Protein AF-0000000087419143 (afdb_homodimer)

Radius of gyration: 29.81 Å; Cα contacts (8 Å, |Δi|>4): 1247; chains: 2; bounding box: 55×100×67 Å

Foldseek 3Di:
DPPVVVVVVLVVLLVVLLVVQAQFEEEEEAEDPCLVDPVLLLLVLVLVLVCLVSHHQYAYEYAYVPQLCVQCVVVVHHWDDDPNHTQAAPVSQVSRQCCQQPPSLVVSCVSNVVVVAAEDEAPPVPHHWFEWDADWDQDPVRDTDHSHQATATDGTNLVVSSVCSVVSYHYYYYQWHAYPVRDIHRYDRLRSSLVVCLRNLGQEYEYADQDAEQALDPVDPVRAAAEEELVVLVVCVVVCSQDDPCVVNSVSQSVSQVSRHAKYWYHHSNDRSLSCQQRSHPRHRYHIYGHPDDD/DPPVVVVVVLVVLLVVLLVVQAQFEEEEEAEDPCLVDPVLLLLQLVLVLVCLVSHHQYAYEYAYVPQLCVQCVVVVHHWDDDPRHTQAAPVSQVSRQCCQQPPSLVVSCVSNVVVVAAEDEAPPVPHHWFEWDQDWDQDPVRDTDHSHQATATDGTNLVVSSVCSVVSYHYYYYQWHAYPVRDIHHYDRLRSSLVVCLRNLGQEYEYADQDAEQALDPVDPVRAAAEEELVRLVVCVVVCSQDDPCVVNSVSQSVSQVSRHAKYWYHHSNDRSLSCQQRSHPRHRYHIYGHDDDD

Organism: NCBI:txid2527985

pLDDT: mean 91.92, std 7.4, range [39.03, 98.75]

Nearest PDB structures (foldseek):
  2v5h-assembly1_D  TM=9.381E-01  e=3.555E-35  Synechococcus elongatus PCC 7942 = FACHB-805
  2rd5-assembly1_B  TM=9.007E-01  e=5.127E-31  Arabidopsis thaliana
  2buf-assembly2_L  TM=8.989E-01  e=1.062E-29  Pseudomonas aeruginosa
  3u6u-assembly1_C  TM=8.412E-01  e=4.297E-22  Thermus thermophilus HB8
  3wwm-assembly1_A-2  TM=8.452E-01  e=3.374E-21  Thermus thermophilus HB27

Sequence (590 aa):
MDDATQKAGVLIEALGWIRQFRDKHVVIKLGGSALENDETVRNLLTDVIFMGAVGMRPILVHGGGKAISQAMQDAGIEPRFVQGRRYTDQKTIDLVSEVLAKEICGSLVGEMRKQAGHAMGLSYLSQNCLVGEKLTLTGEKGDKIDLGRVGRIVDIDEDLIRRTCEAGIIPVIPSIALDSAGEKLNVNADTAAAAVARLLNVEKLIFLSDVPGIFLDQHDPETLQNHLDVNRCRQLIADGTIATGMVPKVDAALEAIAAGVRKVHIVDGRKSHSLLLEIYSDHGIGTEIVPPASAMDDATQKAGVLIEALGWIRQFRDKHVVIKLGGSALENDETVRNLLTDVIFMGAVGMRPILVHGGGKAISQAMQDAGIEPRFVQGRRYTDQKTIDLVSEVLAKEICGSLVGEMRKQAGHAMGLSYLSQNCLVGEKLTLTGEKGDKIDLGRVGRIVDIDEDLIRRTCEAGIIPVIPSIALDSAGEKLNVNADTAAAAVARLLNVEKLIFLSDVPGIFLDQHDPETLQNHLDVNRCRQLIADGTIATGMVPKVDAALEAIAAGVRKVHIVDGRKSHSLLLEIYSDHGIGTEIVPPASA

Structure (mmCIF, N/CA/C/O backbone):
data_AF-0000000087419143-model_v1
#
loop_
_entity.id
_entity.type
_entity.pdbx_description
1 polymer 'Acetylglutamate kinase'
#
loop_
_atom_site.group_PDB
_atom_site.id
_atom_site.type_symbol
_atom_site.label_atom_id
_atom_site.label_alt_id
_atom_site.label_comp_id
_atom_site.label_asym_id
_atom_site.label_entity_id
_atom_site.label_seq_id
_atom_site.pdbx_PDB_ins_code
_atom_site.Cartn_x
_atom_site.Cartn_y
_atom_site.Cartn_z
_atom_site.occupancy
_atom_site.B_iso_or_equiv
_atom_site.auth_seq_id
_atom_site.auth_comp_id
_atom_site.auth_asym_id
_atom_site.auth_atom_id
_atom_site.pdbx_PDB_model_num
ATOM 1 N N . MET A 1 1 ? -11.75 14.031 -17.5 1 50 1 MET A N 1
ATOM 2 C CA . MET A 1 1 ? -11.289 13.984 -16.125 1 50 1 MET A CA 1
ATOM 3 C C . MET A 1 1 ? -9.797 14.297 -16.031 1 50 1 MET A C 1
ATOM 5 O O . MET A 1 1 ? -9.016 13.828 -16.859 1 50 1 MET A O 1
ATOM 9 N N . ASP A 1 2 ? -9.414 15.297 -15.227 1 73.19 2 ASP A N 1
ATOM 10 C CA . ASP A 1 2 ? -8.023 15.742 -15.102 1 73.19 2 ASP A CA 1
ATOM 11 C C . ASP A 1 2 ? -7.133 14.602 -14.602 1 73.19 2 ASP A C 1
ATOM 13 O O . ASP A 1 2 ? -7.605 13.695 -13.914 1 73.19 2 ASP A O 1
ATOM 17 N N . ASP A 1 3 ? -6.098 14.328 -15.305 1 81.94 3 ASP A N 1
ATOM 18 C CA . ASP A 1 3 ? -5.082 13.312 -15.031 1 81.94 3 ASP A CA 1
ATOM 19 C C . ASP A 1 3 ? -4.922 13.094 -13.531 1 81.94 3 ASP A C 1
ATOM 21 O O . ASP A 1 3 ? -4.852 11.953 -13.07 1 81.94 3 ASP A O 1
ATOM 25 N N . ALA A 1 4 ? -5.156 14.141 -12.844 1 80.25 4 ALA A N 1
ATOM 26 C CA . ALA A 1 4 ? -4.988 14.062 -11.398 1 80.25 4 ALA A CA 1
ATOM 27 C C . ALA A 1 4 ? -6.168 13.344 -10.75 1 80.25 4 ALA A C 1
ATOM 29 O O . ALA A 1 4 ? -5.984 12.523 -9.852 1 80.25 4 ALA A O 1
ATOM 30 N N . THR A 1 5 ? -7.316 13.641 -11.234 1 81.31 5 THR A N 1
ATOM 31 C CA . THR A 1 5 ? -8.523 13.023 -10.703 1 81.31 5 THR A CA 1
ATOM 32 C C . THR A 1 5 ? -8.539 11.523 -10.984 1 81.31 5 THR A C 1
ATOM 34 O O . THR A 1 5 ? -8.93 10.727 -10.125 1 81.31 5 THR A O 1
ATOM 37 N N . GLN A 1 6 ? -8.102 11.203 -12.141 1 86.31 6 GLN A N 1
ATOM 38 C CA . GLN A 1 6 ? -8.062 9.789 -12.523 1 86.31 6 GLN A CA 1
ATOM 39 C C . GLN A 1 6 ? -7.066 9.016 -11.664 1 86.31 6 GLN A C 1
ATOM 41 O O . GLN A 1 6 ? -7.355 7.906 -11.219 1 86.31 6 GLN A O 1
ATOM 46 N N . LYS A 1 7 ? -5.977 9.594 -11.5 1 88.62 7 LYS A N 1
ATOM 47 C CA . LYS A 1 7 ? -4.941 8.961 -10.688 1 88.62 7 LYS A CA 1
ATOM 48 C C . LYS A 1 7 ? -5.43 8.734 -9.258 1 88.62 7 LYS A C 1
ATOM 50 O O . LYS A 1 7 ? -5.246 7.652 -8.695 1 88.62 7 LYS A O 1
ATOM 55 N N . ALA A 1 8 ? -6.059 9.727 -8.727 1 88.94 8 ALA A N 1
ATOM 56 C CA . ALA A 1 8 ? -6.602 9.617 -7.379 1 88.94 8 ALA A CA 1
ATOM 57 C C . ALA A 1 8 ? -7.648 8.508 -7.297 1 88.94 8 ALA A C 1
ATOM 59 O O . ALA A 1 8 ? -7.676 7.738 -6.336 1 88.94 8 ALA A O 1
ATOM 60 N N . GLY A 1 9 ? -8.477 8.477 -8.305 1 89.5 9 GLY A N 1
ATOM 61 C CA . GLY A 1 9 ? -9.508 7.449 -8.344 1 89.5 9 GLY A CA 1
ATOM 62 C C . GLY A 1 9 ? -8.953 6.039 -8.328 1 89.5 9 GLY A C 1
ATOM 63 O O . GLY A 1 9 ? -9.484 5.168 -7.633 1 89.5 9 GLY A O 1
ATOM 64 N N . VAL A 1 10 ? -7.902 5.832 -9.039 1 91.12 10 VAL A N 1
ATOM 65 C CA . VAL A 1 10 ? -7.246 4.531 -9.109 1 91.12 10 VAL A CA 1
ATOM 66 C C . VAL A 1 10 ? -6.688 4.16 -7.734 1 91.12 10 VAL A C 1
ATOM 68 O O . VAL A 1 10 ? -6.867 3.033 -7.266 1 91.12 10 VAL A O 1
ATOM 71 N N . LEU A 1 11 ? -6.055 5.066 -7.07 1 92 11 LEU A N 1
ATOM 72 C CA . LEU A 1 11 ? -5.441 4.82 -5.77 1 92 11 LEU A CA 1
ATOM 73 C C . LEU A 1 11 ? -6.508 4.539 -4.715 1 92 11 LEU A C 1
ATOM 75 O O . LEU A 1 11 ? -6.348 3.639 -3.891 1 92 11 LEU A O 1
ATOM 79 N N . ILE A 1 12 ? -7.59 5.277 -4.801 1 91.12 12 ILE A N 1
ATOM 80 C CA . ILE A 1 12 ? -8.672 5.102 -3.836 1 91.12 12 ILE A CA 1
ATOM 81 C C . ILE A 1 12 ? -9.336 3.744 -4.047 1 91.12 12 ILE A C 1
ATOM 83 O O . ILE A 1 12 ? -9.656 3.045 -3.084 1 91.12 12 ILE A O 1
ATOM 87 N N . GLU A 1 13 ? -9.578 3.432 -5.293 1 90.62 13 GLU A N 1
ATOM 88 C CA . GLU A 1 13 ? -10.102 2.102 -5.59 1 90.62 13 GLU A CA 1
ATOM 89 C C . GLU A 1 13 ? -9.195 1.011 -5.023 1 90.62 13 GLU A C 1
ATOM 91 O O . GLU A 1 13 ? -9.68 0.06 -4.402 1 90.62 13 GLU A O 1
ATOM 96 N N . ALA A 1 14 ? -7.965 1.14 -5.207 1 92.25 14 ALA A N 1
ATOM 97 C CA . ALA A 1 14 ? -6.988 0.161 -4.742 1 92.25 14 ALA A CA 1
ATOM 98 C C . ALA A 1 14 ? -7.012 0.047 -3.219 1 92.25 14 ALA A C 1
ATOM 100 O O . ALA A 1 14 ? -6.785 -1.032 -2.668 1 92.25 14 ALA A O 1
ATOM 101 N N . LEU A 1 15 ? -7.281 1.173 -2.516 1 92.12 15 LEU A N 1
ATOM 102 C CA . LEU A 1 15 ? -7.301 1.201 -1.057 1 92.12 15 LEU A CA 1
ATOM 103 C C . LEU A 1 15 ? -8.266 0.156 -0.503 1 92.12 15 LEU A C 1
ATOM 105 O O . LEU A 1 15 ? -7.926 -0.569 0.435 1 92.12 15 LEU A O 1
ATOM 109 N N . GLY A 1 16 ? -9.445 0.081 -1.084 1 91.25 16 GLY A N 1
ATOM 110 C CA . GLY A 1 16 ? -10.414 -0.906 -0.637 1 91.25 16 GLY A CA 1
ATOM 111 C C . GLY A 1 16 ? -9.891 -2.326 -0.684 1 91.25 16 GLY A C 1
ATOM 112 O O . GLY A 1 16 ? -10.07 -3.096 0.262 1 91.25 16 GLY A O 1
ATOM 113 N N . TRP A 1 17 ? -9.172 -2.641 -1.688 1 91.19 17 TRP A N 1
ATOM 114 C CA . TRP A 1 17 ? -8.656 -3.986 -1.896 1 91.19 17 TRP A CA 1
ATOM 115 C C . TRP A 1 17 ? -7.418 -4.23 -1.038 1 91.19 17 TRP A C 1
ATOM 117 O O . TRP A 1 17 ? -7.215 -5.336 -0.528 1 91.19 17 TRP A O 1
ATOM 127 N N . ILE A 1 18 ? -6.633 -3.18 -0.903 1 93.19 18 ILE A N 1
ATOM 128 C CA . ILE A 1 18 ? -5.441 -3.279 -0.065 1 93.19 18 ILE A CA 1
ATOM 129 C C . ILE A 1 18 ? -5.848 -3.639 1.363 1 93.19 18 ILE A C 1
ATOM 131 O O . ILE A 1 18 ? -5.258 -4.535 1.974 1 93.19 18 ILE A O 1
ATOM 135 N N . ARG A 1 19 ? -6.863 -3.027 1.841 1 91.25 19 ARG A N 1
ATOM 136 C CA . ARG A 1 19 ? -7.344 -3.281 3.195 1 91.25 19 ARG A CA 1
ATOM 137 C C . ARG A 1 19 ? -7.938 -4.68 3.312 1 91.25 19 ARG A C 1
ATOM 139 O O . ARG A 1 19 ? -7.703 -5.379 4.301 1 91.25 19 ARG A O 1
ATOM 146 N N . GLN A 1 20 ? -8.633 -5.035 2.324 1 91.5 20 GLN A N 1
ATOM 147 C CA . GLN A 1 20 ? -9.344 -6.312 2.344 1 91.5 20 GLN A CA 1
ATOM 148 C C . GLN A 1 20 ? -8.367 -7.484 2.373 1 91.5 20 GLN A C 1
ATOM 150 O O . GLN A 1 20 ? -8.633 -8.5 3.016 1 91.5 20 GLN A O 1
ATOM 155 N N . PHE A 1 21 ? -7.207 -7.312 1.737 1 92.81 21 PHE A N 1
ATOM 156 C CA . PHE A 1 21 ? -6.352 -8.477 1.545 1 92.81 21 PHE A CA 1
ATOM 157 C C . PHE A 1 21 ? -5.062 -8.336 2.342 1 92.81 21 PHE A C 1
ATOM 159 O O . PHE A 1 21 ? -4.109 -9.094 2.133 1 92.81 21 PHE A O 1
ATOM 166 N N . ARG A 1 22 ? -5.047 -7.375 3.225 1 92.94 22 ARG A N 1
ATOM 167 C CA . ARG A 1 22 ? -3.871 -7.207 4.07 1 92.94 22 ARG A CA 1
ATOM 168 C C . ARG A 1 22 ? -3.559 -8.492 4.84 1 92.94 22 ARG A C 1
ATOM 170 O O . ARG A 1 22 ? -4.461 -9.125 5.387 1 92.94 22 ARG A O 1
ATOM 177 N N . ASP A 1 23 ? -2.299 -8.922 4.832 1 93.69 23 ASP A N 1
ATOM 178 C CA . ASP A 1 23 ? -1.738 -10.047 5.574 1 93.69 23 ASP A CA 1
ATOM 179 C C . ASP A 1 23 ? -2.305 -11.375 5.074 1 93.69 23 ASP A C 1
ATOM 181 O O . ASP A 1 23 ? -2.139 -12.406 5.719 1 93.69 23 ASP A O 1
ATOM 185 N N . LYS A 1 24 ? -3.066 -11.344 3.947 1 96.06 24 LYS A N 1
ATOM 186 C CA . LYS A 1 24 ? -3.58 -12.578 3.369 1 96.06 24 LYS A CA 1
ATOM 187 C C . LYS A 1 24 ? -2.549 -13.227 2.447 1 96.06 24 LYS A C 1
ATOM 189 O O . LYS A 1 24 ? -1.833 -12.523 1.724 1 96.06 24 LYS A O 1
ATOM 194 N N . HIS A 1 25 ? -2.521 -14.531 2.525 1 97.62 25 HIS A N 1
ATOM 195 C CA . HIS A 1 25 ? -1.639 -15.281 1.64 1 97.62 25 HIS A CA 1
ATOM 196 C C . HIS A 1 25 ? -2.287 -15.508 0.277 1 97.62 25 HIS A C 1
ATOM 198 O O . HIS A 1 25 ? -3.482 -15.797 0.194 1 97.62 25 HIS A O 1
ATOM 204 N N . VAL A 1 26 ? -1.513 -15.359 -0.775 1 97.62 26 VAL A N 1
ATOM 205 C CA . VAL A 1 26 ? -1.948 -15.602 -2.146 1 97.62 26 VAL A CA 1
ATOM 206 C C . VAL A 1 26 ? -0.898 -16.422 -2.887 1 97.62 26 VAL A C 1
ATOM 208 O O . VAL A 1 26 ? 0.294 -16.109 -2.838 1 97.62 26 VAL A O 1
ATOM 211 N N . VAL A 1 27 ? -1.344 -17.469 -3.457 1 98.38 27 VAL A N 1
ATOM 212 C CA . VAL A 1 27 ? -0.443 -18.297 -4.25 1 98.38 27 VAL A CA 1
ATOM 213 C C . VAL A 1 27 ? -0.583 -17.953 -5.727 1 98.38 27 VAL A C 1
ATOM 215 O O . VAL A 1 27 ? -1.698 -17.859 -6.246 1 98.38 27 VAL A O 1
ATOM 218 N N . ILE A 1 28 ? 0.539 -17.703 -6.363 1 97.81 28 ILE A N 1
ATOM 219 C CA . ILE A 1 28 ? 0.576 -17.359 -7.777 1 97.81 28 ILE A CA 1
ATOM 220 C C . ILE A 1 28 ? 1.386 -18.406 -8.547 1 97.81 28 ILE A C 1
ATOM 222 O O . ILE A 1 28 ? 2.557 -18.641 -8.234 1 97.81 28 ILE A O 1
ATOM 226 N N . LYS A 1 29 ? 0.777 -19 -9.461 1 96.38 29 LYS A N 1
ATOM 227 C CA . LYS A 1 29 ? 1.478 -19.938 -10.32 1 96.38 29 LYS A CA 1
ATOM 228 C C . LYS A 1 29 ? 1.995 -19.266 -11.586 1 96.38 29 LYS A C 1
ATOM 230 O O . LYS A 1 29 ? 1.212 -18.734 -12.367 1 96.38 29 LYS A O 1
ATOM 235 N N . LEU A 1 30 ? 3.26 -19.266 -11.664 1 93.88 30 LEU A N 1
ATOM 236 C CA . LEU A 1 30 ? 3.916 -18.734 -12.852 1 93.88 30 LEU A CA 1
ATOM 237 C C . LEU A 1 30 ? 4.395 -19.859 -13.766 1 93.88 30 LEU A C 1
ATOM 239 O O . LEU A 1 30 ? 5.168 -20.719 -13.336 1 93.88 30 LEU A O 1
ATOM 243 N N . GLY A 1 31 ? 3.992 -19.938 -14.891 1 78.88 31 GLY A N 1
ATOM 244 C CA . GLY A 1 31 ? 4.492 -20.984 -15.781 1 78.88 31 GLY A CA 1
ATOM 245 C C . GLY A 1 31 ? 4.188 -20.703 -17.25 1 78.88 31 GLY A C 1
ATOM 246 O O . GLY A 1 31 ? 3.803 -19.594 -17.609 1 78.88 31 GLY A O 1
ATOM 247 N N . GLY A 1 32 ? 4.699 -21.547 -18.141 1 70.06 32 GLY A N 1
ATOM 248 C CA . GLY A 1 32 ? 4.336 -21.609 -19.547 1 70.06 32 GLY A CA 1
ATOM 249 C C . GLY A 1 32 ? 4.875 -20.453 -20.359 1 70.06 32 GLY A C 1
ATOM 250 O O . GLY A 1 32 ? 6.043 -20.094 -20.234 1 70.06 32 GLY A O 1
ATOM 251 N N . SER A 1 33 ? 4.008 -19.781 -20.906 1 68.75 33 SER A N 1
ATOM 252 C CA . SER A 1 33 ? 4.223 -18.688 -21.828 1 68.75 33 SER A CA 1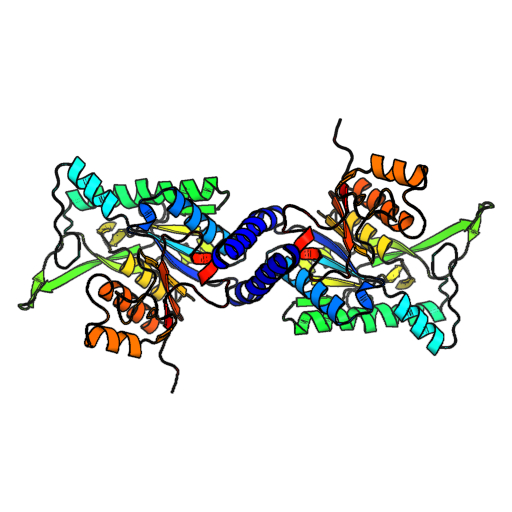
ATOM 253 C C . SER A 1 33 ? 4.676 -17.422 -21.109 1 68.75 33 SER A C 1
ATOM 255 O O . SER A 1 33 ? 5.375 -16.578 -21.672 1 68.75 33 SER A O 1
ATOM 257 N N . ALA A 1 34 ? 4.387 -17.422 -19.766 1 74.38 34 ALA A N 1
ATOM 258 C CA . ALA A 1 34 ? 4.734 -16.219 -19.016 1 74.38 34 ALA A CA 1
ATOM 259 C C . ALA A 1 34 ? 6.238 -16.141 -18.766 1 74.38 34 ALA A C 1
ATOM 261 O O . ALA A 1 34 ? 6.773 -15.055 -18.5 1 74.38 34 ALA A O 1
ATOM 262 N N . LEU A 1 35 ? 6.859 -17.266 -18.906 1 84.38 35 LEU A N 1
ATOM 263 C CA . LEU A 1 35 ? 8.289 -17.328 -18.625 1 84.38 35 LEU A CA 1
ATOM 264 C C . LEU A 1 35 ? 9.102 -17.141 -19.891 1 84.38 35 LEU A C 1
ATOM 266 O O . LEU A 1 35 ? 10.336 -17.094 -19.844 1 84.38 35 LEU A O 1
ATOM 270 N N . GLU A 1 36 ? 8.43 -16.938 -20.984 1 84.25 36 GLU A N 1
ATOM 271 C CA . GLU A 1 36 ? 9.117 -16.953 -22.266 1 84.25 36 GLU A CA 1
ATOM 272 C C . GLU A 1 36 ? 9.641 -15.555 -22.625 1 84.25 36 GLU A C 1
ATOM 274 O O . GLU A 1 36 ? 10.562 -15.422 -23.438 1 84.25 36 GLU A O 1
ATOM 279 N N . ASN A 1 37 ? 9.008 -14.539 -22.078 1 89.69 37 ASN A N 1
ATOM 280 C CA . ASN A 1 37 ? 9.383 -13.164 -22.375 1 89.69 37 ASN A CA 1
ATOM 281 C C . ASN A 1 37 ? 9.883 -12.445 -21.125 1 89.69 37 ASN A C 1
ATOM 283 O O . ASN A 1 37 ? 9.125 -12.273 -20.156 1 89.69 37 ASN A O 1
ATOM 287 N N . ASP A 1 38 ? 11.062 -11.969 -21.25 1 91.69 38 ASP A N 1
ATOM 288 C CA . ASP A 1 38 ? 11.711 -11.359 -20.094 1 91.69 38 ASP A CA 1
ATOM 289 C C . ASP A 1 38 ? 10.922 -10.148 -19.609 1 91.69 38 ASP A C 1
ATOM 291 O O . ASP A 1 38 ? 10.805 -9.922 -18.391 1 91.69 38 ASP A O 1
ATOM 295 N N . GLU A 1 39 ? 10.469 -9.406 -20.547 1 93.25 39 GLU A N 1
ATOM 296 C CA . GLU A 1 39 ? 9.711 -8.211 -20.156 1 93.25 39 GLU A CA 1
ATOM 297 C C . GLU A 1 39 ? 8.414 -8.586 -19.438 1 93.25 39 GLU A C 1
ATOM 299 O O . GLU A 1 39 ? 8.039 -7.945 -18.453 1 93.25 39 GLU A O 1
ATOM 304 N N . THR A 1 40 ? 7.793 -9.609 -19.938 1 92.44 40 THR A N 1
ATOM 305 C CA . THR A 1 40 ? 6.57 -10.094 -19.312 1 92.44 40 THR A CA 1
ATOM 306 C C . THR A 1 40 ? 6.844 -10.578 -17.891 1 92.44 40 THR A C 1
ATOM 308 O O . THR A 1 40 ? 6.113 -10.234 -16.969 1 92.44 40 THR A O 1
ATOM 311 N N . VAL A 1 41 ? 7.887 -11.305 -17.734 1 94.31 41 VAL A N 1
ATOM 312 C CA . VAL A 1 41 ? 8.266 -11.82 -16.422 1 94.31 41 VAL A CA 1
ATOM 313 C C . VAL A 1 41 ? 8.57 -10.656 -15.484 1 94.31 41 VAL A C 1
ATOM 315 O O . VAL A 1 41 ? 8.102 -10.633 -14.344 1 94.31 41 VAL A O 1
ATOM 318 N N . ARG A 1 42 ? 9.305 -9.703 -16 1 95.5 42 ARG A N 1
ATOM 319 C CA . ARG A 1 42 ? 9.672 -8.539 -15.203 1 95.5 42 ARG A CA 1
ATOM 320 C C . ARG A 1 42 ? 8.43 -7.812 -14.695 1 95.5 42 ARG A C 1
ATOM 322 O O . ARG A 1 42 ? 8.352 -7.469 -13.508 1 95.5 42 ARG A O 1
ATOM 329 N N . ASN A 1 43 ? 7.488 -7.598 -15.586 1 94.62 43 ASN A N 1
ATOM 330 C CA . ASN A 1 43 ? 6.258 -6.91 -15.211 1 94.62 43 ASN A CA 1
ATOM 331 C C . ASN A 1 43 ? 5.457 -7.707 -14.188 1 94.62 43 ASN A C 1
ATOM 333 O O . ASN A 1 43 ? 4.918 -7.137 -13.242 1 94.62 43 ASN A O 1
ATOM 337 N N . LEU A 1 44 ? 5.426 -8.969 -14.375 1 95.25 44 LEU A N 1
ATOM 338 C CA . LEU A 1 44 ? 4.695 -9.828 -13.453 1 95.25 44 LEU A CA 1
ATOM 339 C C . LEU A 1 44 ? 5.336 -9.805 -12.062 1 95.25 44 LEU A C 1
ATOM 341 O O . LEU A 1 44 ? 4.633 -9.742 -11.055 1 95.25 44 LEU A O 1
ATOM 345 N N . LEU A 1 45 ? 6.641 -9.836 -12.062 1 97.31 45 LEU A N 1
ATOM 346 C CA . LEU A 1 45 ? 7.336 -9.82 -10.781 1 97.31 45 LEU A CA 1
ATOM 347 C C . LEU A 1 45 ? 7.164 -8.469 -10.086 1 97.31 45 LEU A C 1
ATOM 349 O O . LEU A 1 45 ? 7.082 -8.406 -8.859 1 97.31 45 LEU A O 1
ATOM 353 N N . THR A 1 46 ? 7.086 -7.41 -10.875 1 96.69 46 THR A N 1
ATOM 354 C CA . THR A 1 46 ? 6.77 -6.105 -10.305 1 96.69 46 THR A CA 1
ATOM 355 C C . THR A 1 46 ? 5.418 -6.137 -9.594 1 96.69 46 THR A C 1
ATOM 357 O O . THR A 1 46 ? 5.273 -5.578 -8.508 1 96.69 46 THR A O 1
ATOM 360 N N . ASP A 1 47 ? 4.465 -6.754 -10.242 1 97 47 ASP A N 1
ATOM 361 C CA . ASP A 1 47 ? 3.143 -6.887 -9.641 1 97 47 ASP A CA 1
ATOM 362 C C . ASP A 1 47 ? 3.221 -7.617 -8.297 1 97 47 ASP A C 1
ATOM 364 O O . ASP A 1 47 ? 2.604 -7.199 -7.32 1 97 47 ASP A O 1
ATOM 368 N N . VAL A 1 48 ? 3.963 -8.672 -8.289 1 97.62 48 VAL A N 1
ATOM 369 C CA . VAL A 1 48 ? 4.098 -9.484 -7.09 1 97.62 48 VAL A CA 1
ATOM 370 C C . VAL A 1 48 ? 4.762 -8.672 -5.984 1 97.62 48 VAL A C 1
ATOM 372 O O . VAL A 1 48 ? 4.336 -8.719 -4.824 1 97.62 48 VAL A O 1
ATOM 375 N N . ILE A 1 49 ? 5.77 -7.957 -6.359 1 97 49 ILE A N 1
ATOM 376 C CA . ILE A 1 49 ? 6.473 -7.094 -5.414 1 97 49 ILE A CA 1
ATOM 377 C C . ILE A 1 49 ? 5.504 -6.051 -4.855 1 97 49 ILE A C 1
ATOM 379 O O . ILE A 1 49 ? 5.504 -5.777 -3.652 1 97 49 ILE A O 1
ATOM 383 N N . PHE A 1 50 ? 4.688 -5.508 -5.723 1 96.38 50 PHE A N 1
ATOM 384 C CA . PHE A 1 50 ? 3.668 -4.555 -5.297 1 96.38 50 PHE A CA 1
ATOM 385 C C . PHE A 1 50 ? 2.754 -5.172 -4.246 1 96.38 50 PHE A C 1
ATOM 387 O O . PHE A 1 50 ? 2.492 -4.559 -3.207 1 96.38 50 PHE A O 1
ATOM 394 N N . MET A 1 51 ? 2.293 -6.344 -4.504 1 96.44 51 MET A N 1
ATOM 395 C CA . MET A 1 51 ? 1.413 -7.043 -3.572 1 96.44 51 MET A CA 1
ATOM 396 C C . MET A 1 51 ? 2.059 -7.156 -2.195 1 96.44 51 MET A C 1
ATOM 398 O O . MET A 1 51 ? 1.419 -6.879 -1.18 1 96.44 51 MET A O 1
ATOM 402 N N . GLY A 1 52 ? 3.328 -7.504 -2.186 1 95.75 52 GLY A N 1
ATOM 403 C CA . GLY A 1 52 ? 4.051 -7.582 -0.926 1 95.75 52 GLY A CA 1
ATOM 404 C C . GLY A 1 52 ? 4.207 -6.238 -0.244 1 95.75 52 GLY A C 1
ATOM 405 O O . GLY A 1 52 ? 4.051 -6.133 0.975 1 95.75 52 GLY A O 1
ATOM 406 N N . ALA A 1 53 ? 4.445 -5.258 -1.033 1 93.62 53 ALA A N 1
ATOM 407 C CA . ALA A 1 53 ? 4.719 -3.918 -0.514 1 93.62 53 ALA A CA 1
ATOM 408 C C . ALA A 1 53 ? 3.492 -3.338 0.181 1 93.62 53 ALA A C 1
ATOM 410 O O . ALA A 1 53 ? 3.617 -2.562 1.131 1 93.62 53 ALA A O 1
ATOM 411 N N . VAL A 1 54 ? 2.309 -3.742 -0.288 1 93.75 54 VAL A N 1
ATOM 412 C CA . VAL A 1 54 ? 1.112 -3.125 0.276 1 93.75 54 VAL A CA 1
ATOM 413 C C . VAL A 1 54 ? 0.473 -4.07 1.291 1 93.75 54 VAL A C 1
ATOM 415 O O . VAL A 1 54 ? -0.668 -3.861 1.711 1 93.75 54 VAL A O 1
ATOM 418 N N . GLY A 1 55 ? 1.153 -5.18 1.638 1 93.25 55 GLY A N 1
ATOM 419 C CA . GLY A 1 55 ? 0.771 -5.891 2.848 1 93.25 55 GLY A CA 1
ATOM 420 C C . GLY A 1 55 ? 0.26 -7.293 2.578 1 93.25 55 GLY A C 1
ATOM 421 O O . GLY A 1 55 ? 0.017 -8.062 3.514 1 93.25 55 GLY A O 1
ATOM 422 N N . MET A 1 56 ? 0.094 -7.676 1.289 1 95.19 56 MET A N 1
ATOM 423 C CA . MET A 1 56 ? -0.259 -9.062 0.989 1 95.19 56 MET A CA 1
ATOM 424 C C . MET A 1 56 ? 0.943 -9.977 1.171 1 95.19 56 MET A C 1
ATOM 426 O O . MET A 1 56 ? 2.066 -9.508 1.366 1 95.19 56 MET A O 1
ATOM 430 N N . ARG A 1 57 ? 0.665 -11.297 1.181 1 97.62 57 ARG A N 1
ATOM 431 C CA . ARG A 1 57 ? 1.726 -12.289 1.325 1 97.62 57 ARG A CA 1
ATOM 432 C C . ARG A 1 57 ? 1.749 -13.242 0.134 1 97.62 57 ARG A C 1
ATOM 434 O O . ARG A 1 57 ? 1.243 -14.359 0.219 1 97.62 57 ARG A O 1
ATOM 441 N N . PRO A 1 58 ? 2.379 -12.742 -0.938 1 98.25 58 PRO A N 1
ATOM 442 C CA . PRO A 1 58 ? 2.383 -13.555 -2.152 1 98.25 58 PRO A CA 1
ATOM 443 C C . PRO A 1 58 ?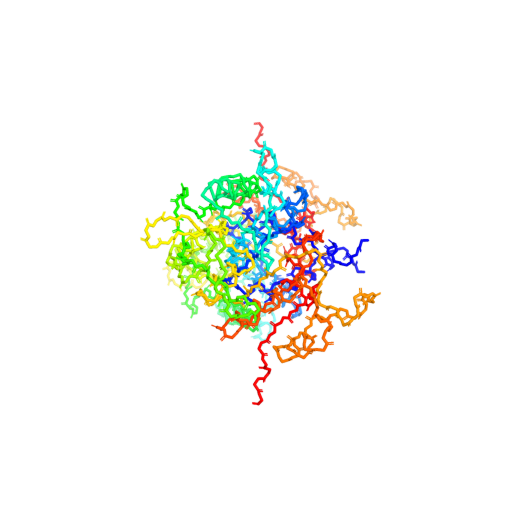 3.389 -14.703 -2.086 1 98.25 58 PRO A C 1
ATOM 445 O O . PRO A 1 58 ? 4.473 -14.547 -1.52 1 98.25 58 PRO A O 1
ATOM 448 N N . ILE A 1 59 ? 3.014 -15.797 -2.604 1 98.69 59 ILE A N 1
ATOM 449 C CA . ILE A 1 59 ? 3.83 -17 -2.773 1 98.69 59 ILE A CA 1
ATOM 450 C C . ILE A 1 59 ? 3.855 -17.391 -4.246 1 98.69 59 ILE A C 1
ATOM 452 O O . ILE A 1 59 ? 2.809 -17.656 -4.848 1 98.69 59 ILE A O 1
ATOM 456 N N . LEU A 1 60 ? 5.031 -17.438 -4.809 1 98.31 60 LEU A N 1
ATOM 457 C CA . LEU A 1 60 ? 5.168 -17.734 -6.23 1 98.31 60 LEU A CA 1
ATOM 458 C C . LEU A 1 60 ? 5.578 -19.188 -6.438 1 98.31 60 LEU A C 1
ATOM 460 O O . LEU A 1 60 ? 6.566 -19.641 -5.859 1 98.31 60 LEU A O 1
ATOM 464 N N . VAL A 1 61 ? 4.793 -19.891 -7.117 1 98.06 61 VAL A N 1
ATOM 465 C CA . VAL A 1 61 ? 5.121 -21.25 -7.551 1 98.06 61 VAL A CA 1
ATOM 466 C C . VAL A 1 61 ? 5.32 -21.266 -9.062 1 98.06 61 VAL A C 1
ATOM 468 O O . VAL A 1 61 ? 4.512 -20.719 -9.812 1 98.06 61 VAL A O 1
ATOM 471 N N . HIS A 1 62 ? 6.438 -21.875 -9.461 1 96.88 62 HIS A N 1
ATOM 472 C CA . HIS A 1 62 ? 6.672 -21.781 -10.898 1 96.88 62 HIS A CA 1
ATOM 473 C C . HIS A 1 62 ? 7.07 -23.141 -11.477 1 96.88 62 HIS A C 1
ATOM 475 O O . HIS A 1 62 ? 7.531 -24.016 -10.742 1 96.88 62 HIS A O 1
ATOM 481 N N . GLY A 1 63 ? 6.797 -23.312 -12.773 1 94.5 63 GLY A N 1
ATOM 482 C CA . GLY A 1 63 ? 7.293 -24.406 -13.594 1 94.5 63 GLY A CA 1
ATOM 483 C C . GLY A 1 63 ? 8.352 -23.969 -14.586 1 94.5 63 GLY A C 1
ATOM 484 O O . GLY A 1 63 ? 9.156 -23.078 -14.305 1 94.5 63 GLY A O 1
ATOM 485 N N . GLY A 1 64 ? 8.422 -24.75 -15.672 1 93.12 64 GLY A N 1
ATOM 486 C CA . GLY A 1 64 ? 9.406 -24.438 -16.688 1 93.12 64 GLY A CA 1
ATOM 487 C C . GLY A 1 64 ? 9.453 -25.438 -17.828 1 93.12 64 GLY A C 1
ATOM 488 O O . GLY A 1 64 ? 10.523 -25.922 -18.203 1 93.12 64 GLY A O 1
ATOM 489 N N . GLY A 1 65 ? 8.328 -25.797 -18.297 1 90.38 65 GLY A N 1
ATOM 490 C CA . GLY A 1 65 ? 8.219 -26.859 -19.281 1 90.38 65 GLY A CA 1
ATOM 491 C C . GLY A 1 65 ? 9.086 -26.641 -20.5 1 90.38 65 GLY A C 1
ATOM 492 O O . GLY A 1 65 ? 9.836 -27.531 -20.906 1 90.38 65 GLY A O 1
ATOM 493 N N . LYS A 1 66 ? 9 -25.453 -21.078 1 89.44 66 LYS A N 1
ATOM 494 C CA . LYS A 1 66 ? 9.758 -25.156 -22.281 1 89.44 66 LYS A CA 1
ATOM 495 C C . LYS A 1 66 ? 11.258 -25.172 -22.016 1 89.44 66 LYS A C 1
ATOM 497 O O . LYS A 1 66 ? 12.031 -25.734 -22.797 1 89.44 66 LYS A O 1
ATOM 502 N N . ALA A 1 67 ? 11.625 -24.562 -20.969 1 92.31 67 ALA A N 1
ATOM 503 C CA . ALA A 1 67 ? 13.039 -24.547 -20.609 1 92.31 67 ALA A CA 1
ATOM 504 C C . ALA A 1 67 ? 13.555 -25.969 -20.344 1 92.31 67 ALA A C 1
ATOM 506 O O . ALA A 1 67 ? 14.68 -26.312 -20.734 1 92.31 67 ALA A O 1
ATOM 507 N N . ILE A 1 68 ? 12.742 -26.781 -19.734 1 93.94 68 ILE A N 1
ATOM 508 C CA . ILE A 1 68 ? 13.117 -28.156 -19.453 1 93.94 68 ILE A CA 1
ATOM 509 C C . ILE A 1 68 ? 13.281 -28.922 -20.766 1 93.94 68 ILE A C 1
ATOM 511 O O . ILE A 1 68 ? 14.266 -29.641 -20.969 1 93.94 68 ILE A O 1
ATOM 515 N N . SER A 1 69 ? 12.305 -28.75 -21.656 1 92.94 69 SER A N 1
ATOM 516 C CA . SER A 1 69 ? 12.352 -29.438 -22.938 1 92.94 69 SER A CA 1
ATOM 517 C C . SER A 1 69 ? 13.594 -29.047 -23.734 1 92.94 69 SER A C 1
ATOM 519 O O . SER A 1 69 ? 14.234 -29.891 -24.344 1 92.94 69 SER A O 1
ATOM 521 N N . GLN A 1 70 ? 13.906 -27.781 -23.688 1 92.81 70 GLN A N 1
ATOM 522 C CA . GLN A 1 70 ? 15.102 -27.312 -24.375 1 92.81 70 GLN A CA 1
ATOM 523 C C . GLN A 1 70 ? 16.359 -27.906 -23.766 1 92.81 70 GLN A C 1
ATOM 525 O O . GLN A 1 70 ? 17.266 -28.359 -24.484 1 92.81 70 GLN A O 1
ATOM 530 N N . ALA A 1 71 ? 16.406 -27.938 -22.5 1 94.44 71 ALA A N 1
ATOM 531 C CA . ALA A 1 71 ? 17.562 -28.516 -21.812 1 94.44 71 ALA A CA 1
ATOM 532 C C . ALA A 1 71 ? 17.719 -30 -22.125 1 94.44 71 ALA A C 1
ATOM 534 O O . ALA A 1 71 ? 18.828 -30.5 -22.281 1 94.44 71 ALA A O 1
ATOM 535 N N . MET A 1 72 ? 16.625 -30.703 -22.188 1 95.06 72 MET A N 1
ATOM 536 C CA . MET A 1 72 ? 16.625 -32.125 -22.516 1 95.06 72 MET A CA 1
ATOM 537 C C . MET A 1 72 ? 17.156 -32.344 -23.938 1 95.06 72 MET A C 1
ATOM 539 O O . MET A 1 72 ? 18 -33.219 -24.156 1 95.06 72 MET A O 1
ATOM 543 N N . GLN A 1 73 ? 16.672 -31.5 -24.812 1 94 73 GLN A N 1
ATOM 544 C CA . GLN A 1 73 ? 17.125 -31.578 -26.188 1 94 73 GLN A CA 1
ATOM 545 C C . GLN A 1 73 ? 18.625 -31.328 -26.281 1 94 73 GLN A C 1
ATOM 547 O O . GLN A 1 73 ? 19.344 -32.062 -26.984 1 94 73 GLN A O 1
ATOM 552 N N . ASP A 1 74 ? 19.047 -30.375 -25.609 1 95.69 74 ASP A N 1
ATOM 553 C CA . ASP A 1 74 ? 20.453 -30.031 -25.594 1 95.69 74 ASP A CA 1
ATOM 554 C C . ASP A 1 74 ? 21.297 -31.188 -25.031 1 95.69 74 ASP A C 1
ATOM 556 O O . ASP A 1 74 ? 22.453 -31.375 -25.422 1 95.69 74 ASP A O 1
ATOM 560 N N . ALA A 1 75 ? 20.672 -31.969 -24.172 1 95.25 75 ALA A N 1
ATOM 561 C CA . ALA A 1 75 ? 21.375 -33.094 -23.531 1 95.25 75 ALA A CA 1
ATOM 562 C C . ALA A 1 75 ? 21.172 -34.375 -24.312 1 95.25 75 ALA A C 1
ATOM 564 O O . ALA A 1 75 ? 21.641 -35.438 -23.906 1 95.25 75 ALA A O 1
ATOM 565 N N . GLY A 1 76 ? 20.391 -34.312 -25.391 1 94 76 GLY A N 1
ATOM 566 C CA . GLY A 1 76 ? 20.141 -35.469 -26.234 1 94 76 GLY A CA 1
ATOM 567 C C . GLY A 1 76 ? 19.047 -36.375 -25.703 1 94 76 GLY A C 1
ATOM 568 O O . GLY A 1 76 ? 19.016 -37.562 -26 1 94 76 GLY A O 1
ATOM 569 N N . ILE A 1 77 ? 18.281 -35.875 -24.812 1 93.38 77 ILE A N 1
ATOM 570 C CA . ILE A 1 77 ? 17.172 -36.625 -24.234 1 93.38 77 ILE A CA 1
ATOM 571 C C . ILE A 1 77 ? 15.867 -36.219 -24.922 1 93.38 77 ILE A C 1
ATOM 573 O O . ILE A 1 77 ? 15.555 -35.031 -25 1 93.38 77 ILE A O 1
ATOM 577 N N . GLU A 1 78 ? 15.172 -37.094 -25.438 1 92.19 78 GLU A N 1
ATOM 578 C CA . GLU A 1 78 ? 13.898 -36.781 -26.062 1 92.19 78 GLU A CA 1
ATOM 579 C C . GLU A 1 78 ? 12.773 -36.688 -25.031 1 92.19 78 GLU A C 1
ATOM 581 O O . GLU A 1 78 ? 12.523 -37.656 -24.297 1 92.19 78 GLU A O 1
ATOM 586 N N . PRO A 1 79 ? 12.156 -35.625 -24.953 1 91.25 79 PRO A N 1
ATOM 587 C CA . PRO A 1 79 ? 11.023 -35.5 -24.031 1 91.25 79 PRO A CA 1
ATOM 588 C C . PRO A 1 79 ? 9.883 -36.469 -24.391 1 91.25 79 PRO A C 1
ATOM 590 O O . PRO A 1 79 ? 9.578 -36.656 -25.562 1 91.25 79 PRO A O 1
ATOM 593 N N . ARG A 1 80 ? 9.391 -37.125 -23.406 1 89.69 80 ARG A N 1
ATOM 594 C CA . ARG A 1 80 ? 8.234 -38 -23.547 1 89.69 80 ARG A CA 1
ATOM 595 C C . ARG A 1 80 ? 7.137 -37.625 -22.562 1 89.69 80 ARG A C 1
ATOM 597 O O . ARG A 1 80 ? 7.41 -37.344 -21.391 1 89.69 80 ARG A O 1
ATOM 604 N N . PHE A 1 81 ? 5.965 -37.531 -23.109 1 89.25 81 PHE A N 1
ATOM 605 C CA . PHE A 1 81 ? 4.828 -37.188 -22.266 1 89.25 81 PHE A CA 1
ATOM 606 C C . PHE A 1 81 ? 3.82 -38.344 -22.219 1 89.25 81 PHE A C 1
ATOM 608 O O . PHE A 1 81 ? 3.551 -38.969 -23.234 1 89.25 81 PHE A O 1
ATOM 615 N N . VAL A 1 82 ? 3.412 -38.625 -21.062 1 84.88 82 VAL A N 1
ATOM 616 C CA . VAL A 1 82 ? 2.4 -39.625 -20.812 1 84.88 82 VAL A CA 1
ATOM 617 C C . VAL A 1 82 ? 1.202 -39.031 -20.094 1 84.88 82 VAL A C 1
ATOM 619 O O . VAL A 1 82 ? 1.317 -38.562 -18.953 1 84.88 82 VAL A O 1
ATOM 622 N N . GLN A 1 83 ? 0.056 -38.938 -20.75 1 78.94 83 GLN A N 1
ATOM 623 C CA . GLN A 1 83 ? -1.165 -38.344 -20.203 1 78.94 83 GLN A CA 1
ATOM 624 C C . GLN A 1 83 ? -0.923 -36.906 -19.719 1 78.94 83 GLN A C 1
ATOM 626 O O . GLN A 1 83 ? -1.309 -36.562 -18.609 1 78.94 83 GLN A O 1
ATOM 631 N N . GLY A 1 84 ? -0.151 -36.219 -20.453 1 76.81 84 GLY A N 1
ATOM 632 C CA . GLY A 1 84 ? 0.045 -34.781 -20.203 1 76.81 84 GLY A CA 1
ATOM 633 C C . GLY A 1 84 ? 1.162 -34.5 -19.219 1 76.81 84 GLY A C 1
ATOM 634 O O . GLY A 1 84 ? 1.443 -33.344 -18.906 1 76.81 84 GLY A O 1
ATOM 635 N N . ARG A 1 85 ? 1.768 -35.562 -18.734 1 86.31 85 ARG A N 1
ATOM 636 C CA . ARG A 1 85 ? 2.857 -35.406 -17.781 1 86.31 85 ARG A CA 1
ATOM 637 C C . ARG A 1 85 ? 4.184 -35.875 -18.375 1 86.31 85 ARG A C 1
ATOM 639 O O . ARG A 1 85 ? 4.234 -36.875 -19.094 1 86.31 85 ARG A O 1
ATOM 646 N N . ARG A 1 86 ? 5.129 -35.156 -18.078 1 90.62 86 ARG A N 1
ATOM 647 C CA . ARG A 1 86 ? 6.453 -35.5 -18.578 1 90.62 86 ARG A CA 1
ATOM 648 C C . ARG A 1 86 ? 6.984 -36.75 -17.906 1 90.62 86 ARG A C 1
ATOM 650 O O . ARG A 1 86 ? 7.125 -36.781 -16.672 1 90.62 86 ARG A O 1
ATOM 657 N N . TYR A 1 87 ? 7.172 -37.75 -18.719 1 93.38 87 TYR A N 1
ATOM 658 C CA . TYR A 1 87 ? 7.871 -38.906 -18.172 1 93.38 87 TYR A CA 1
ATOM 659 C C . TYR A 1 87 ? 9.258 -38.5 -17.672 1 93.38 87 TYR A C 1
ATOM 661 O O . TYR A 1 87 ? 10 -37.812 -18.359 1 93.38 87 TYR A O 1
ATOM 669 N N . THR A 1 88 ? 9.594 -38.938 -16.484 1 95.75 88 THR A N 1
ATOM 670 C CA . THR A 1 88 ? 10.797 -38.438 -15.844 1 95.75 88 THR A CA 1
ATOM 671 C C . THR A 1 88 ? 11.633 -39.594 -15.273 1 95.75 88 THR A C 1
ATOM 673 O O . THR A 1 88 ? 11.367 -40.062 -14.172 1 95.75 88 THR A O 1
ATOM 676 N N . ASP A 1 89 ? 12.617 -39.969 -16.016 1 94.5 89 ASP A N 1
ATOM 677 C CA . ASP A 1 89 ? 13.562 -40.938 -15.484 1 94.5 89 ASP A CA 1
ATOM 678 C C . ASP A 1 89 ? 14.648 -40.25 -14.648 1 94.5 89 ASP A C 1
ATOM 680 O O . ASP A 1 89 ? 14.555 -39.062 -14.359 1 94.5 89 ASP A O 1
ATOM 684 N N . GLN A 1 90 ? 15.609 -41.031 -14.18 1 94.38 90 GLN A N 1
ATOM 685 C CA . GLN A 1 90 ? 16.609 -40.5 -13.273 1 94.38 90 GLN A CA 1
ATOM 686 C C . GLN A 1 90 ? 17.422 -39.375 -13.945 1 94.38 90 GLN A C 1
ATOM 688 O O . GLN A 1 90 ? 17.656 -38.344 -13.352 1 94.38 90 GLN A O 1
ATOM 693 N N . LYS A 1 91 ? 17.781 -39.594 -15.164 1 94.31 91 LYS A N 1
ATOM 694 C CA . LYS A 1 91 ? 18.531 -38.594 -15.898 1 94.31 91 LYS A CA 1
ATOM 695 C C . LYS A 1 91 ? 17.703 -37.312 -16.094 1 94.31 91 LYS A C 1
ATOM 697 O O . LYS A 1 91 ? 18.219 -36.219 -15.938 1 94.31 91 LYS A O 1
ATOM 702 N N . THR A 1 92 ? 16.484 -37.531 -16.422 1 95.69 92 THR A N 1
ATOM 703 C CA . THR A 1 92 ? 15.578 -36.438 -16.672 1 95.69 92 THR A CA 1
ATOM 704 C C . THR A 1 92 ? 15.32 -35.625 -15.391 1 95.69 92 THR A C 1
ATOM 706 O O . THR A 1 92 ? 15.297 -34.406 -15.414 1 95.69 92 THR A O 1
ATOM 709 N N . ILE A 1 93 ? 15.172 -36.281 -14.266 1 97 93 ILE A N 1
ATOM 710 C CA . ILE A 1 93 ? 14.852 -35.594 -13.023 1 97 93 ILE A CA 1
ATOM 711 C C . ILE A 1 93 ? 16.031 -34.719 -12.602 1 97 93 ILE A C 1
ATOM 713 O O . ILE A 1 93 ? 15.836 -33.625 -12.039 1 97 93 ILE A O 1
ATOM 717 N N . ASP A 1 94 ? 17.188 -35.156 -12.805 1 96.38 94 ASP A N 1
ATOM 718 C CA . ASP A 1 94 ? 18.375 -34.375 -12.477 1 96.38 94 ASP A CA 1
ATOM 719 C C . ASP A 1 94 ? 18.406 -33.094 -13.305 1 96.38 94 ASP A C 1
ATOM 721 O O . ASP A 1 94 ? 18.672 -32 -12.773 1 96.38 94 ASP A O 1
ATOM 725 N N . LEU A 1 95 ? 18.125 -33.25 -14.508 1 96.56 95 LEU A N 1
ATOM 726 C CA . LEU A 1 95 ? 18.109 -32.125 -15.406 1 96.56 95 LEU A CA 1
ATOM 727 C C . LEU A 1 95 ? 16.969 -31.172 -15.062 1 96.56 95 LEU A C 1
ATOM 729 O O . LEU A 1 95 ? 17.156 -29.953 -14.977 1 96.56 95 LEU A O 1
ATOM 733 N N . VAL A 1 96 ? 15.789 -31.703 -14.867 1 96.25 96 VAL A N 1
ATOM 734 C CA . VAL A 1 96 ? 14.586 -30.938 -14.562 1 96.25 96 VAL A CA 1
ATOM 735 C C . VAL A 1 96 ? 14.797 -30.141 -13.281 1 96.25 96 VAL A C 1
ATOM 737 O O . VAL A 1 96 ? 14.484 -28.938 -13.234 1 96.25 96 VAL A O 1
ATOM 740 N N . SER A 1 97 ? 15.359 -30.781 -12.266 1 97.31 97 SER A N 1
ATOM 741 C CA . SER A 1 97 ? 15.547 -30.125 -10.977 1 97.31 97 SER A CA 1
ATOM 742 C C . SER A 1 97 ? 16.531 -28.969 -11.086 1 97.31 97 SER A C 1
ATOM 744 O O . SER A 1 97 ? 16.359 -27.922 -10.461 1 97.31 97 SER A O 1
ATOM 746 N N . GLU A 1 98 ? 17.531 -29.172 -11.867 1 96.69 98 GLU A N 1
ATOM 747 C CA . GLU A 1 98 ? 18.516 -28.109 -12.07 1 96.69 98 GLU A CA 1
ATOM 748 C C . GLU A 1 98 ? 17.906 -26.922 -12.797 1 96.69 98 GLU A C 1
ATOM 750 O O . GLU A 1 98 ? 18.094 -25.766 -12.375 1 96.69 98 GLU A O 1
ATOM 755 N N . VAL A 1 99 ? 17.172 -27.203 -13.859 1 96.62 99 VAL A N 1
ATOM 756 C CA . VAL A 1 99 ? 16.562 -26.156 -14.656 1 96.62 99 VAL A CA 1
ATOM 757 C C . VAL A 1 99 ? 15.57 -25.375 -13.797 1 96.62 99 VAL A C 1
ATOM 759 O O . VAL A 1 99 ? 15.586 -24.141 -13.773 1 96.62 99 VAL A O 1
ATOM 762 N N . LEU A 1 100 ? 14.781 -26.062 -13.023 1 96.94 100 LEU A N 1
ATOM 763 C CA . LEU A 1 100 ? 13.727 -25.422 -12.258 1 96.94 100 LEU A CA 1
ATOM 764 C C . LEU A 1 100 ? 14.297 -24.688 -11.047 1 96.94 100 LEU A C 1
ATOM 766 O O . LEU A 1 100 ? 14.047 -23.484 -10.867 1 96.94 100 LEU A O 1
ATOM 770 N N . ALA A 1 101 ? 15.117 -25.328 -10.219 1 96.75 101 ALA A N 1
ATOM 771 C CA . ALA A 1 101 ? 15.531 -24.797 -8.93 1 96.75 101 ALA A CA 1
ATOM 772 C C . ALA A 1 101 ? 16.703 -23.828 -9.086 1 96.75 101 ALA A C 1
ATOM 774 O O . ALA A 1 101 ? 16.781 -22.812 -8.391 1 96.75 101 ALA A O 1
ATOM 775 N N . LYS A 1 102 ? 17.547 -24.141 -9.945 1 95.56 102 LYS A N 1
ATOM 776 C CA . LYS A 1 102 ? 18.75 -23.312 -10.078 1 95.56 102 LYS A CA 1
ATOM 777 C C . LYS A 1 102 ? 18.547 -22.219 -11.109 1 95.56 102 LYS A C 1
ATOM 779 O O . LYS A 1 102 ? 18.672 -21.031 -10.789 1 95.56 102 LYS A O 1
ATOM 784 N N . GLU A 1 103 ? 18.156 -22.594 -12.312 1 96 103 GLU A N 1
ATOM 785 C CA . GLU A 1 103 ? 18.141 -21.625 -13.398 1 96 103 GLU A CA 1
ATOM 786 C C . GLU A 1 103 ? 16.922 -20.719 -13.297 1 96 103 GLU A C 1
ATOM 788 O O . GLU A 1 103 ? 17.062 -19.516 -13.07 1 96 103 GLU A O 1
ATOM 793 N N . ILE A 1 104 ? 15.758 -21.328 -13.336 1 96.69 104 ILE A N 1
ATOM 794 C CA . ILE A 1 104 ? 14.547 -20.516 -13.391 1 96.69 104 ILE A CA 1
ATOM 795 C C . ILE A 1 104 ? 14.312 -19.828 -12.047 1 96.69 104 ILE A C 1
ATOM 797 O O . ILE A 1 104 ? 14.164 -18.609 -11.977 1 96.69 104 ILE A O 1
ATOM 801 N N . CYS A 1 105 ? 14.312 -20.609 -10.984 1 97.62 105 CYS A N 1
ATOM 802 C CA . CYS A 1 105 ? 14.086 -20.062 -9.656 1 97.62 105 CYS A CA 1
ATOM 803 C C . CYS A 1 105 ? 15.117 -18.984 -9.328 1 97.62 105 CYS A C 1
ATOM 805 O O . CYS A 1 105 ? 14.758 -17.906 -8.852 1 97.62 105 CYS A O 1
ATOM 807 N N . GLY A 1 106 ? 16.328 -19.266 -9.641 1 96.94 106 GLY A N 1
ATOM 808 C CA . GLY A 1 106 ? 17.391 -18.297 -9.414 1 96.94 106 GLY A CA 1
ATOM 809 C C . GLY A 1 106 ? 17.188 -17.016 -10.195 1 96.94 106 GLY A C 1
ATOM 810 O O . GLY A 1 106 ? 17.391 -15.914 -9.664 1 96.94 106 GLY A O 1
ATOM 811 N N . SER A 1 107 ? 16.781 -17.188 -11.414 1 96.75 107 SER A N 1
ATOM 812 C CA . SER A 1 107 ? 16.562 -16.016 -12.266 1 96.75 107 SER A CA 1
ATOM 813 C C . SER A 1 107 ? 15.414 -15.172 -11.75 1 96.75 107 SER A C 1
ATOM 815 O O . SER A 1 107 ? 15.5 -13.938 -11.75 1 96.75 107 SER A O 1
ATOM 817 N N . LEU A 1 108 ? 14.383 -15.812 -11.305 1 97.62 108 LEU A N 1
ATOM 818 C CA . LEU A 1 108 ? 13.227 -15.094 -10.781 1 97.62 108 LEU A CA 1
ATOM 819 C C . LEU A 1 108 ? 13.594 -14.32 -9.516 1 97.62 108 LEU A C 1
ATOM 821 O O . LEU A 1 108 ? 13.258 -13.141 -9.383 1 97.62 108 LEU A O 1
ATOM 825 N N . VAL A 1 109 ? 14.297 -14.977 -8.633 1 97.94 109 VAL A N 1
ATOM 826 C CA . VAL A 1 109 ? 14.734 -14.352 -7.391 1 97.94 109 VAL A CA 1
ATOM 827 C C . VAL A 1 109 ? 15.672 -13.188 -7.703 1 97.94 109 VAL A C 1
ATOM 829 O O . VAL A 1 109 ? 15.539 -12.102 -7.129 1 97.94 109 VAL A O 1
ATOM 832 N N . GLY A 1 110 ? 16.562 -13.453 -8.617 1 97.56 110 GLY A N 1
ATOM 833 C CA . GLY A 1 110 ? 17.484 -12.406 -9.023 1 97.56 110 GLY A CA 1
ATOM 834 C C . GLY A 1 110 ? 16.781 -11.18 -9.57 1 97.56 110 GLY A C 1
ATOM 835 O O . GLY A 1 110 ? 17.125 -10.047 -9.219 1 97.56 110 GLY A O 1
ATOM 836 N N . GLU A 1 111 ? 15.844 -11.422 -10.438 1 97.44 111 GLU A N 1
ATOM 837 C CA . GLU A 1 111 ? 15.102 -10.312 -11.039 1 97.44 111 GLU A CA 1
ATOM 838 C C . GLU A 1 111 ? 14.32 -9.531 -9.977 1 97.44 111 GLU A C 1
ATOM 840 O O . GLU A 1 111 ? 14.273 -8.305 -10.023 1 97.44 111 GLU A O 1
ATOM 845 N N . MET A 1 112 ? 13.719 -10.219 -9.031 1 97.5 112 MET A N 1
ATOM 846 C CA . MET A 1 112 ? 12.992 -9.547 -7.965 1 97.5 112 MET A CA 1
ATOM 847 C C . MET A 1 112 ? 13.922 -8.672 -7.129 1 97.5 112 MET A C 1
ATOM 849 O O . MET A 1 112 ? 13.57 -7.559 -6.75 1 97.5 112 MET A O 1
ATOM 853 N N . ARG A 1 113 ? 15.078 -9.156 -6.902 1 95.44 113 ARG A N 1
ATOM 854 C CA . ARG A 1 113 ? 16.062 -8.398 -6.141 1 95.44 113 ARG A CA 1
ATOM 855 C C . ARG A 1 113 ? 16.5 -7.156 -6.902 1 95.44 113 ARG A C 1
ATOM 857 O O . ARG A 1 113 ? 16.672 -6.086 -6.312 1 95.44 113 ARG A O 1
ATOM 864 N N . LYS A 1 114 ? 16.656 -7.344 -8.172 1 96.12 114 LYS A N 1
ATOM 865 C CA . LYS A 1 114 ? 17.016 -6.207 -9.016 1 96.12 114 LYS A CA 1
ATOM 866 C C . LYS A 1 114 ? 15.961 -5.102 -8.922 1 96.12 114 LYS A C 1
ATOM 868 O O . LYS A 1 114 ? 16.297 -3.918 -9.016 1 96.12 114 LYS A O 1
ATOM 873 N N . GLN A 1 115 ? 14.773 -5.527 -8.734 1 95.62 115 GLN A N 1
ATOM 874 C CA . GLN A 1 115 ? 13.672 -4.578 -8.641 1 95.62 115 GLN A CA 1
ATOM 875 C C . GLN A 1 115 ? 13.453 -4.129 -7.199 1 95.62 115 GLN A C 1
ATOM 877 O O . GLN A 1 115 ? 12.391 -3.607 -6.859 1 95.62 115 GLN A O 1
ATOM 882 N N . ALA A 1 116 ? 14.352 -4.438 -6.32 1 92.19 116 ALA A N 1
ATOM 883 C CA . ALA A 1 116 ? 14.359 -4.035 -4.918 1 92.19 116 ALA A CA 1
ATOM 884 C C . ALA A 1 116 ? 13.32 -4.816 -4.117 1 92.19 116 ALA A C 1
ATOM 886 O O . ALA A 1 116 ? 12.812 -4.328 -3.105 1 92.19 116 ALA A O 1
ATOM 887 N N . GLY A 1 117 ? 12.914 -5.965 -4.676 1 93.88 117 GLY A N 1
ATOM 888 C CA . GLY A 1 117 ? 12.086 -6.883 -3.908 1 93.88 117 GLY A CA 1
ATOM 889 C C . GLY A 1 117 ? 12.898 -7.863 -3.076 1 93.88 117 GLY A C 1
ATOM 890 O O . GLY A 1 117 ? 14.086 -8.07 -3.33 1 93.88 117 GLY A O 1
ATOM 891 N N . HIS A 1 118 ? 12.273 -8.336 -2.057 1 95.38 118 HIS A N 1
ATOM 892 C CA . HIS A 1 118 ? 12.891 -9.375 -1.231 1 95.38 118 HIS A CA 1
ATOM 893 C C . HIS A 1 118 ? 12.266 -10.742 -1.506 1 95.38 118 HIS A C 1
ATOM 895 O O . HIS A 1 118 ? 11.117 -10.992 -1.128 1 95.38 118 HIS A O 1
ATOM 901 N N . ALA A 1 119 ? 13 -11.547 -2.154 1 97.81 119 ALA A N 1
ATOM 902 C CA . ALA A 1 119 ? 12.516 -12.875 -2.518 1 97.81 119 ALA A CA 1
ATOM 903 C C . ALA A 1 119 ? 13.547 -13.945 -2.158 1 97.81 119 ALA A C 1
ATOM 905 O O . ALA A 1 119 ? 14.734 -13.656 -2.037 1 97.81 119 ALA A O 1
ATOM 906 N N . MET A 1 120 ? 13.039 -15.109 -1.945 1 97.88 120 MET A N 1
ATOM 907 C CA . MET A 1 120 ? 13.883 -16.25 -1.609 1 97.88 120 MET A CA 1
ATOM 908 C C . MET A 1 120 ? 13.359 -17.531 -2.258 1 97.88 120 MET A C 1
ATOM 910 O O . MET A 1 120 ? 12.156 -17.781 -2.229 1 97.88 120 MET A O 1
ATOM 914 N N . GLY A 1 121 ? 14.305 -18.203 -2.867 1 98.12 121 GLY A N 1
ATOM 915 C CA . GLY A 1 121 ? 13.938 -19.516 -3.373 1 98.12 121 GLY A CA 1
ATOM 916 C C . GLY A 1 121 ? 13.836 -20.562 -2.285 1 98.12 121 GLY A C 1
ATOM 917 O O . GLY A 1 121 ? 14.727 -20.672 -1.439 1 98.12 121 GLY A O 1
ATOM 918 N N . LEU A 1 122 ? 12.727 -21.266 -2.295 1 98.38 122 LEU A N 1
ATOM 919 C CA . LEU A 1 122 ? 12.57 -22.406 -1.396 1 98.38 122 LEU A CA 1
ATOM 920 C C . LEU A 1 122 ? 12.578 -23.719 -2.172 1 98.38 122 LEU A C 1
ATOM 922 O O . LEU A 1 122 ? 11.578 -24.062 -2.807 1 98.38 122 LEU A O 1
ATOM 926 N N . SER A 1 123 ? 13.711 -24.312 -2.166 1 96.56 123 SER A N 1
ATOM 927 C CA . SER A 1 123 ? 13.914 -25.562 -2.904 1 96.56 123 SER A CA 1
ATOM 928 C C . SER A 1 123 ? 14.922 -26.469 -2.193 1 96.56 123 SER A C 1
ATOM 930 O O . SER A 1 123 ? 15.375 -26.141 -1.093 1 96.56 123 SER A O 1
ATOM 932 N N . TYR A 1 124 ? 15.18 -27.594 -2.857 1 94.88 124 TYR A N 1
ATOM 933 C CA . TYR A 1 124 ? 16.156 -28.547 -2.32 1 94.88 124 TYR A CA 1
ATOM 934 C C . TYR A 1 124 ? 17.547 -27.938 -2.293 1 94.88 124 TYR A C 1
ATOM 936 O O . TYR A 1 124 ? 18.438 -28.438 -1.596 1 94.88 124 TYR A O 1
ATOM 944 N N . LEU A 1 125 ? 17.797 -26.812 -3 1 94.56 125 LEU A N 1
ATOM 945 C CA . LEU A 1 125 ? 19.094 -26.141 -3.051 1 94.56 125 LEU A CA 1
ATOM 946 C C . LEU A 1 125 ? 19.281 -25.219 -1.853 1 94.56 125 LEU A C 1
ATOM 948 O O . LEU A 1 125 ? 20.406 -24.812 -1.54 1 94.56 125 LEU A O 1
ATOM 952 N N . SER A 1 126 ? 18.25 -24.844 -1.242 1 94 126 SER A N 1
ATOM 953 C CA . SER A 1 126 ? 18.25 -23.969 -0.077 1 94 126 SER A CA 1
ATOM 954 C C . SER A 1 126 ? 17.469 -24.594 1.084 1 94 126 SER A C 1
ATOM 956 O O . SER A 1 126 ? 17.953 -25.516 1.732 1 94 126 SER A O 1
ATOM 958 N N . GLN A 1 127 ? 16.234 -24.156 1.274 1 95.19 127 GLN A N 1
ATOM 959 C CA . GLN A 1 127 ? 15.336 -24.781 2.24 1 95.19 127 GLN A CA 1
ATOM 960 C C . GLN A 1 127 ? 14.102 -25.344 1.552 1 95.19 127 GLN A C 1
ATOM 962 O O . GLN A 1 127 ? 13.234 -24.594 1.099 1 95.19 127 GLN A O 1
ATOM 967 N N . ASN A 1 128 ? 14.07 -26.609 1.565 1 96.19 128 ASN A N 1
ATOM 968 C CA . ASN A 1 128 ? 12.969 -27.297 0.888 1 96.19 128 ASN A CA 1
ATOM 969 C C . ASN A 1 128 ? 11.656 -27.141 1.65 1 96.19 128 ASN A C 1
ATOM 971 O O . ASN A 1 128 ? 11.633 -27.234 2.879 1 96.19 128 ASN A O 1
ATOM 975 N N . CYS A 1 129 ? 10.57 -26.953 0.798 1 98.06 129 CYS A N 1
ATOM 976 C CA . CYS A 1 129 ? 9.305 -26.797 1.503 1 98.06 129 CYS A CA 1
ATOM 977 C C . CYS A 1 129 ? 8.242 -27.719 0.938 1 98.06 129 CYS A C 1
ATOM 979 O O . CYS A 1 129 ? 7.125 -27.781 1.462 1 98.06 129 CYS A O 1
ATOM 981 N N . LEU A 1 130 ? 8.523 -28.469 -0.119 1 98.5 130 LEU A N 1
ATOM 982 C CA . LEU A 1 130 ? 7.535 -29.359 -0.734 1 98.5 130 LEU A CA 1
ATOM 983 C C . LEU A 1 130 ? 7.871 -30.812 -0.462 1 98.5 130 LEU A C 1
ATOM 985 O O . LEU A 1 130 ? 8.984 -31.266 -0.732 1 98.5 130 LEU A O 1
ATOM 989 N N . VAL A 1 131 ? 6.891 -31.5 0.037 1 98.44 131 VAL A N 1
ATOM 990 C CA . VAL A 1 131 ? 7 -32.938 0.276 1 98.44 131 VAL A CA 1
ATOM 991 C C . VAL A 1 131 ? 6.043 -33.688 -0.645 1 98.44 131 VAL A C 1
ATOM 993 O O . VAL A 1 131 ? 4.855 -33.375 -0.717 1 98.44 131 VAL A O 1
ATOM 996 N N . GLY A 1 132 ? 6.613 -34.688 -1.368 1 97.81 132 GLY A N 1
ATOM 997 C CA . GLY A 1 132 ? 5.773 -35.375 -2.334 1 97.81 132 GLY A CA 1
ATOM 998 C C . GLY A 1 132 ? 5.883 -36.875 -2.258 1 97.81 132 GLY A C 1
ATOM 999 O O . GLY A 1 132 ? 6.652 -37.406 -1.451 1 97.81 132 GLY A O 1
ATOM 1000 N N . GLU A 1 133 ? 5.039 -37.5 -2.988 1 97.25 133 GLU A N 1
ATOM 1001 C CA . GLU A 1 133 ? 5.051 -38.938 -3.244 1 97.25 133 GLU A CA 1
ATOM 1002 C C . GLU A 1 133 ? 4.914 -39.25 -4.734 1 97.25 133 GLU A C 1
ATOM 1004 O O . GLU A 1 133 ? 4.387 -38.438 -5.488 1 97.25 133 GLU A O 1
ATOM 1009 N N . LYS A 1 134 ? 5.418 -40.375 -5.086 1 94.88 134 LYS A N 1
ATOM 1010 C CA . LYS A 1 134 ? 5.328 -40.781 -6.492 1 94.88 134 LYS A CA 1
ATOM 1011 C C . LYS A 1 134 ? 3.873 -40.906 -6.934 1 94.88 134 LYS A C 1
ATOM 1013 O O . LYS A 1 134 ? 3.041 -41.438 -6.195 1 94.88 134 LYS A O 1
ATOM 1018 N N . LEU A 1 135 ? 3.676 -40.375 -8.062 1 91.5 135 LEU A N 1
ATOM 1019 C CA . LEU A 1 135 ? 2.346 -40.438 -8.656 1 91.5 135 LEU A CA 1
ATOM 1020 C C . LEU A 1 135 ? 2.209 -41.656 -9.562 1 91.5 135 LEU A C 1
ATOM 1022 O O . LEU A 1 135 ? 3.119 -41.938 -10.336 1 91.5 135 LEU A O 1
ATOM 1026 N N . THR A 1 136 ? 1.188 -42.406 -9.32 1 85.56 136 THR A N 1
ATOM 1027 C CA . THR A 1 136 ? 0.868 -43.531 -10.211 1 85.56 136 THR A CA 1
ATOM 1028 C C . THR A 1 136 ? -0.461 -43.281 -10.922 1 85.56 136 THR A C 1
ATOM 1030 O O . THR A 1 136 ? -1.462 -42.938 -10.281 1 85.56 136 THR A O 1
ATOM 1033 N N . LEU A 1 137 ? -0.394 -43.188 -12.18 1 82.12 137 LEU A N 1
ATOM 1034 C CA . LEU A 1 137 ? -1.62 -43 -12.945 1 82.12 137 LEU A CA 1
ATOM 1035 C C . LEU A 1 137 ? -2.227 -44.344 -13.344 1 82.12 137 LEU A C 1
ATOM 1037 O O . LEU A 1 137 ? -1.518 -45.344 -13.43 1 82.12 137 LEU A O 1
ATOM 1041 N N . THR A 1 138 ? -3.531 -44.344 -13.32 1 79.56 138 THR A N 1
ATOM 1042 C CA . THR A 1 138 ? -4.227 -45.562 -13.797 1 79.56 138 THR A CA 1
ATOM 1043 C C . THR A 1 138 ? -4.555 -45.438 -15.281 1 79.56 138 THR A C 1
ATOM 1045 O O . THR A 1 138 ? -5.152 -44.438 -15.711 1 79.56 138 THR A O 1
ATOM 1048 N N . GLY A 1 139 ? -3.988 -46.312 -16.062 1 73.44 139 GLY A N 1
ATOM 1049 C CA . GLY A 1 139 ? -4.25 -46.344 -17.484 1 73.44 139 GLY A CA 1
ATOM 1050 C C . GLY A 1 139 ? -5.691 -46.656 -17.828 1 73.44 139 GLY A C 1
ATOM 1051 O O . GLY A 1 139 ? -6.512 -46.906 -16.938 1 73.44 139 GLY A O 1
ATOM 1052 N N . GLU A 1 140 ? -6.055 -46.406 -19.125 1 66.81 140 GLU A N 1
ATOM 1053 C CA . GLU A 1 140 ? -7.402 -46.656 -19.625 1 66.81 140 GLU A CA 1
ATOM 1054 C C . GLU A 1 140 ? -7.852 -48.094 -19.25 1 66.81 140 GLU A C 1
ATOM 1056 O O . GLU A 1 140 ? -9.031 -48.312 -18.953 1 66.81 140 GLU A O 1
ATOM 1061 N N . LYS A 1 141 ? -7.031 -49.156 -19.25 1 78.56 141 LYS A N 1
ATOM 1062 C CA . LYS A 1 141 ? -7.395 -50.562 -18.984 1 78.56 141 LYS A CA 1
ATOM 1063 C C . LYS A 1 141 ? -7.172 -50.906 -17.516 1 78.56 141 LYS A C 1
ATOM 1065 O O . LYS A 1 141 ? -7.156 -52.094 -17.156 1 78.56 141 LYS A O 1
ATOM 1070 N N . GLY A 1 142 ? -6.941 -49.875 -16.766 1 75.75 142 GLY A N 1
ATOM 1071 C CA . GLY A 1 142 ? -6.781 -50.125 -15.344 1 75.75 142 GLY A CA 1
ATOM 1072 C C . GLY A 1 142 ? -5.34 -50.375 -14.938 1 75.75 142 GLY A C 1
ATOM 1073 O O . GLY A 1 142 ? -5.051 -50.594 -13.766 1 75.75 142 GLY A O 1
ATOM 1074 N N . ASP A 1 143 ? -4.512 -50.375 -15.914 1 80.88 143 ASP A N 1
ATOM 1075 C CA . ASP A 1 143 ? -3.113 -50.688 -15.617 1 80.88 143 ASP A CA 1
ATOM 1076 C C . ASP A 1 143 ? -2.408 -49.469 -15.023 1 80.88 143 ASP A C 1
ATOM 1078 O O . ASP A 1 143 ? -2.791 -48.312 -15.297 1 80.88 143 ASP A O 1
ATOM 1082 N N . LYS A 1 144 ? -1.496 -49.812 -14.133 1 85.62 144 LYS A N 1
ATOM 1083 C CA . LYS A 1 144 ? -0.7 -48.75 -13.531 1 85.62 144 LYS A CA 1
ATOM 1084 C C . LYS A 1 144 ? 0.369 -48.25 -14.492 1 85.62 144 LYS A C 1
ATOM 1086 O O . LYS A 1 144 ? 1.109 -49.031 -15.078 1 85.62 144 LYS A O 1
ATOM 1091 N N . ILE A 1 145 ? 0.35 -46.938 -14.742 1 86.75 145 ILE A N 1
ATOM 1092 C CA . ILE A 1 145 ? 1.33 -46.312 -15.625 1 86.75 145 ILE A CA 1
ATOM 1093 C C . ILE A 1 145 ? 2.457 -45.719 -14.797 1 86.75 145 ILE A C 1
ATOM 1095 O O . ILE A 1 145 ? 2.207 -44.906 -13.898 1 86.75 145 ILE A O 1
ATOM 1099 N N . ASP A 1 146 ? 3.635 -46.219 -15.062 1 85.44 146 ASP A N 1
ATOM 1100 C CA . ASP A 1 146 ? 4.812 -45.656 -14.398 1 85.44 146 ASP A CA 1
ATOM 1101 C C . ASP A 1 146 ? 5.301 -44.406 -15.102 1 85.44 146 ASP A C 1
ATOM 1103 O O . ASP A 1 146 ? 5.648 -44.438 -16.281 1 85.44 146 ASP A O 1
ATOM 1107 N N . LEU A 1 147 ? 5.312 -43.312 -14.43 1 91.62 147 LEU A N 1
ATOM 1108 C CA . LEU A 1 147 ? 5.734 -42.031 -14.984 1 91.62 147 LEU A CA 1
ATOM 1109 C C . LEU A 1 147 ? 7.16 -41.688 -14.555 1 91.62 147 LEU A C 1
ATOM 1111 O O . LEU A 1 147 ? 7.664 -40.594 -14.852 1 91.62 147 LEU A O 1
ATOM 1115 N N . GLY A 1 148 ? 7.824 -42.719 -13.883 1 93.94 148 GLY A N 1
ATOM 1116 C CA . GLY A 1 148 ? 9.148 -42.438 -13.344 1 93.94 148 GLY A CA 1
ATOM 1117 C C . GLY A 1 148 ? 9.109 -41.594 -12.086 1 93.94 148 GLY A C 1
ATOM 1118 O O . GLY A 1 148 ? 8.328 -41.875 -11.164 1 93.94 148 GLY A O 1
ATOM 1119 N N . ARG A 1 149 ? 9.984 -40.594 -11.992 1 96.12 149 ARG A N 1
ATOM 1120 C CA . ARG A 1 149 ? 10.102 -39.719 -10.812 1 96.12 149 ARG A CA 1
ATOM 1121 C C . ARG A 1 149 ? 9.141 -38.531 -10.906 1 96.12 149 ARG A C 1
ATOM 1123 O O . ARG A 1 149 ? 9.547 -37.375 -10.727 1 96.12 149 ARG A O 1
ATOM 1130 N N . VAL A 1 150 ? 7.941 -38.875 -11.234 1 96.38 150 VAL A N 1
ATOM 1131 C CA . VAL A 1 150 ? 6.848 -37.906 -11.211 1 96.38 150 VAL A CA 1
ATOM 1132 C C . VAL A 1 150 ? 6.051 -38.062 -9.914 1 96.38 150 VAL A C 1
ATOM 1134 O O . VAL A 1 150 ? 5.785 -39.188 -9.469 1 96.38 150 VAL A O 1
ATOM 1137 N N . GLY A 1 151 ? 5.75 -36.906 -9.266 1 95.56 151 GLY A N 1
ATOM 1138 C CA . GLY A 1 151 ? 5.102 -37.031 -7.973 1 95.56 151 GLY A CA 1
ATOM 1139 C C . GLY A 1 151 ? 3.951 -36.031 -7.789 1 95.56 151 GLY A C 1
ATOM 1140 O O . GLY A 1 151 ? 3.568 -35.344 -8.727 1 95.56 151 GLY A O 1
ATOM 1141 N N . ARG A 1 152 ? 3.318 -36.125 -6.656 1 94.56 152 ARG A N 1
ATOM 1142 C CA . ARG A 1 152 ? 2.311 -35.188 -6.156 1 94.56 152 ARG A CA 1
ATOM 1143 C C . ARG A 1 152 ? 2.688 -34.656 -4.773 1 94.56 152 ARG A C 1
ATOM 1145 O O . ARG A 1 152 ? 3.367 -35.344 -4.008 1 94.56 152 ARG A O 1
ATOM 1152 N N . ILE A 1 153 ? 2.244 -33.469 -4.508 1 96.94 153 ILE A N 1
ATOM 1153 C CA . ILE A 1 153 ? 2.531 -32.875 -3.205 1 96.94 153 ILE A CA 1
ATOM 1154 C C . ILE A 1 153 ? 1.58 -33.438 -2.156 1 96.94 153 ILE A C 1
ATOM 1156 O O . ILE A 1 153 ? 0.362 -33.438 -2.354 1 96.94 153 ILE A O 1
ATOM 1160 N N . VAL A 1 154 ? 2.131 -33.875 -1.068 1 96.94 154 VAL A N 1
ATOM 1161 C CA . VAL A 1 154 ? 1.28 -34.438 -0.019 1 96.94 154 VAL A CA 1
ATOM 1162 C C . VAL A 1 154 ? 1.39 -33.594 1.239 1 96.94 154 VAL A C 1
ATOM 1164 O O . VAL A 1 154 ? 0.533 -33.656 2.123 1 96.94 154 VAL A O 1
ATOM 1167 N N . ASP A 1 155 ? 2.453 -32.844 1.288 1 97.94 155 ASP A N 1
ATOM 1168 C CA . ASP A 1 155 ? 2.676 -31.984 2.438 1 97.94 155 ASP A CA 1
ATOM 1169 C C . ASP A 1 155 ? 3.621 -30.844 2.082 1 97.94 155 ASP A C 1
ATOM 1171 O O . ASP A 1 155 ? 4.266 -30.859 1.032 1 97.94 155 ASP A O 1
ATOM 1175 N N . ILE A 1 156 ? 3.617 -29.844 2.967 1 98.25 156 ILE A N 1
ATOM 1176 C CA . ILE A 1 156 ? 4.531 -28.719 2.812 1 98.25 156 ILE A CA 1
ATOM 1177 C C . ILE A 1 156 ? 5.098 -28.312 4.176 1 98.25 156 ILE A C 1
ATOM 1179 O O . ILE A 1 156 ? 4.562 -28.703 5.215 1 98.25 156 ILE A O 1
ATOM 1183 N N . ASP A 1 157 ? 6.199 -27.625 4.141 1 98.19 157 ASP A N 1
ATOM 1184 C CA . ASP A 1 157 ? 6.668 -26.953 5.348 1 98.19 157 ASP A CA 1
ATOM 1185 C C . ASP A 1 157 ? 5.961 -25.609 5.543 1 98.19 157 ASP A C 1
ATOM 1187 O O . ASP A 1 157 ? 6.504 -24.562 5.195 1 98.19 157 ASP A O 1
ATOM 1191 N N . GLU A 1 158 ? 4.828 -25.734 6.145 1 97.88 158 GLU A N 1
ATOM 1192 C CA . GLU A 1 158 ? 3.965 -24.562 6.312 1 97.88 158 GLU A CA 1
ATOM 1193 C C . GLU A 1 158 ? 4.66 -23.469 7.125 1 97.88 158 GLU A C 1
ATOM 1195 O O . GLU A 1 158 ? 4.582 -22.297 6.781 1 97.88 158 GLU A O 1
ATOM 1200 N N . ASP A 1 159 ? 5.289 -23.875 8.172 1 97.81 159 ASP A N 1
ATOM 1201 C CA . ASP A 1 159 ? 5.957 -22.922 9.055 1 97.81 159 ASP A CA 1
ATOM 1202 C C . ASP A 1 159 ? 7.031 -22.141 8.312 1 97.81 159 ASP A C 1
ATOM 1204 O O . ASP A 1 159 ? 7.145 -20.922 8.484 1 97.81 159 ASP A O 1
ATOM 1208 N N . LEU A 1 160 ? 7.754 -22.844 7.512 1 97.5 160 LEU A N 1
ATOM 1209 C CA . LEU A 1 160 ? 8.812 -22.188 6.742 1 97.5 160 LEU A CA 1
ATOM 1210 C C . LEU A 1 160 ? 8.227 -21.141 5.797 1 97.5 160 LEU A C 1
ATOM 1212 O O . LEU A 1 160 ? 8.719 -20.016 5.742 1 97.5 160 LEU A O 1
ATOM 1216 N N . ILE A 1 161 ? 7.188 -21.531 5.109 1 98.44 161 ILE A N 1
ATOM 1217 C CA . ILE A 1 161 ? 6.574 -20.625 4.133 1 98.44 161 ILE A CA 1
ATOM 1218 C C . ILE A 1 161 ? 5.984 -19.422 4.848 1 98.44 161 ILE A C 1
ATOM 1220 O O . ILE A 1 161 ? 6.23 -18.281 4.449 1 98.44 161 ILE A O 1
ATOM 1224 N N . ARG A 1 162 ? 5.316 -19.625 5.941 1 97.56 162 ARG A N 1
ATOM 1225 C CA . ARG A 1 162 ? 4.664 -18.547 6.676 1 97.56 162 ARG A CA 1
ATOM 1226 C C . ARG A 1 162 ? 5.695 -17.609 7.289 1 97.56 162 ARG A C 1
ATOM 1228 O O . ARG A 1 162 ? 5.539 -16.391 7.219 1 97.56 162 ARG A O 1
ATOM 1235 N N . ARG A 1 163 ? 6.719 -18.141 7.883 1 96.69 163 ARG A N 1
ATOM 1236 C CA . ARG A 1 163 ? 7.762 -17.312 8.484 1 96.69 163 ARG A CA 1
ATOM 1237 C C . ARG A 1 163 ? 8.461 -16.469 7.426 1 96.69 163 ARG A C 1
ATOM 1239 O O . ARG A 1 163 ? 8.812 -15.312 7.68 1 96.69 163 ARG A O 1
ATOM 1246 N N . THR A 1 164 ? 8.695 -17.094 6.281 1 97.62 164 THR A N 1
ATOM 1247 C CA . THR A 1 164 ? 9.312 -16.359 5.18 1 97.62 164 THR A CA 1
ATOM 1248 C C . THR A 1 164 ? 8.453 -15.172 4.77 1 97.62 164 THR A C 1
ATOM 1250 O O . THR A 1 164 ? 8.945 -14.047 4.66 1 97.62 164 THR A O 1
ATOM 1253 N N . CYS A 1 165 ? 7.141 -15.391 4.66 1 97.44 165 CYS A N 1
ATOM 1254 C CA . CYS A 1 165 ? 6.203 -14.328 4.293 1 97.44 165 CYS A CA 1
ATOM 1255 C C . CYS A 1 165 ? 6.141 -13.258 5.379 1 97.44 165 CYS A C 1
ATOM 1257 O O . CYS A 1 165 ? 6.117 -12.062 5.074 1 97.44 165 CYS A O 1
ATOM 1259 N N . GLU A 1 166 ? 6.137 -13.695 6.633 1 94.69 166 GLU A N 1
ATOM 1260 C CA . GLU A 1 166 ? 6.027 -12.773 7.766 1 94.69 166 GLU A CA 1
ATOM 1261 C C . GLU A 1 166 ? 7.242 -11.859 7.844 1 94.69 166 GLU A C 1
ATOM 1263 O O . GLU A 1 166 ? 7.145 -10.734 8.344 1 94.69 166 GLU A O 1
ATOM 1268 N N . ALA A 1 167 ? 8.352 -12.328 7.352 1 94.44 167 ALA A N 1
ATOM 1269 C CA . ALA A 1 167 ? 9.578 -11.539 7.348 1 94.44 167 ALA A CA 1
ATOM 1270 C C . ALA A 1 167 ? 9.594 -10.555 6.18 1 94.44 167 ALA A C 1
ATOM 1272 O O . ALA A 1 167 ? 10.57 -9.828 5.984 1 94.44 167 ALA A O 1
ATOM 1273 N N . GLY A 1 168 ? 8.586 -10.523 5.375 1 93 168 GLY A N 1
ATOM 1274 C CA . GLY A 1 168 ? 8.508 -9.625 4.234 1 93 168 GLY A CA 1
ATOM 1275 C C . GLY A 1 168 ? 9.219 -10.156 3.004 1 93 168 GLY A C 1
ATOM 1276 O O . GLY A 1 168 ? 9.539 -9.398 2.088 1 93 168 GLY A O 1
ATOM 1277 N N . ILE A 1 169 ? 9.492 -11.461 2.986 1 97.19 169 ILE A N 1
ATOM 1278 C CA . ILE A 1 169 ? 10.211 -12.094 1.887 1 97.19 169 ILE A CA 1
ATOM 1279 C C . ILE A 1 169 ? 9.234 -12.898 1.03 1 97.19 169 ILE A C 1
ATOM 1281 O O . ILE A 1 169 ? 8.359 -13.586 1.558 1 97.19 169 ILE A O 1
ATOM 1285 N N . ILE A 1 170 ? 9.289 -12.781 -0.247 1 98.44 170 ILE A N 1
ATOM 1286 C CA . ILE A 1 170 ? 8.414 -13.508 -1.164 1 98.44 170 ILE A CA 1
ATOM 1287 C C . ILE A 1 170 ? 9.023 -14.875 -1.478 1 98.44 170 ILE A C 1
ATOM 1289 O O . ILE A 1 170 ? 10.086 -14.961 -2.096 1 98.44 170 ILE A O 1
ATOM 1293 N N . PRO A 1 171 ? 8.367 -15.914 -1.057 1 98.75 171 PRO A N 1
ATOM 1294 C CA . PRO A 1 171 ? 8.867 -17.234 -1.428 1 98.75 171 PRO A CA 1
ATOM 1295 C C . PRO A 1 171 ? 8.68 -17.547 -2.912 1 98.75 171 PRO A C 1
ATOM 1297 O O . PRO A 1 171 ? 7.613 -17.281 -3.473 1 98.75 171 PRO A O 1
ATOM 1300 N N . VAL A 1 172 ? 9.711 -18.047 -3.523 1 98.69 172 VAL A N 1
ATOM 1301 C CA . VAL A 1 172 ? 9.672 -18.562 -4.887 1 98.69 172 VAL A CA 1
ATOM 1302 C C . VAL A 1 172 ? 9.938 -20.078 -4.867 1 98.69 172 VAL A C 1
ATOM 1304 O O . VAL A 1 172 ? 11.008 -20.516 -4.457 1 98.69 172 VAL A O 1
ATOM 1307 N N . ILE A 1 173 ? 8.969 -20.812 -5.324 1 98.69 173 ILE A N 1
ATOM 1308 C CA . ILE A 1 173 ? 8.992 -22.25 -5.121 1 98.69 173 ILE A CA 1
ATOM 1309 C C . ILE A 1 173 ? 8.953 -22.969 -6.469 1 98.69 173 ILE A C 1
ATOM 1311 O O . ILE A 1 173 ? 7.945 -22.922 -7.176 1 98.69 173 ILE A O 1
ATOM 1315 N N . PRO A 1 174 ? 10.031 -23.609 -6.812 1 98.31 174 PRO A N 1
ATOM 1316 C CA . PRO A 1 174 ? 9.961 -24.484 -7.984 1 98.31 174 PRO A CA 1
ATOM 1317 C C . PRO A 1 174 ? 9.117 -25.734 -7.742 1 98.31 174 PRO A C 1
ATOM 1319 O O . PRO A 1 174 ? 9.039 -26.219 -6.613 1 98.31 174 PRO A O 1
ATOM 1322 N N . SER A 1 175 ? 8.531 -26.25 -8.781 1 96.94 175 SER A N 1
ATOM 1323 C CA . SER A 1 175 ? 7.629 -27.391 -8.648 1 96.94 175 SER A CA 1
ATOM 1324 C C . SER A 1 175 ? 8.406 -28.703 -8.562 1 96.94 175 SER A C 1
ATOM 1326 O O . SER A 1 175 ? 8.18 -29.625 -9.359 1 96.94 175 SER A O 1
ATOM 1328 N N . ILE A 1 176 ? 9.297 -28.781 -7.617 1 97.81 176 ILE A N 1
ATOM 1329 C CA . ILE A 1 176 ? 10.07 -29.969 -7.281 1 97.81 176 ILE A CA 1
ATOM 1330 C C . ILE A 1 176 ? 9.844 -30.344 -5.816 1 97.81 176 ILE A C 1
ATOM 1332 O O . ILE A 1 176 ? 10.016 -29.5 -4.926 1 97.81 176 ILE A O 1
ATOM 1336 N N . ALA A 1 177 ? 9.445 -31.547 -5.629 1 98.25 177 ALA A N 1
ATOM 1337 C CA . ALA A 1 177 ? 9.234 -32.031 -4.262 1 98.25 177 ALA A CA 1
ATOM 1338 C C . ALA A 1 177 ? 10.273 -33.062 -3.877 1 98.25 177 ALA A C 1
ATOM 1340 O O . ALA A 1 177 ? 10.961 -33.625 -4.742 1 98.25 177 ALA A O 1
ATOM 1341 N N . LEU A 1 178 ? 10.477 -33.25 -2.627 1 98.25 178 LEU A N 1
ATOM 1342 C CA . LEU A 1 178 ? 11.281 -34.375 -2.113 1 98.25 178 LEU A CA 1
ATOM 1343 C C . LEU A 1 178 ? 10.398 -35.438 -1.461 1 98.25 178 LEU A C 1
ATOM 1345 O O . LEU A 1 178 ? 9.445 -35.094 -0.757 1 98.25 178 LEU A O 1
ATOM 1349 N N . ASP A 1 179 ? 10.68 -36.688 -1.744 1 97.38 179 ASP A N 1
ATOM 1350 C CA . ASP A 1 179 ? 9.93 -37.75 -1.082 1 97.38 179 ASP A CA 1
ATOM 1351 C C . ASP A 1 179 ? 10.547 -38.094 0.272 1 97.38 179 ASP A C 1
ATOM 1353 O O . ASP A 1 179 ? 11.453 -37.406 0.742 1 97.38 179 ASP A O 1
ATOM 1357 N N . SER A 1 180 ? 10.031 -39.125 0.908 1 95.94 180 SER A N 1
ATOM 1358 C CA . SER A 1 180 ? 10.453 -39.469 2.262 1 95.94 180 SER A CA 1
ATOM 1359 C C . SER A 1 180 ? 11.922 -39.875 2.299 1 95.94 180 SER A C 1
ATOM 1361 O O . SER A 1 180 ? 12.578 -39.75 3.34 1 95.94 180 SER A O 1
ATOM 1363 N N . ALA A 1 181 ? 12.461 -40.281 1.163 1 96.25 181 ALA A N 1
ATOM 1364 C CA . ALA A 1 181 ? 13.859 -40.719 1.083 1 96.25 181 ALA A CA 1
ATOM 1365 C C . ALA A 1 181 ? 14.758 -39.531 0.685 1 96.25 181 ALA A C 1
ATOM 1367 O O . ALA A 1 181 ? 15.977 -39.719 0.566 1 96.25 181 ALA A O 1
ATOM 1368 N N . GLY A 1 182 ? 14.164 -38.406 0.437 1 96.06 182 GLY A N 1
ATOM 1369 C CA . GLY A 1 182 ? 14.938 -37.25 0.044 1 96.06 182 GLY A CA 1
ATOM 1370 C C . GLY A 1 182 ? 15.195 -37.188 -1.448 1 96.06 182 GLY A C 1
ATOM 1371 O O . GLY A 1 182 ? 16.031 -36.406 -1.901 1 96.06 182 GLY A O 1
ATOM 1372 N N . GLU A 1 183 ? 14.492 -38.031 -2.166 1 97 183 GLU A N 1
ATOM 1373 C CA . GLU A 1 183 ? 14.664 -38.031 -3.615 1 97 183 GLU A CA 1
ATOM 1374 C C . GLU A 1 183 ? 13.727 -37.031 -4.293 1 97 183 GLU A C 1
ATOM 1376 O O . GLU A 1 183 ? 12.578 -36.875 -3.867 1 97 183 GLU A O 1
ATOM 1381 N N . LYS A 1 184 ? 14.188 -36.531 -5.371 1 98.06 184 LYS A N 1
ATOM 1382 C CA . LYS A 1 184 ? 13.461 -35.469 -6.074 1 98.06 184 LYS A CA 1
ATOM 1383 C C . LYS A 1 184 ? 12.305 -36.031 -6.887 1 98.06 184 LYS A C 1
ATOM 1385 O O . LYS A 1 184 ? 12.422 -37.125 -7.465 1 98.06 184 LYS A O 1
ATOM 1390 N N . LEU A 1 185 ? 11.234 -35.312 -6.934 1 97.81 185 LEU A N 1
ATOM 1391 C CA . LEU A 1 185 ? 10.062 -35.625 -7.746 1 97.81 185 LEU A CA 1
ATOM 1392 C C . LEU A 1 185 ? 9.664 -34.438 -8.617 1 97.81 185 LEU A C 1
ATOM 1394 O O . LEU A 1 185 ? 9.594 -33.312 -8.125 1 97.81 185 LEU A O 1
ATOM 1398 N N . ASN A 1 186 ? 9.492 -34.75 -9.875 1 97 186 ASN A N 1
ATOM 1399 C CA . ASN A 1 186 ? 8.945 -33.75 -10.797 1 97 186 ASN A CA 1
ATOM 1400 C C . ASN A 1 186 ? 7.434 -33.625 -10.617 1 97 186 ASN A C 1
ATOM 1402 O O . ASN A 1 186 ? 6.688 -34.594 -10.742 1 97 186 ASN A O 1
ATOM 1406 N N . VAL A 1 187 ? 7.047 -32.375 -10.258 1 95.25 187 VAL A N 1
ATOM 1407 C CA . VAL A 1 187 ? 5.629 -32.125 -10.008 1 95.25 187 VAL A CA 1
ATOM 1408 C C . VAL A 1 187 ? 5.105 -31.078 -10.984 1 95.25 187 VAL A C 1
ATOM 1410 O O . VAL A 1 187 ? 5.793 -30.109 -11.273 1 95.25 187 VAL A O 1
ATOM 1413 N N . ASN A 1 188 ? 3.916 -31.328 -11.523 1 91.69 188 ASN A N 1
ATOM 1414 C CA . ASN A 1 188 ? 3.264 -30.312 -12.344 1 91.69 188 ASN A CA 1
ATOM 1415 C C . ASN A 1 188 ? 3.086 -29 -11.57 1 91.69 188 ASN A C 1
ATOM 1417 O O . ASN A 1 188 ? 2.656 -29.016 -10.414 1 91.69 188 ASN A O 1
ATOM 1421 N N . ALA A 1 189 ? 3.379 -27.938 -12.227 1 93.12 189 ALA A N 1
ATOM 1422 C CA . ALA A 1 189 ? 3.406 -26.656 -11.539 1 93.12 189 ALA A CA 1
ATOM 1423 C C . ALA A 1 189 ? 2.004 -26.234 -11.102 1 93.12 189 ALA A C 1
ATOM 1425 O O . ALA A 1 189 ? 1.831 -25.625 -10.039 1 93.12 189 ALA A O 1
ATOM 1426 N N . ASP A 1 190 ? 0.939 -26.453 -11.898 1 91.38 190 ASP A N 1
ATOM 1427 C CA . ASP A 1 190 ? -0.43 -26.109 -11.539 1 91.38 190 ASP A CA 1
ATOM 1428 C C . ASP A 1 190 ? -0.892 -26.859 -10.305 1 91.38 190 ASP A C 1
ATOM 1430 O O . ASP A 1 190 ? -1.439 -26.266 -9.367 1 91.38 190 ASP A O 1
ATOM 1434 N N . THR A 1 191 ? -0.562 -28.156 -10.258 1 91.88 191 THR A N 1
ATOM 1435 C CA . THR A 1 191 ? -0.988 -28.969 -9.125 1 91.88 191 THR A CA 1
ATOM 1436 C C . THR A 1 191 ? -0.163 -28.641 -7.887 1 91.88 191 THR A C 1
ATOM 1438 O O . THR A 1 191 ? -0.671 -28.703 -6.766 1 91.88 191 THR A O 1
ATOM 1441 N N . ALA A 1 192 ? 1.105 -28.312 -8.133 1 95 192 ALA A N 1
ATOM 1442 C CA . ALA A 1 192 ? 1.933 -27.891 -7.008 1 95 192 ALA A CA 1
ATOM 1443 C C . ALA A 1 192 ? 1.376 -26.625 -6.363 1 95 192 ALA A C 1
ATOM 1445 O O . ALA A 1 192 ? 1.232 -26.547 -5.141 1 95 192 ALA A O 1
ATOM 1446 N N . ALA A 1 193 ? 1.031 -25.656 -7.176 1 96.56 193 ALA A N 1
ATOM 1447 C CA . ALA A 1 193 ? 0.469 -24.406 -6.68 1 96.56 193 ALA A CA 1
ATOM 1448 C C . ALA A 1 193 ? -0.846 -24.641 -5.945 1 96.56 193 ALA A C 1
ATOM 1450 O O . ALA A 1 193 ? -1.077 -24.078 -4.871 1 96.56 193 ALA A O 1
ATOM 1451 N N . ALA A 1 194 ? -1.646 -25.469 -6.527 1 95.44 194 ALA A N 1
ATOM 1452 C CA . ALA A 1 194 ? -2.928 -25.797 -5.91 1 95.44 194 ALA A CA 1
ATOM 1453 C C . ALA A 1 194 ? -2.727 -26.469 -4.559 1 95.44 194 ALA A C 1
ATOM 1455 O O . ALA A 1 194 ? -3.445 -26.188 -3.598 1 95.44 194 ALA A O 1
ATOM 1456 N N . ALA A 1 195 ? -1.786 -27.359 -4.512 1 95.75 195 ALA A N 1
ATOM 1457 C CA . ALA A 1 195 ? -1.505 -28.062 -3.256 1 95.75 195 ALA A CA 1
ATOM 1458 C C . ALA A 1 195 ? -1.014 -27.094 -2.188 1 95.75 195 ALA A C 1
ATOM 1460 O O . ALA A 1 195 ? -1.464 -27.141 -1.041 1 95.75 195 ALA A O 1
ATOM 1461 N N . VAL A 1 196 ? -0.109 -26.234 -2.596 1 97.75 196 VAL A N 1
ATOM 1462 C CA . VAL A 1 196 ? 0.394 -25.219 -1.662 1 97.75 196 VAL A CA 1
ATOM 1463 C C . VAL A 1 196 ? -0.759 -24.359 -1.164 1 97.75 196 VAL A C 1
ATOM 1465 O O . VAL A 1 196 ? -0.875 -24.094 0.036 1 97.75 196 VAL A O 1
ATOM 1468 N N . ALA A 1 197 ? -1.629 -23.953 -2.062 1 97.75 197 ALA A N 1
ATOM 1469 C CA . ALA A 1 197 ? -2.775 -23.125 -1.717 1 97.75 197 ALA A CA 1
ATOM 1470 C C . ALA A 1 197 ? -3.701 -23.828 -0.738 1 97.75 197 ALA A C 1
ATOM 1472 O O . ALA A 1 197 ? -4.145 -23.25 0.252 1 97.75 197 ALA A O 1
ATOM 1473 N N . ARG A 1 198 ? -3.871 -25.078 -1.039 1 95.06 198 ARG A N 1
ATOM 1474 C CA . ARG A 1 198 ? -4.766 -25.875 -0.212 1 95.06 198 ARG A CA 1
ATOM 1475 C C . ARG A 1 198 ? -4.188 -26.078 1.186 1 95.06 198 ARG A C 1
ATOM 1477 O O . ARG A 1 198 ? -4.871 -25.859 2.186 1 95.06 198 ARG A O 1
ATOM 1484 N N . LEU A 1 199 ? -3.002 -26.469 1.233 1 95.31 199 LEU A N 1
ATOM 1485 C CA . LEU A 1 199 ? -2.373 -26.828 2.498 1 95.31 199 LEU A CA 1
ATOM 1486 C C . LEU A 1 199 ? -2.137 -25.594 3.365 1 95.31 199 LEU A C 1
ATOM 1488 O O . LEU A 1 199 ? -2.156 -25.688 4.594 1 95.31 199 LEU A O 1
ATOM 1492 N N . LEU A 1 200 ? -2.004 -24.469 2.768 1 95.69 200 LEU A N 1
ATOM 1493 C CA . LEU A 1 200 ? -1.824 -23.219 3.502 1 95.69 200 LEU A CA 1
ATOM 1494 C C . LEU A 1 200 ? -3.168 -22.547 3.768 1 95.69 200 LEU A C 1
ATOM 1496 O O . LEU A 1 200 ? -3.242 -21.578 4.523 1 95.69 200 LEU A O 1
ATOM 1500 N N . ASN A 1 201 ? -4.195 -23.062 3.154 1 93 201 ASN A N 1
ATOM 1501 C CA . ASN A 1 201 ? -5.516 -22.453 3.266 1 93 201 ASN A CA 1
ATOM 1502 C C . ASN A 1 201 ? -5.469 -20.969 2.938 1 93 201 ASN A C 1
ATOM 1504 O O . ASN A 1 201 ? -5.902 -20.125 3.74 1 93 201 ASN A O 1
ATOM 1508 N N . VAL A 1 202 ? -5.012 -20.672 1.721 1 95.5 202 VAL A N 1
ATOM 1509 C CA . VAL A 1 202 ? -4.766 -19.297 1.346 1 95.5 202 VAL A CA 1
ATOM 1510 C C . VAL A 1 202 ? -6.078 -18.641 0.914 1 95.5 202 VAL A C 1
ATOM 1512 O O . VAL A 1 202 ? -7.066 -19.328 0.659 1 95.5 202 VAL A O 1
ATOM 1515 N N . GLU A 1 203 ? -6.043 -17.297 0.79 1 93.81 203 GLU A N 1
ATOM 1516 C CA . GLU A 1 203 ? -7.188 -16.5 0.375 1 93.81 203 GLU A CA 1
ATOM 1517 C C . GLU A 1 203 ? -7.441 -16.625 -1.125 1 93.81 203 GLU A C 1
ATOM 1519 O O . GLU A 1 203 ? -8.586 -16.734 -1.56 1 93.81 203 GLU A O 1
ATOM 1524 N N . LYS A 1 204 ? -6.367 -16.656 -1.879 1 95.75 204 LYS A N 1
ATOM 1525 C CA . LYS A 1 204 ? -6.473 -16.672 -3.336 1 95.75 204 LYS A CA 1
ATOM 1526 C C . LYS A 1 204 ? -5.402 -17.562 -3.957 1 95.75 204 LYS A C 1
ATOM 1528 O O . LYS A 1 204 ? -4.266 -17.609 -3.482 1 95.75 204 LYS A O 1
ATOM 1533 N N . LEU A 1 205 ? -5.812 -18.234 -4.938 1 97.56 205 LEU A N 1
ATOM 1534 C CA . LEU A 1 205 ? -4.922 -18.906 -5.875 1 97.56 205 LEU A CA 1
ATOM 1535 C C . LEU A 1 205 ? -5.062 -18.328 -7.277 1 97.56 205 LEU A C 1
ATOM 1537 O O . LEU A 1 205 ? -6.176 -18.219 -7.801 1 97.56 205 LEU A O 1
ATOM 1541 N N . ILE A 1 206 ? -3.945 -17.938 -7.863 1 96.62 206 ILE A N 1
ATOM 1542 C CA . ILE A 1 206 ? -3.988 -17.297 -9.18 1 96.62 206 ILE A CA 1
ATOM 1543 C C . ILE A 1 206 ? -3.156 -18.125 -10.164 1 96.62 206 ILE A C 1
ATOM 1545 O O . ILE A 1 206 ? -1.951 -18.297 -9.977 1 96.62 206 ILE A O 1
ATOM 1549 N N . PHE A 1 207 ? -3.82 -18.547 -11.195 1 95.06 207 PHE A N 1
ATOM 1550 C CA . PHE A 1 207 ? -3.131 -19.203 -12.305 1 95.06 207 PHE A CA 1
ATOM 1551 C C . PHE A 1 207 ? -2.846 -18.203 -13.422 1 95.06 207 PHE A C 1
ATOM 1553 O O . PHE A 1 207 ? -3.771 -17.703 -14.062 1 95.06 207 PHE A O 1
ATOM 1560 N N . LEU A 1 208 ? -1.579 -17.906 -13.57 1 93.75 208 LEU A N 1
ATOM 1561 C CA . LEU A 1 208 ? -1.207 -17.125 -14.742 1 93.75 208 LEU A CA 1
ATOM 1562 C C . LEU A 1 208 ? -1.117 -18.016 -15.977 1 93.75 208 LEU A C 1
ATOM 1564 O O . LEU A 1 208 ? -0.441 -19.047 -15.961 1 93.75 208 LEU A O 1
ATOM 1568 N N . SER A 1 209 ? -1.825 -17.578 -17 1 87.38 209 SER A N 1
ATOM 1569 C CA . SER A 1 209 ? -1.936 -18.391 -18.219 1 87.38 209 SER A CA 1
ATOM 1570 C C . SER A 1 209 ? -1.749 -17.531 -19.469 1 87.38 209 SER A C 1
ATOM 1572 O O . SER A 1 209 ? -1.473 -16.344 -19.375 1 87.38 209 SER A O 1
ATOM 1574 N N . ASP A 1 210 ? -1.768 -18.203 -20.625 1 85.88 210 ASP A N 1
ATOM 1575 C CA . ASP A 1 210 ? -1.649 -17.5 -21.891 1 85.88 210 ASP A CA 1
ATOM 1576 C C . ASP A 1 210 ? -3.021 -17.266 -22.516 1 85.88 210 ASP A C 1
ATOM 1578 O O . ASP A 1 210 ? -3.123 -16.984 -23.719 1 85.88 210 ASP A O 1
ATOM 1582 N N . VAL A 1 211 ? -3.994 -17.469 -21.672 1 84.25 211 VAL A N 1
ATOM 1583 C CA . VAL A 1 211 ? -5.355 -17.188 -22.109 1 84.25 211 VAL A CA 1
ATOM 1584 C C . VAL A 1 211 ? -6.016 -16.219 -21.125 1 84.25 211 VAL A C 1
ATOM 1586 O O . VAL A 1 211 ? -5.719 -16.234 -19.938 1 84.25 211 VAL A O 1
ATOM 1589 N N . PRO A 1 212 ? -6.934 -15.43 -21.594 1 87.44 212 PRO A N 1
ATOM 1590 C CA . PRO A 1 212 ? -7.559 -14.414 -20.734 1 87.44 212 PRO A CA 1
ATOM 1591 C C . PRO A 1 212 ? -8.406 -15.023 -19.625 1 87.44 212 PRO A C 1
ATOM 1593 O O . PRO A 1 212 ? -8.633 -14.383 -18.594 1 87.44 212 PRO A O 1
ATOM 1596 N N . GLY A 1 213 ? -8.867 -16.203 -19.859 1 91 213 GLY A N 1
ATOM 1597 C CA . GLY A 1 213 ? -9.742 -16.875 -18.922 1 91 213 GLY A CA 1
ATOM 1598 C C . GLY A 1 213 ? -10.594 -17.953 -19.562 1 91 213 GLY A C 1
ATOM 1599 O O . GLY A 1 213 ? -10.156 -18.609 -20.516 1 91 213 GLY A O 1
ATOM 1600 N N . ILE A 1 214 ? -11.672 -18.156 -18.969 1 91.44 214 ILE A N 1
ATOM 1601 C CA . ILE A 1 214 ? -12.586 -19.188 -19.484 1 91.44 214 ILE A CA 1
ATOM 1602 C C . ILE A 1 214 ? -13.633 -18.531 -20.375 1 91.44 214 ILE A C 1
ATOM 1604 O O . ILE A 1 214 ? -14.297 -17.578 -19.984 1 91.44 214 ILE A O 1
ATOM 1608 N N . PHE A 1 215 ? -13.719 -19.062 -21.547 1 91.19 215 PHE A N 1
ATOM 1609 C CA . PHE A 1 215 ? -14.695 -18.578 -22.531 1 91.19 215 PHE A CA 1
ATOM 1610 C C . PHE A 1 215 ? -15.82 -19.594 -22.703 1 91.19 215 PHE A C 1
ATOM 1612 O O . PHE A 1 215 ? -15.586 -20.812 -22.656 1 91.19 215 PHE A O 1
ATOM 1619 N N . LEU A 1 216 ? -16.922 -19.094 -22.906 1 90.94 216 LEU A N 1
ATOM 1620 C CA . LEU A 1 216 ? -18.016 -19.984 -23.297 1 90.94 216 LEU A CA 1
ATOM 1621 C C . LEU A 1 216 ? -17.859 -20.406 -24.75 1 90.94 216 LEU A C 1
ATOM 1623 O O . LEU A 1 216 ? -18.25 -21.516 -25.125 1 90.94 216 LEU A O 1
ATOM 1627 N N . ASP A 1 217 ? -17.359 -19.438 -25.516 1 88.12 217 ASP A N 1
ATOM 1628 C CA . ASP A 1 217 ? -16.969 -19.656 -26.891 1 88.12 217 ASP A CA 1
ATOM 1629 C C . ASP A 1 217 ? -15.555 -19.141 -27.156 1 88.12 217 ASP A C 1
ATOM 1631 O O . ASP A 1 217 ? -15.336 -17.922 -27.203 1 88.12 217 ASP A O 1
ATOM 1635 N N . GLN A 1 218 ? -14.672 -19.984 -27.391 1 82.31 218 GLN A N 1
ATOM 1636 C CA . GLN A 1 218 ? -13.258 -19.641 -27.484 1 82.31 218 GLN A CA 1
ATOM 1637 C C . GLN A 1 218 ? -13.016 -18.672 -28.641 1 82.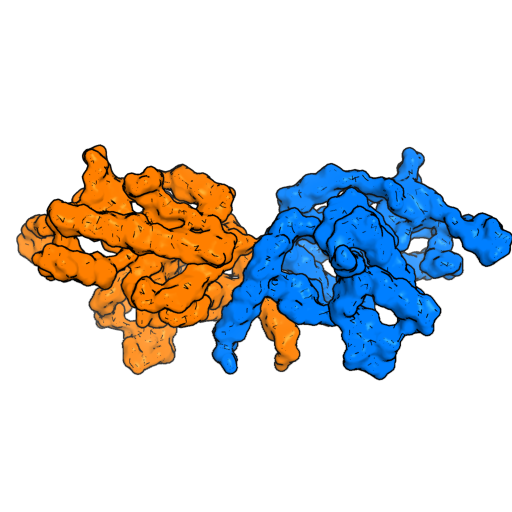31 218 GLN A C 1
ATOM 1639 O O . GLN A 1 218 ? -11.984 -18 -28.688 1 82.31 218 GLN A O 1
ATOM 1644 N N . HIS A 1 219 ? -13.945 -18.641 -29.547 1 85.94 219 HIS A N 1
ATOM 1645 C CA . HIS A 1 219 ? -13.766 -17.797 -30.734 1 85.94 219 HIS A CA 1
ATOM 1646 C C . HIS A 1 219 ? -14.461 -16.453 -30.562 1 85.94 219 HIS A C 1
ATOM 1648 O O . HIS A 1 219 ? -14.398 -15.602 -31.453 1 85.94 219 HIS A O 1
ATOM 1654 N N . ASP A 1 220 ? -15.047 -16.281 -29.438 1 90 220 ASP A N 1
ATOM 1655 C CA . ASP A 1 220 ? -15.758 -15.047 -29.156 1 90 220 ASP A CA 1
ATOM 1656 C C . ASP A 1 220 ? -15.25 -14.398 -27.875 1 90 220 ASP A C 1
ATOM 1658 O O . ASP A 1 220 ? -15.641 -14.805 -26.766 1 90 220 ASP A O 1
ATOM 1662 N N . PRO A 1 221 ? -14.516 -13.422 -28.031 1 86.25 221 PRO A N 1
ATOM 1663 C CA . PRO A 1 221 ? -13.93 -12.781 -26.844 1 86.25 221 PRO A CA 1
ATOM 1664 C C . PRO A 1 221 ? -14.984 -12.219 -25.891 1 86.25 221 PRO A C 1
ATOM 1666 O O . PRO A 1 221 ? -14.711 -12.023 -24.703 1 86.25 221 PRO A O 1
ATOM 1669 N N . GLU A 1 222 ? -16.109 -12.008 -26.328 1 89.62 222 GLU A N 1
ATOM 1670 C CA . GLU A 1 222 ? -17.172 -11.422 -25.516 1 89.62 222 GLU A CA 1
ATOM 1671 C C . GLU A 1 222 ? -17.766 -12.453 -24.562 1 89.62 222 GLU A C 1
ATOM 1673 O O . GLU A 1 222 ? -18.531 -12.102 -23.656 1 89.62 222 GLU A O 1
ATOM 1678 N N . THR A 1 223 ? -17.297 -13.641 -24.734 1 91.12 223 THR A N 1
ATOM 1679 C CA . THR A 1 223 ? -17.922 -14.688 -23.922 1 91.12 223 THR A CA 1
ATOM 1680 C C . THR A 1 223 ? -17.047 -15.023 -22.719 1 91.12 223 THR A C 1
ATOM 1682 O O . THR A 1 223 ? -17.266 -16.031 -22.047 1 91.12 223 THR A O 1
ATOM 1685 N N . LEU A 1 224 ? -16.031 -14.203 -22.531 1 92.12 224 LEU A N 1
ATOM 1686 C CA . LEU A 1 224 ? -15.188 -14.398 -21.359 1 92.12 224 LEU A CA 1
ATOM 1687 C C . LEU A 1 224 ? -16.016 -14.375 -20.078 1 92.12 224 LEU A C 1
ATOM 1689 O O . LEU A 1 224 ? -16.859 -13.492 -19.891 1 92.12 224 LEU A O 1
ATOM 1693 N N . GLN A 1 225 ? -15.828 -15.375 -19.266 1 92.88 225 GLN A N 1
ATOM 1694 C CA . GLN A 1 225 ? -16.516 -15.43 -17.969 1 92.88 225 GLN A CA 1
ATOM 1695 C C . GLN A 1 225 ? -15.656 -14.859 -16.859 1 92.88 225 GLN A C 1
ATOM 1697 O O . GLN A 1 225 ? -14.648 -15.461 -16.469 1 92.88 225 GLN A O 1
ATOM 1702 N N . ASN A 1 226 ? -16.125 -13.75 -16.312 1 93.06 226 ASN A N 1
ATOM 1703 C CA . ASN A 1 226 ? -15.336 -13.109 -15.266 1 93.06 226 ASN A CA 1
ATOM 1704 C C . ASN A 1 226 ? -15.586 -13.758 -13.906 1 93.06 226 ASN A C 1
ATOM 1706 O O . ASN A 1 226 ? -14.797 -13.57 -12.969 1 93.06 226 ASN A O 1
ATOM 1710 N N . HIS A 1 227 ? -16.688 -14.438 -13.844 1 94.19 227 HIS A N 1
ATOM 1711 C CA . HIS A 1 227 ? -17.078 -15.062 -12.586 1 94.19 227 HIS A CA 1
ATOM 1712 C C . HIS A 1 227 ? -17.766 -16.406 -12.828 1 94.19 227 HIS A C 1
ATOM 1714 O O . HIS A 1 227 ? -18.719 -16.484 -13.625 1 94.19 227 HIS A O 1
ATOM 1720 N N . LEU A 1 228 ? -17.25 -17.391 -12.188 1 95.25 228 LEU A N 1
ATOM 1721 C CA . LEU A 1 228 ? -17.844 -18.719 -12.242 1 95.25 228 LEU A CA 1
ATOM 1722 C C . LEU A 1 228 ? -17.844 -19.375 -10.859 1 95.25 228 LEU A C 1
ATOM 1724 O O . LEU A 1 228 ? -16.953 -19.094 -10.039 1 95.25 228 LEU A O 1
ATOM 1728 N N . ASP A 1 229 ? -18.766 -20.172 -10.562 1 95.62 229 ASP A N 1
ATOM 1729 C CA . ASP A 1 229 ? -18.672 -21 -9.367 1 95.62 229 ASP A CA 1
ATOM 1730 C C . ASP A 1 229 ? -18.328 -22.438 -9.727 1 95.62 229 ASP A C 1
ATOM 1732 O O . ASP A 1 229 ? -18.25 -22.797 -10.906 1 95.62 229 ASP A O 1
ATOM 1736 N N . VAL A 1 230 ? -18.125 -23.234 -8.766 1 95.06 230 VAL A N 1
ATOM 1737 C CA . VAL A 1 230 ? -17.625 -24.594 -8.93 1 95.06 230 VAL A CA 1
ATOM 1738 C C . VAL A 1 230 ? -18.609 -25.406 -9.758 1 95.06 230 VAL A C 1
ATOM 1740 O O . VAL A 1 230 ? -18.203 -26.188 -10.633 1 95.06 230 VAL A O 1
ATOM 1743 N N . ASN A 1 231 ? -19.875 -25.188 -9.547 1 95.38 231 ASN A N 1
ATOM 1744 C CA . ASN A 1 231 ? -20.891 -25.953 -10.258 1 95.38 231 ASN A CA 1
ATOM 1745 C C . ASN A 1 231 ? -20.906 -25.625 -11.75 1 95.38 231 ASN A C 1
ATOM 1747 O O . ASN A 1 231 ? -20.969 -26.516 -12.594 1 95.38 231 ASN A O 1
ATOM 1751 N N . ARG A 1 232 ? -20.859 -24.375 -11.945 1 95.12 232 ARG A N 1
ATOM 1752 C CA . ARG A 1 232 ? -20.859 -23.953 -13.344 1 95.12 232 ARG A CA 1
ATOM 1753 C C . ARG A 1 232 ? -19.609 -24.469 -14.062 1 95.12 232 ARG A C 1
ATOM 1755 O O . ARG A 1 232 ? -19.688 -24.875 -15.227 1 95.12 232 ARG A O 1
ATOM 1762 N N . CYS A 1 233 ? -18.5 -24.469 -13.406 1 95 233 CYS A N 1
ATOM 1763 C CA . CYS A 1 233 ? -17.266 -25 -13.984 1 95 233 CYS A CA 1
ATOM 1764 C C . CYS A 1 233 ? -17.422 -26.469 -14.344 1 95 233 CYS A C 1
ATOM 1766 O O . CYS A 1 233 ? -17.031 -26.891 -15.438 1 95 233 CYS A O 1
ATOM 1768 N N . ARG A 1 234 ? -18 -27.188 -13.492 1 93.88 234 ARG A N 1
ATOM 1769 C CA . ARG A 1 234 ? -18.203 -28.609 -13.734 1 93.88 234 ARG A CA 1
ATOM 1770 C C . ARG A 1 234 ? -19.109 -28.844 -14.938 1 93.88 234 ARG A C 1
ATOM 1772 O O . ARG A 1 234 ? -18.875 -29.734 -15.75 1 93.88 234 ARG A O 1
ATOM 1779 N N . GLN A 1 235 ? -20.125 -28 -15.055 1 94.94 235 GLN A N 1
ATOM 1780 C CA . GLN A 1 235 ? -21.047 -28.078 -16.188 1 94.94 235 GLN A CA 1
ATOM 1781 C C . GLN A 1 235 ? -20.312 -27.797 -17.5 1 94.94 235 GLN A C 1
ATOM 1783 O O . GLN A 1 235 ? -20.531 -28.484 -18.5 1 94.94 235 GLN A O 1
ATOM 1788 N N . LEU A 1 236 ? -19.5 -26.812 -17.406 1 94.25 236 LEU A N 1
ATOM 1789 C CA . LEU A 1 236 ? -18.797 -26.391 -18.609 1 94.25 236 LEU A CA 1
ATOM 1790 C C . LEU A 1 236 ? -17.781 -27.453 -19.031 1 94.25 236 LEU A C 1
ATOM 1792 O O . LEU A 1 236 ? -17.516 -27.625 -20.219 1 94.25 236 LEU A O 1
ATOM 1796 N N . ILE A 1 237 ? -17.188 -28.141 -18.109 1 91.19 237 ILE A N 1
ATOM 1797 C CA . ILE A 1 237 ? -16.297 -29.25 -18.422 1 91.19 237 ILE A CA 1
ATOM 1798 C C . ILE A 1 237 ? -17.094 -30.406 -19.031 1 91.19 237 ILE A C 1
ATOM 1800 O O . ILE A 1 237 ? -16.703 -30.953 -20.062 1 91.19 237 ILE A O 1
ATOM 1804 N N . ALA A 1 238 ? -18.203 -30.703 -18.469 1 91.44 238 ALA A N 1
ATOM 1805 C CA . ALA A 1 238 ? -19.047 -31.828 -18.875 1 91.44 238 ALA A CA 1
ATOM 1806 C C . ALA A 1 238 ? -19.578 -31.625 -20.297 1 91.44 238 ALA A C 1
ATOM 1808 O O . ALA A 1 238 ? -19.703 -32.562 -21.062 1 91.44 238 ALA A O 1
ATOM 1809 N N . ASP A 1 239 ? -19.859 -30.422 -20.609 1 92 239 ASP A N 1
ATOM 1810 C CA . ASP A 1 239 ? -20.469 -30.188 -21.906 1 92 239 ASP A CA 1
ATOM 1811 C C . ASP A 1 239 ? -19.406 -29.906 -22.969 1 92 239 ASP A C 1
ATOM 1813 O O . ASP A 1 239 ? -19.719 -29.641 -24.125 1 92 239 ASP A O 1
ATOM 1817 N N . GLY A 1 240 ? -18.109 -29.906 -22.531 1 89.69 240 GLY A N 1
ATOM 1818 C CA . GLY A 1 240 ? -17 -29.812 -23.469 1 89.69 240 GLY A CA 1
ATOM 1819 C C . GLY A 1 240 ? -16.578 -28.391 -23.75 1 89.69 240 GLY A C 1
ATOM 1820 O O . GLY A 1 240 ? -15.641 -28.156 -24.531 1 89.69 240 GLY A O 1
ATOM 1821 N N . THR A 1 241 ? -17.281 -27.438 -23.172 1 90.69 241 THR A N 1
ATOM 1822 C CA . THR A 1 241 ? -16.906 -26.031 -23.359 1 90.69 241 THR A CA 1
ATOM 1823 C C . THR A 1 241 ? -15.484 -25.781 -22.875 1 90.69 241 THR A C 1
ATOM 1825 O O . THR A 1 241 ? -14.695 -25.125 -23.547 1 90.69 241 THR A O 1
ATOM 1828 N N . ILE A 1 242 ? -15.258 -26.25 -21.656 1 87.81 242 ILE A N 1
ATOM 1829 C CA . ILE A 1 242 ? -13.891 -26.266 -21.141 1 87.81 242 ILE A CA 1
ATOM 1830 C C . ILE A 1 242 ? -13.188 -27.531 -21.594 1 87.81 242 ILE A C 1
ATOM 1832 O O . ILE A 1 242 ? -13.594 -28.641 -21.25 1 87.81 242 ILE A O 1
ATOM 1836 N N . ALA A 1 243 ? -12.234 -27.375 -22.484 1 76.62 243 ALA A N 1
ATOM 1837 C CA . ALA A 1 243 ? -11.57 -28.562 -23.016 1 76.62 243 ALA A CA 1
ATOM 1838 C C . ALA A 1 243 ? -10.055 -28.391 -23.016 1 76.62 243 ALA A C 1
ATOM 1840 O O . ALA A 1 243 ? -9.547 -27.297 -22.719 1 76.62 243 ALA A O 1
ATOM 1841 N N . THR A 1 244 ? -9.344 -29.516 -23.172 1 72.62 244 THR A N 1
ATOM 1842 C CA . THR A 1 244 ? -7.922 -29.594 -23.469 1 72.62 244 THR A CA 1
ATOM 1843 C C . THR A 1 244 ? -7.102 -29.094 -22.281 1 72.62 244 THR A C 1
ATOM 1845 O O . THR A 1 244 ? -7.176 -29.672 -21.188 1 72.62 244 THR A O 1
ATOM 1848 N N . GLY A 1 245 ? -6.25 -28.125 -22.484 1 71.12 245 GLY A N 1
ATOM 1849 C CA . GLY A 1 245 ? -5.258 -27.625 -21.547 1 71.12 245 GLY A CA 1
ATOM 1850 C C . GLY A 1 245 ? -5.867 -26.891 -20.359 1 71.12 245 GLY A C 1
ATOM 1851 O O . GLY A 1 245 ? -5.238 -26.766 -19.312 1 71.12 245 GLY A O 1
ATOM 1852 N N . MET A 1 246 ? -7.133 -26.594 -20.5 1 83 246 MET A N 1
ATOM 1853 C CA . MET A 1 246 ? -7.816 -25.812 -19.469 1 83 246 MET A CA 1
ATOM 1854 C C . MET A 1 246 ? -8.422 -26.719 -18.406 1 83 246 MET A C 1
ATOM 1856 O O . MET A 1 246 ? -8.562 -26.312 -17.25 1 83 246 MET A O 1
ATOM 1860 N N . VAL A 1 247 ? -8.68 -27.922 -18.734 1 84.19 247 VAL A N 1
ATOM 1861 C CA . VAL A 1 247 ? -9.359 -28.828 -17.828 1 84.19 247 VAL A CA 1
ATOM 1862 C C . VAL A 1 247 ? -8.492 -29.078 -16.594 1 84.19 247 VAL A C 1
ATOM 1864 O O . VAL A 1 247 ? -8.953 -28.906 -15.461 1 84.19 247 VAL A O 1
ATOM 1867 N N . PRO A 1 248 ? -7.207 -29.438 -16.812 1 78.25 248 PRO A N 1
ATOM 1868 C CA . PRO A 1 248 ? -6.375 -29.656 -15.625 1 78.25 248 PRO A CA 1
ATOM 1869 C C . PRO A 1 248 ? -6.309 -28.422 -14.727 1 78.25 248 PRO A C 1
ATOM 1871 O O . PRO A 1 248 ? -6.289 -28.547 -13.5 1 78.25 248 PRO A O 1
ATOM 1874 N N . LYS A 1 249 ? -6.254 -27.281 -15.297 1 85.81 249 LYS A N 1
ATOM 1875 C CA . LYS A 1 249 ? -6.203 -26.047 -14.531 1 85.81 249 LYS A CA 1
ATOM 1876 C C . LYS A 1 249 ? -7.48 -25.828 -13.727 1 85.81 249 LYS A C 1
ATOM 1878 O O . LYS A 1 249 ? -7.43 -25.484 -12.547 1 85.81 249 LYS A O 1
ATOM 1883 N N . VAL A 1 250 ? -8.57 -26.031 -14.359 1 91.25 250 VAL A N 1
ATOM 1884 C CA . VAL A 1 250 ? -9.859 -25.844 -13.695 1 91.25 250 VAL A CA 1
ATOM 1885 C C . VAL A 1 250 ? -10.047 -26.922 -12.625 1 91.25 250 VAL A C 1
ATOM 1887 O O . VAL A 1 250 ? -10.516 -26.625 -11.523 1 91.25 250 VAL A O 1
ATOM 1890 N N . ASP A 1 251 ? -9.633 -28.094 -12.945 1 88.81 251 ASP A N 1
ATOM 1891 C CA . ASP A 1 251 ? -9.719 -29.156 -11.953 1 88.81 251 ASP A CA 1
ATOM 1892 C C . ASP A 1 251 ? -8.891 -28.828 -10.711 1 88.81 251 ASP A C 1
ATOM 1894 O O . ASP A 1 251 ? -9.344 -29.031 -9.586 1 88.81 251 ASP A O 1
ATOM 1898 N N . ALA A 1 252 ? -7.727 -28.375 -11 1 86.75 252 ALA A N 1
ATOM 1899 C CA . ALA A 1 252 ? -6.875 -27.953 -9.891 1 86.75 252 ALA A CA 1
ATOM 1900 C C . ALA A 1 252 ? -7.543 -26.859 -9.062 1 86.75 252 ALA A C 1
ATOM 1902 O O . ALA A 1 252 ? -7.465 -26.859 -7.832 1 86.75 252 ALA A O 1
ATOM 1903 N N . ALA A 1 253 ? -8.195 -25.953 -9.727 1 91.75 253 ALA A N 1
ATOM 1904 C CA . ALA A 1 253 ? -8.914 -24.875 -9.062 1 91.75 253 ALA A CA 1
ATOM 1905 C C . ALA A 1 253 ? -10.047 -25.406 -8.203 1 91.75 253 ALA A C 1
ATOM 1907 O O . ALA A 1 253 ? -10.211 -25 -7.051 1 91.75 253 ALA A O 1
ATOM 1908 N N . LEU A 1 254 ? -10.766 -26.312 -8.789 1 93.44 254 LEU A N 1
ATOM 1909 C CA . LEU A 1 254 ? -11.898 -26.891 -8.078 1 93.44 254 LEU A CA 1
ATOM 1910 C C . LEU A 1 254 ? -11.438 -27.641 -6.836 1 93.44 254 LEU A C 1
ATOM 1912 O O . LEU A 1 254 ? -12.062 -27.547 -5.777 1 93.44 254 LEU A O 1
ATOM 1916 N N . GLU A 1 255 ? -10.367 -28.297 -7 1 90.44 255 GLU A N 1
ATOM 1917 C CA . GLU A 1 255 ? -9.805 -29.016 -5.859 1 90.44 255 GLU A CA 1
ATOM 1918 C C . GLU A 1 255 ? -9.367 -28.062 -4.762 1 90.44 255 GLU A C 1
ATOM 1920 O O . GLU A 1 255 ? -9.578 -28.312 -3.574 1 90.44 255 GLU A O 1
ATOM 1925 N N . ALA A 1 256 ? -8.742 -27.031 -5.152 1 92 256 ALA A N 1
ATOM 1926 C CA . ALA A 1 256 ? -8.289 -26.031 -4.188 1 92 256 ALA A CA 1
ATOM 1927 C C . ALA A 1 256 ? -9.469 -25.422 -3.436 1 92 256 ALA A C 1
ATOM 1929 O O . ALA A 1 256 ? -9.414 -25.266 -2.213 1 92 256 ALA A O 1
ATOM 1930 N N . ILE A 1 257 ? -10.523 -25.109 -4.133 1 94.69 257 ILE A N 1
ATOM 1931 C CA . ILE A 1 257 ? -11.703 -24.516 -3.527 1 94.69 257 ILE A CA 1
ATOM 1932 C C . ILE A 1 257 ? -12.359 -25.5 -2.57 1 94.69 257 ILE A C 1
ATOM 1934 O O . ILE A 1 257 ? -12.773 -25.141 -1.469 1 94.69 257 ILE A O 1
ATOM 1938 N N . ALA A 1 258 ? -12.391 -26.703 -3 1 92.25 258 ALA A N 1
ATOM 1939 C CA . ALA A 1 258 ? -12.961 -27.75 -2.148 1 92.25 258 ALA A CA 1
ATOM 1940 C C . ALA A 1 258 ? -12.172 -27.875 -0.847 1 92.25 258 ALA A C 1
ATOM 1942 O O . ALA A 1 258 ? -12.734 -28.266 0.185 1 92.25 258 ALA A O 1
ATOM 1943 N N . ALA A 1 259 ? -10.969 -27.531 -0.938 1 90.81 259 ALA A N 1
ATOM 1944 C CA . ALA A 1 259 ? -10.102 -27.656 0.229 1 90.81 259 ALA A CA 1
ATOM 1945 C C . ALA A 1 259 ? -10.125 -26.391 1.075 1 90.81 259 ALA A C 1
ATOM 1947 O O . ALA A 1 259 ? -9.43 -26.297 2.088 1 90.81 259 ALA A O 1
ATOM 1948 N N . GLY A 1 260 ? -10.828 -25.344 0.668 1 90.56 260 GLY A N 1
ATOM 1949 C CA . GLY A 1 260 ? -11.008 -24.203 1.538 1 90.56 260 GLY A CA 1
ATOM 1950 C C . GLY A 1 260 ? -10.484 -22.906 0.935 1 90.56 260 GLY A C 1
ATOM 1951 O O . GLY A 1 260 ? -10.648 -21.828 1.52 1 90.56 260 GLY A O 1
ATOM 1952 N N . VAL A 1 261 ? -9.789 -23.047 -0.197 1 92.75 261 VAL A N 1
ATOM 1953 C CA . VAL A 1 261 ? -9.359 -21.812 -0.863 1 92.75 261 VAL A CA 1
ATOM 1954 C C . VAL A 1 261 ? -10.586 -21.016 -1.29 1 92.75 261 VAL A C 1
ATOM 1956 O O . VAL A 1 261 ? -11.484 -21.531 -1.945 1 92.75 261 VAL A O 1
ATOM 1959 N N . ARG A 1 262 ? -10.602 -19.75 -0.984 1 91.38 262 ARG A N 1
ATOM 1960 C CA . ARG A 1 262 ? -11.82 -18.953 -1.148 1 91.38 262 ARG A CA 1
ATOM 1961 C C . ARG A 1 262 ? -12.047 -18.594 -2.613 1 91.38 262 ARG A C 1
ATOM 1963 O O . ARG A 1 262 ? -13.18 -18.641 -3.098 1 91.38 262 ARG A O 1
ATOM 1970 N N . LYS A 1 263 ? -10.977 -18.25 -3.285 1 95.25 263 LYS A N 1
ATOM 1971 C CA . LYS A 1 263 ? -11.102 -17.828 -4.672 1 95.25 263 LYS A CA 1
ATOM 1972 C C . LYS A 1 263 ? -9.922 -18.312 -5.512 1 95.25 263 LYS A C 1
ATOM 1974 O O . LYS A 1 263 ? -8.781 -18.297 -5.047 1 95.25 263 LYS A O 1
ATOM 1979 N N . VAL A 1 264 ? -10.234 -18.703 -6.688 1 96.44 264 VAL A N 1
ATOM 1980 C CA . VAL A 1 264 ? -9.211 -19.031 -7.664 1 96.44 264 VAL A CA 1
ATOM 1981 C C . VAL A 1 264 ? -9.367 -18.156 -8.898 1 96.44 264 VAL A C 1
ATOM 1983 O O . VAL A 1 264 ? -10.484 -17.922 -9.367 1 96.44 264 VAL A O 1
ATOM 1986 N N . HIS A 1 265 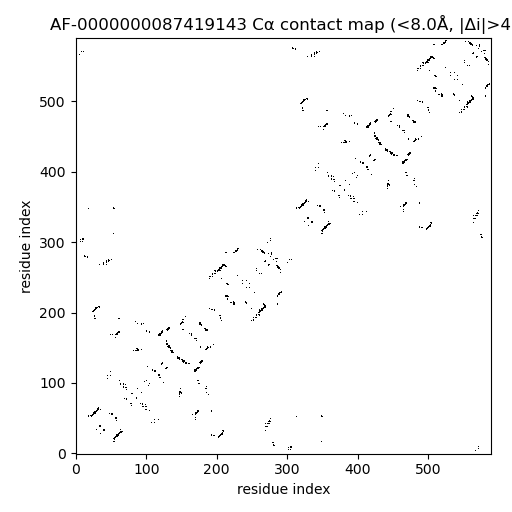? -8.25 -17.672 -9.383 1 95.94 265 HIS A N 1
ATOM 1987 C CA . HIS A 1 265 ? -8.266 -16.781 -10.547 1 95.94 265 HIS A CA 1
ATOM 1988 C C . HIS A 1 265 ? -7.441 -17.359 -11.688 1 95.94 265 HIS A C 1
ATOM 1990 O O . HIS A 1 265 ? -6.363 -17.922 -11.461 1 95.94 265 HIS A O 1
ATOM 1996 N N . ILE A 1 266 ? -8 -17.281 -12.805 1 93.56 266 ILE A N 1
ATOM 1997 C CA . ILE A 1 266 ? -7.258 -17.531 -14.039 1 93.56 266 ILE A CA 1
ATOM 1998 C C . ILE A 1 266 ? -7.047 -16.219 -14.789 1 93.56 266 ILE A C 1
ATOM 2000 O O . ILE A 1 266 ? -8.008 -15.562 -15.195 1 93.56 266 ILE A O 1
ATOM 2004 N N . VAL A 1 267 ? -5.812 -15.867 -14.977 1 93.44 267 VAL A N 1
ATOM 2005 C CA . VAL A 1 267 ? -5.492 -14.539 -15.484 1 93.44 267 VAL A CA 1
ATOM 2006 C C . VAL A 1 267 ? -4.484 -14.648 -16.625 1 93.44 267 VAL A C 1
ATOM 2008 O O . VAL A 1 267 ? -3.58 -15.492 -16.578 1 93.44 267 VAL A O 1
ATOM 2011 N N . ASP A 1 268 ? -4.648 -13.781 -17.641 1 91.38 268 ASP A N 1
ATOM 2012 C CA . ASP A 1 268 ? -3.709 -13.727 -18.75 1 91.38 268 ASP A CA 1
ATOM 2013 C C . ASP A 1 268 ? -2.381 -13.109 -18.328 1 91.38 268 ASP A C 1
ATOM 2015 O O . ASP A 1 268 ? -2.293 -11.891 -18.125 1 91.38 268 ASP A O 1
ATOM 2019 N N . GLY A 1 269 ? -1.365 -13.93 -18.219 1 89.88 269 GLY A N 1
ATOM 2020 C CA . GLY A 1 269 ? -0.059 -13.477 -17.766 1 89.88 269 GLY A CA 1
ATOM 2021 C C . GLY A 1 269 ? 0.684 -12.664 -18.797 1 89.88 269 GLY A C 1
ATOM 2022 O O . GLY A 1 269 ? 1.699 -12.031 -18.5 1 89.88 269 GLY A O 1
ATOM 2023 N N . ARG A 1 270 ? 0.185 -12.594 -20.047 1 87.56 270 ARG A N 1
ATOM 2024 C CA . ARG A 1 270 ? 0.846 -11.859 -21.125 1 87.56 270 ARG A CA 1
ATOM 2025 C C . ARG A 1 270 ? 0.519 -10.375 -21.047 1 87.56 270 ARG A C 1
ATOM 2027 O O . ARG A 1 270 ? 1.244 -9.547 -21.609 1 87.56 270 ARG A O 1
ATOM 2034 N N . LYS A 1 271 ? -0.596 -10.102 -20.422 1 86.88 271 LYS A N 1
ATOM 2035 C CA . LYS A 1 271 ? -0.979 -8.703 -20.25 1 86.88 271 LYS A CA 1
ATOM 2036 C C . LYS A 1 271 ? -0.144 -8.031 -19.172 1 86.88 271 LYS A C 1
ATOM 2038 O O . LYS A 1 271 ? 0.014 -8.57 -18.078 1 86.88 271 LYS A O 1
ATOM 2043 N N . SER A 1 272 ? 0.297 -6.828 -19.547 1 88.31 272 SER A N 1
ATOM 2044 C CA . SER A 1 272 ? 1.149 -6.098 -18.609 1 88.31 272 SER A CA 1
ATOM 2045 C C . SER A 1 272 ? 0.402 -5.766 -17.312 1 88.31 272 SER A C 1
ATOM 2047 O O . SER A 1 272 ? -0.715 -5.246 -17.359 1 88.31 272 SER A O 1
ATOM 2049 N N . HIS A 1 273 ? 1.024 -6.23 -16.203 1 92.94 273 HIS A N 1
ATOM 2050 C CA . HIS A 1 273 ? 0.543 -5.926 -14.859 1 92.94 273 HIS A CA 1
ATOM 2051 C C . HIS A 1 273 ? -0.857 -6.488 -14.633 1 92.94 273 HIS A C 1
ATOM 2053 O O . HIS A 1 273 ? -1.69 -5.848 -13.992 1 92.94 273 HIS A O 1
ATOM 2059 N N . SER A 1 274 ? -1.086 -7.633 -15.172 1 91.69 274 SER A N 1
ATOM 2060 C CA . SER A 1 274 ? -2.387 -8.289 -15.109 1 91.69 274 SER A CA 1
ATOM 2061 C C . SER A 1 274 ? -2.764 -8.633 -13.672 1 91.69 274 SER A C 1
ATOM 2063 O O . SER A 1 274 ? -3.938 -8.562 -13.305 1 91.69 274 SER A O 1
ATOM 2065 N N . LEU A 1 275 ? -1.807 -8.93 -12.852 1 94 275 LEU A N 1
ATOM 2066 C CA . LEU A 1 275 ? -2.09 -9.305 -11.469 1 94 275 LEU A CA 1
ATOM 2067 C C . LEU A 1 275 ? -2.682 -8.125 -10.695 1 94 275 LEU A C 1
ATOM 2069 O O . LEU A 1 275 ? -3.631 -8.289 -9.93 1 94 275 LEU A O 1
ATOM 2073 N N . LEU A 1 276 ? -2.135 -6.918 -10.945 1 93.12 276 LEU A N 1
ATOM 2074 C CA . LEU A 1 276 ? -2.625 -5.727 -10.258 1 93.12 276 LEU A CA 1
ATOM 2075 C C . LEU A 1 276 ? -4.066 -5.426 -10.664 1 93.12 276 LEU A C 1
ATOM 2077 O O . LEU A 1 276 ? -4.902 -5.125 -9.805 1 93.12 276 LEU A O 1
ATOM 2081 N N . LEU A 1 277 ? -4.266 -5.562 -11.891 1 91.38 277 LEU A N 1
ATOM 2082 C CA . LEU A 1 277 ? -5.586 -5.258 -12.43 1 91.38 277 LEU A CA 1
ATOM 2083 C C . LEU A 1 277 ? -6.621 -6.258 -11.922 1 91.38 277 LEU A C 1
ATOM 2085 O O . LEU A 1 277 ? -7.773 -5.891 -11.664 1 91.38 277 LEU A O 1
ATOM 2089 N N . GLU A 1 278 ? -6.168 -7.449 -11.758 1 92.12 278 GLU A N 1
ATOM 2090 C CA . GLU A 1 278 ? -7.074 -8.492 -11.289 1 92.12 278 GLU A CA 1
ATOM 2091 C C . GLU A 1 278 ? -7.414 -8.305 -9.812 1 92.12 278 GLU A C 1
ATOM 2093 O O . GLU A 1 278 ? -8.57 -8.477 -9.406 1 92.12 278 GLU A O 1
ATOM 2098 N N . ILE A 1 279 ? -6.465 -7.891 -9.016 1 91.38 279 ILE A N 1
ATOM 2099 C CA . ILE A 1 279 ? -6.613 -7.926 -7.562 1 91.38 279 ILE A CA 1
ATOM 2100 C C . ILE A 1 279 ? -7.082 -6.562 -7.059 1 91.38 279 ILE A C 1
ATOM 2102 O O . ILE A 1 279 ? -7.879 -6.48 -6.121 1 91.38 279 ILE A O 1
ATOM 2106 N N . TYR A 1 280 ? -6.609 -5.418 -7.699 1 90.81 280 TYR A N 1
ATOM 2107 C CA . TYR A 1 280 ? -6.797 -4.109 -7.082 1 90.81 280 TYR A CA 1
ATOM 2108 C C . TYR A 1 280 ? -7.715 -3.236 -7.926 1 90.81 280 TYR A C 1
ATOM 2110 O O . TYR A 1 280 ? -7.594 -2.008 -7.918 1 90.81 280 TYR A O 1
ATOM 2118 N N . SER A 1 281 ? -8.5 -3.906 -8.711 1 87.38 281 SER A N 1
ATOM 2119 C CA . SER A 1 281 ? -9.539 -3.221 -9.469 1 87.38 281 SER A CA 1
ATOM 2120 C C . SER A 1 281 ? -10.906 -3.854 -9.219 1 87.38 281 SER A C 1
ATOM 2122 O O . SER A 1 281 ? -10.992 -5.016 -8.82 1 87.38 281 SER A O 1
ATOM 2124 N N . ASP A 1 282 ? -11.883 -3.014 -9.445 1 84.06 282 ASP A N 1
ATOM 2125 C CA . ASP A 1 282 ? -13.242 -3.492 -9.227 1 84.06 282 ASP A CA 1
ATOM 2126 C C . ASP A 1 282 ? -13.633 -4.543 -10.266 1 84.06 282 ASP A C 1
ATOM 2128 O O . ASP A 1 282 ? -14.391 -5.465 -9.961 1 84.06 282 ASP A O 1
ATOM 2132 N N . HIS A 1 283 ? -13.078 -4.277 -11.469 1 83.5 283 HIS A N 1
ATOM 2133 C CA . HIS A 1 283 ? -13.414 -5.207 -12.547 1 83.5 283 HIS A CA 1
ATOM 2134 C C . HIS A 1 283 ? -12.219 -6.07 -12.922 1 83.5 283 HIS A C 1
ATOM 2136 O O . HIS A 1 283 ? -11.297 -5.605 -13.602 1 83.5 283 HIS A O 1
ATOM 2142 N N . GLY A 1 284 ? -12.008 -7.145 -12.328 1 84.88 284 GLY A N 1
ATOM 2143 C CA . GLY A 1 284 ? -10.945 -8.07 -12.688 1 84.88 284 GLY A CA 1
ATOM 21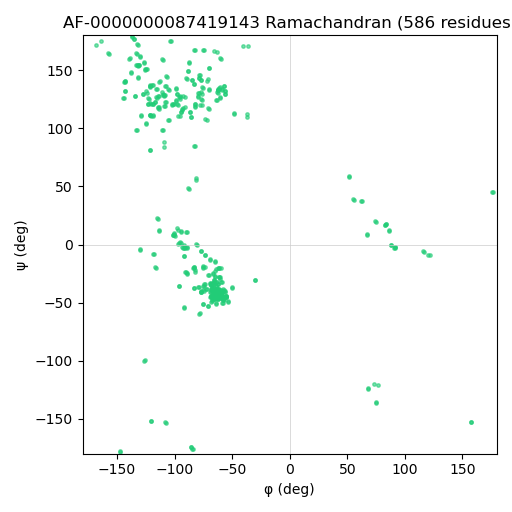44 C C . GLY A 1 284 ? -10.773 -8.227 -14.188 1 84.88 284 GLY A C 1
ATOM 2145 O O . GLY A 1 284 ? -11.492 -7.594 -14.969 1 84.88 284 GLY A O 1
ATOM 2146 N N . ILE A 1 285 ? -9.711 -8.906 -14.617 1 87.88 285 ILE A N 1
ATOM 2147 C CA . ILE A 1 285 ? -9.43 -9.031 -16.047 1 87.88 285 ILE A CA 1
ATOM 2148 C C . ILE A 1 285 ? -9.484 -10.5 -16.453 1 87.88 285 ILE A C 1
ATOM 2150 O O . ILE A 1 285 ? -9.422 -10.82 -17.641 1 87.88 285 ILE A O 1
ATOM 2154 N N . GLY A 1 286 ? -9.586 -11.406 -15.555 1 93.12 286 GLY A N 1
ATOM 2155 C CA . GLY A 1 286 ? -9.641 -12.828 -15.852 1 93.12 286 GLY A CA 1
ATOM 2156 C C . GLY A 1 286 ? -10.922 -13.484 -15.359 1 93.12 286 GLY A C 1
ATOM 2157 O O . GLY A 1 286 ? -12 -12.906 -15.469 1 93.12 286 GLY A O 1
ATOM 2158 N N . THR A 1 287 ? -10.859 -14.781 -15.055 1 95.38 287 THR A N 1
ATOM 2159 C CA . THR A 1 287 ? -11.984 -15.539 -14.516 1 95.38 287 THR A CA 1
ATOM 2160 C C . THR A 1 287 ? -11.766 -15.867 -13.039 1 95.38 287 THR A C 1
ATOM 2162 O O . THR A 1 287 ? -10.727 -16.406 -12.672 1 95.38 287 THR A O 1
ATOM 2165 N N . GLU A 1 288 ? -12.68 -15.43 -12.312 1 95.31 288 GLU A N 1
ATOM 2166 C CA . GLU A 1 288 ? -12.695 -15.797 -10.898 1 95.31 288 GLU A CA 1
ATOM 2167 C C . GLU A 1 288 ? -13.609 -17 -10.656 1 95.31 288 GLU A C 1
ATOM 2169 O O . GLU A 1 288 ? -14.75 -17.031 -11.125 1 95.31 288 GLU A O 1
ATOM 2174 N N . ILE A 1 289 ? -13.078 -18 -10.008 1 95.88 289 ILE A N 1
ATOM 2175 C CA . ILE A 1 289 ? -13.844 -19.188 -9.648 1 95.88 289 ILE A CA 1
ATOM 2176 C C . ILE A 1 289 ? -14.062 -19.219 -8.133 1 95.88 289 ILE A C 1
ATOM 2178 O O . ILE A 1 289 ? -13.109 -19.109 -7.359 1 95.88 289 ILE A O 1
ATOM 2182 N N . VAL A 1 290 ? -15.328 -19.391 -7.66 1 95.69 290 VAL A N 1
ATOM 2183 C CA . VAL A 1 290 ? -15.664 -19.328 -6.242 1 95.69 290 VAL A CA 1
ATOM 2184 C C . VAL A 1 290 ? -16.484 -20.547 -5.848 1 95.69 290 VAL A C 1
ATOM 2186 O O . VAL A 1 290 ? -16.969 -21.297 -6.711 1 95.69 290 VAL A O 1
ATOM 2189 N N . PRO A 1 291 ? -16.531 -20.812 -4.543 1 93.62 291 PRO A N 1
ATOM 2190 C CA . PRO A 1 291 ? -17.438 -21.875 -4.098 1 93.62 291 PRO A CA 1
ATOM 2191 C C . PRO A 1 291 ? -18.891 -21.609 -4.461 1 93.62 291 PRO A C 1
ATOM 2193 O O . PRO A 1 291 ? -19.25 -20.469 -4.777 1 93.62 291 PRO A O 1
ATOM 2196 N N . PRO A 1 292 ? -19.641 -22.641 -4.465 1 89.62 292 PRO A N 1
ATOM 2197 C CA . PRO A 1 292 ? -21.062 -22.406 -4.727 1 89.62 292 PRO A CA 1
ATOM 2198 C C . PRO A 1 292 ? -21.719 -21.531 -3.672 1 89.62 292 PRO A C 1
ATOM 2200 O O . PRO A 1 292 ? -21.312 -21.531 -2.51 1 89.62 292 PRO A O 1
ATOM 2203 N N . ALA A 1 293 ? -22.484 -20.531 -4.18 1 74.19 293 ALA A N 1
ATOM 2204 C CA . ALA A 1 293 ? -23.219 -19.672 -3.242 1 74.19 293 ALA A CA 1
ATOM 2205 C C . ALA A 1 293 ? -23.969 -20.5 -2.211 1 74.19 293 ALA A C 1
ATOM 2207 O O . ALA A 1 293 ? -24.453 -21.594 -2.518 1 74.19 293 ALA A O 1
ATOM 2208 N N . SER A 1 294 ? -23.656 -20.516 -0.869 1 58.75 294 SER A N 1
ATOM 2209 C CA . SER A 1 294 ? -24.5 -21.219 0.091 1 58.75 294 SER A CA 1
ATOM 2210 C C . SER A 1 294 ? -25.984 -21.094 -0.26 1 58.75 294 SER A C 1
ATOM 2212 O O . SER A 1 294 ? -26.453 -19.984 -0.522 1 58.75 294 SER A O 1
ATOM 2214 N N . ALA A 1 295 ? -26.578 -22.078 -0.668 1 39.09 295 ALA A N 1
ATOM 2215 C CA . ALA A 1 295 ? -28.047 -22.078 -0.757 1 39.09 295 ALA A CA 1
ATOM 2216 C C . ALA A 1 295 ? -28.672 -21.625 0.561 1 39.09 295 ALA A C 1
ATOM 2218 O O . ALA A 1 295 ? -28.141 -21.922 1.637 1 39.09 295 ALA A O 1
ATOM 2219 N N . MET B 1 1 ? -4.594 5.129 -24.484 1 50.38 1 MET B N 1
ATOM 2220 C CA . MET B 1 1 ? -4.156 4.086 -23.562 1 50.38 1 MET B CA 1
ATOM 2221 C C . MET B 1 1 ? -5.352 3.422 -22.891 1 50.38 1 MET B C 1
ATOM 2223 O O . MET B 1 1 ? -6.309 4.098 -22.5 1 50.38 1 MET B O 1
ATOM 2227 N N . ASP B 1 2 ? -5.473 2.088 -22.984 1 73.69 2 ASP B N 1
ATOM 2228 C CA . ASP B 1 2 ? -6.602 1.348 -22.422 1 73.69 2 ASP B CA 1
ATOM 2229 C C . ASP B 1 2 ? -6.691 1.544 -20.906 1 73.69 2 ASP B C 1
ATOM 2231 O O . ASP B 1 2 ? -5.691 1.83 -20.25 1 73.69 2 ASP B O 1
ATOM 2235 N N . ASP B 1 3 ? -7.82 1.938 -20.438 1 81.88 3 ASP B N 1
ATOM 2236 C CA . ASP B 1 3 ? -8.164 2.17 -19.047 1 81.88 3 ASP B CA 1
ATOM 2237 C C . ASP B 1 3 ? -7.367 1.257 -18.125 1 81.88 3 ASP B C 1
ATOM 2239 O O . ASP B 1 3 ? -6.848 1.704 -17.094 1 81.88 3 ASP B O 1
ATOM 2243 N N . ALA B 1 4 ? -7.078 0.141 -18.656 1 80.25 4 ALA B N 1
ATOM 2244 C CA . ALA B 1 4 ? -6.352 -0.839 -17.844 1 80.25 4 ALA B CA 1
ATOM 2245 C C . ALA B 1 4 ? -4.871 -0.475 -17.75 1 80.25 4 ALA B C 1
ATOM 2247 O O . ALA B 1 4 ? -4.273 -0.576 -16.672 1 80.25 4 ALA B O 1
ATOM 2248 N N . THR B 1 5 ? -4.348 -0.035 -18.828 1 81.31 5 THR B N 1
ATOM 2249 C CA . THR B 1 5 ? -2.939 0.347 -18.875 1 81.31 5 THR B CA 1
ATOM 2250 C C . THR B 1 5 ? -2.686 1.566 -17.984 1 81.31 5 THR B C 1
ATOM 2252 O O . THR B 1 5 ? -1.677 1.627 -17.281 1 81.31 5 THR B O 1
ATOM 2255 N N . GLN B 1 6 ? -3.596 2.459 -18.047 1 86.31 6 GLN B N 1
ATOM 2256 C CA . GLN B 1 6 ? -3.465 3.668 -17.234 1 86.31 6 GLN B CA 1
ATOM 2257 C C . GLN B 1 6 ? -3.531 3.344 -15.75 1 86.31 6 GLN B C 1
ATOM 2259 O O . GLN B 1 6 ? -2.744 3.873 -14.961 1 86.31 6 GLN B O 1
ATOM 2264 N N . LYS B 1 7 ? -4.434 2.537 -15.43 1 88.69 7 LYS B N 1
ATOM 2265 C CA . LYS B 1 7 ? -4.59 2.137 -14.039 1 88.69 7 LYS B CA 1
ATOM 2266 C C . LYS B 1 7 ? -3.328 1.449 -13.516 1 88.69 7 LYS B C 1
ATOM 2268 O O . LYS B 1 7 ? -2.852 1.756 -12.422 1 88.69 7 LYS B O 1
ATOM 2273 N N . ALA B 1 8 ? -2.807 0.59 -14.32 1 89.06 8 ALA B N 1
ATOM 2274 C CA . ALA B 1 8 ? -1.579 -0.107 -13.953 1 89.06 8 ALA B CA 1
ATOM 2275 C C . ALA B 1 8 ? -0.425 0.875 -13.766 1 89.06 8 ALA B C 1
ATOM 2277 O O . ALA B 1 8 ? 0.359 0.751 -12.82 1 89.06 8 ALA B O 1
ATOM 2278 N N . GLY B 1 9 ? -0.347 1.811 -14.68 1 89.56 9 GLY B N 1
ATOM 2279 C CA . GLY B 1 9 ? 0.7 2.816 -14.602 1 89.56 9 GLY B CA 1
ATOM 2280 C C . GLY B 1 9 ? 0.666 3.611 -13.305 1 89.56 9 GLY B C 1
ATOM 2281 O O . GLY B 1 9 ? 1.711 3.879 -12.711 1 89.56 9 GLY B O 1
ATOM 2282 N N . VAL B 1 10 ? -0.503 3.949 -12.867 1 91.12 10 VAL B N 1
ATOM 2283 C CA . VAL B 1 10 ? -0.69 4.703 -11.633 1 91.12 10 VAL B CA 1
ATOM 2284 C C . VAL B 1 10 ? -0.225 3.871 -10.445 1 91.12 10 VAL B C 1
ATOM 2286 O O . VAL B 1 10 ? 0.487 4.371 -9.57 1 91.12 10 VAL B O 1
ATOM 2289 N N . LEU B 1 11 ? -0.574 2.633 -10.398 1 92.12 11 LEU B N 1
ATOM 2290 C CA . LEU B 1 11 ? -0.225 1.75 -9.297 1 92.12 11 LEU B CA 1
ATOM 2291 C C . LEU B 1 11 ? 1.28 1.511 -9.242 1 92.12 11 LEU B C 1
ATOM 2293 O O . LEU B 1 11 ? 1.878 1.515 -8.164 1 92.12 11 LEU B O 1
ATOM 2297 N N . ILE B 1 12 ? 1.861 1.369 -10.406 1 91.25 12 ILE B N 1
ATOM 2298 C CA . ILE B 1 12 ? 3.299 1.126 -10.484 1 91.25 12 ILE B CA 1
ATOM 2299 C C . ILE B 1 12 ? 4.055 2.375 -10.039 1 91.25 12 ILE B C 1
ATOM 2301 O O . ILE B 1 12 ? 5.047 2.283 -9.312 1 91.25 12 ILE B O 1
ATOM 2305 N N . GLU B 1 13 ? 3.604 3.506 -10.523 1 90.69 13 GLU B N 1
ATOM 2306 C CA . GLU B 1 13 ? 4.195 4.758 -10.055 1 90.69 13 GLU B CA 1
ATOM 2307 C C . GLU B 1 13 ? 4.121 4.863 -8.539 1 90.69 13 GLU B C 1
ATOM 2309 O O . GLU B 1 13 ? 5.109 5.219 -7.887 1 90.69 13 GLU B O 1
ATOM 2314 N N . ALA B 1 14 ? 3.037 4.562 -7.992 1 92.38 14 ALA B N 1
ATOM 2315 C CA . ALA B 1 14 ? 2.818 4.645 -6.551 1 92.38 14 ALA B CA 1
ATOM 2316 C C . ALA B 1 14 ? 3.748 3.693 -5.801 1 92.38 14 ALA B C 1
ATOM 2318 O O . ALA B 1 14 ? 4.188 3.992 -4.688 1 92.38 14 ALA B O 1
ATOM 2319 N N . LEU B 1 15 ? 4.055 2.518 -6.406 1 92.38 15 LEU B N 1
ATOM 2320 C CA . LEU B 1 15 ? 4.902 1.512 -5.777 1 92.38 15 LEU B CA 1
ATOM 2321 C C . LEU B 1 15 ? 6.25 2.107 -5.379 1 92.38 15 LEU B C 1
ATOM 2323 O O . LEU B 1 15 ? 6.734 1.87 -4.27 1 92.38 15 LEU B O 1
ATOM 2327 N N . GLY B 1 16 ? 6.844 2.879 -6.27 1 91.38 16 GLY B N 1
ATOM 2328 C CA . GLY B 1 16 ? 8.117 3.51 -5.961 1 91.38 16 GLY B CA 1
ATOM 2329 C C . GLY B 1 16 ? 8.07 4.367 -4.711 1 91.38 16 GLY B C 1
ATOM 2330 O O . GLY B 1 16 ? 8.969 4.297 -3.867 1 91.38 16 GLY B O 1
ATOM 2331 N N . TRP B 1 17 ? 7.039 5.07 -4.543 1 91.25 17 TRP B N 1
ATOM 2332 C CA . TRP B 1 17 ? 6.883 5.988 -3.418 1 91.25 17 TRP B CA 1
ATOM 2333 C C . TRP B 1 17 ? 6.492 5.234 -2.15 1 91.25 17 TRP B C 1
ATOM 2335 O O . TRP B 1 17 ? 6.93 5.586 -1.053 1 91.25 17 TRP B O 1
ATOM 2345 N N . ILE B 1 18 ? 5.676 4.215 -2.352 1 93.25 18 ILE B N 1
ATOM 2346 C CA . ILE B 1 18 ? 5.273 3.391 -1.218 1 93.25 18 ILE B CA 1
ATOM 2347 C C . ILE B 1 18 ? 6.508 2.775 -0.563 1 93.25 18 ILE B C 1
ATOM 2349 O O . ILE B 1 18 ? 6.656 2.812 0.661 1 93.25 18 ILE B O 1
ATOM 2353 N N . ARG B 1 19 ? 7.41 2.316 -1.349 1 91.38 19 ARG B N 1
ATOM 2354 C CA . ARG B 1 19 ? 8.633 1.7 -0.845 1 91.38 19 ARG B CA 1
ATOM 2355 C C . ARG B 1 19 ? 9.531 2.736 -0.184 1 91.38 19 ARG B C 1
ATOM 2357 O O . ARG B 1 19 ? 10.117 2.477 0.874 1 91.38 19 ARG B O 1
ATOM 2364 N N . GLN B 1 20 ? 9.594 3.838 -0.786 1 91.56 20 GLN B N 1
ATOM 2365 C CA . GLN B 1 20 ? 10.492 4.887 -0.318 1 91.56 20 GLN B CA 1
ATOM 2366 C C . GLN B 1 20 ? 10.07 5.398 1.058 1 91.56 20 GLN B C 1
ATOM 2368 O O . GLN B 1 20 ? 10.922 5.727 1.89 1 91.56 20 GLN B O 1
ATOM 2373 N N . PHE B 1 21 ? 8.766 5.395 1.324 1 92.81 21 PHE B N 1
ATOM 2374 C CA . PHE B 1 21 ? 8.305 6.082 2.525 1 92.81 21 PHE B CA 1
ATOM 2375 C C . PHE B 1 21 ? 7.738 5.09 3.535 1 92.81 21 PHE B C 1
ATOM 2377 O O . PHE B 1 21 ? 7.094 5.488 4.504 1 92.81 21 PHE B O 1
ATOM 2384 N N . ARG B 1 22 ? 7.98 3.834 3.281 1 92.94 22 ARG B N 1
ATOM 2385 C CA . ARG B 1 22 ? 7.523 2.82 4.227 1 92.94 22 ARG B CA 1
ATOM 2386 C C . ARG B 1 22 ? 8.07 3.086 5.625 1 92.94 22 ARG B C 1
ATOM 2388 O O . ARG B 1 22 ? 9.258 3.391 5.785 1 92.94 22 ARG B O 1
ATOM 2395 N N . ASP B 1 23 ? 7.219 3.043 6.645 1 93.69 23 ASP B 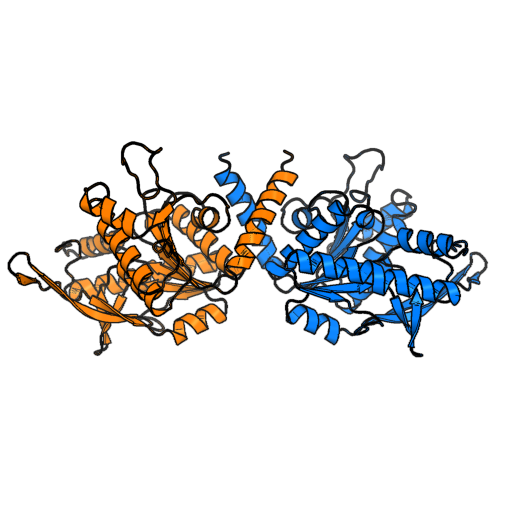N 1
ATOM 2396 C CA . ASP B 1 23 ? 7.523 3.15 8.07 1 93.69 23 ASP B CA 1
ATOM 2397 C C . ASP B 1 23 ? 8.031 4.547 8.422 1 93.69 23 ASP B C 1
ATOM 2399 O O . ASP B 1 23 ? 8.555 4.77 9.516 1 93.69 23 ASP B O 1
ATOM 2403 N N . LYS B 1 24 ? 7.949 5.504 7.461 1 96 24 LYS B N 1
ATOM 2404 C CA . LYS B 1 24 ? 8.344 6.879 7.742 1 96 24 LYS B CA 1
ATOM 2405 C C . LYS B 1 24 ? 7.195 7.664 8.367 1 96 24 LYS B C 1
ATOM 2407 O O . LYS B 1 24 ? 6.039 7.492 7.98 1 96 24 LYS B O 1
ATOM 2412 N N . HIS B 1 25 ? 7.574 8.5 9.312 1 97.56 25 HIS B N 1
ATOM 2413 C CA . HIS B 1 25 ? 6.59 9.375 9.93 1 97.56 25 HIS B CA 1
ATOM 2414 C C . HIS B 1 25 ? 6.359 10.625 9.094 1 97.56 25 HIS B C 1
ATOM 2416 O O . HIS B 1 25 ? 7.309 11.203 8.562 1 97.56 25 HIS B O 1
ATOM 2422 N N . VAL B 1 26 ? 5.113 11.023 8.969 1 97.56 26 VAL B N 1
ATOM 2423 C CA . VAL B 1 26 ? 4.723 12.234 8.258 1 97.56 26 VAL B CA 1
ATOM 2424 C C . VAL B 1 26 ? 3.709 13.016 9.094 1 97.56 26 VAL B C 1
ATOM 2426 O O . VAL B 1 26 ? 2.732 12.445 9.586 1 97.56 26 VAL B O 1
ATOM 2429 N N . VAL B 1 27 ? 4.004 14.242 9.289 1 98.38 27 VAL B N 1
ATOM 2430 C CA . VAL B 1 27 ? 3.076 15.102 10.023 1 98.38 27 VAL B CA 1
ATOM 2431 C C . VAL B 1 27 ? 2.234 15.906 9.039 1 98.38 27 VAL B C 1
ATOM 2433 O O . VAL B 1 27 ? 2.768 16.5 8.094 1 98.38 27 VAL B O 1
ATOM 2436 N N . ILE B 1 28 ? 0.935 15.867 9.234 1 97.75 28 ILE B N 1
ATOM 2437 C CA . ILE B 1 28 ? -0.008 16.578 8.383 1 97.75 28 ILE B CA 1
ATOM 2438 C C . ILE B 1 28 ? -0.792 17.594 9.219 1 97.75 28 ILE B C 1
ATOM 2440 O O . ILE B 1 28 ? -1.448 17.219 10.195 1 97.75 28 ILE B O 1
ATOM 2444 N N . LYS B 1 29 ? -0.689 18.781 8.859 1 96.38 29 LYS B N 1
ATOM 2445 C CA . LYS B 1 29 ? -1.468 19.828 9.531 1 96.38 29 LYS B CA 1
ATOM 2446 C C . LYS B 1 29 ? -2.781 20.078 8.797 1 96.38 29 LYS B C 1
ATOM 2448 O O . LYS B 1 29 ? -2.781 20.469 7.629 1 96.38 29 LYS B O 1
ATOM 2453 N N . LEU B 1 30 ? -3.801 19.797 9.492 1 93.88 30 LEU B N 1
ATOM 2454 C CA . LEU B 1 30 ? -5.141 20.047 8.977 1 93.88 30 LEU B CA 1
ATOM 2455 C C . LEU B 1 30 ? -5.734 21.312 9.602 1 93.88 30 LEU B C 1
ATOM 2457 O O . LEU B 1 30 ? -5.836 21.406 10.82 1 93.88 30 LEU B O 1
ATOM 2461 N N . GLY B 1 31 ? -6.07 22.25 8.891 1 79.44 31 GLY B N 1
ATOM 2462 C CA . GLY B 1 31 ? -6.695 23.422 9.484 1 79.44 31 GLY B CA 1
ATOM 2463 C C . GLY B 1 31 ? -7.312 24.359 8.453 1 79.44 31 GLY B C 1
ATOM 2464 O O . GLY B 1 31 ? -7.41 24 7.273 1 79.44 31 GLY B O 1
ATOM 2465 N N . GLY B 1 32 ? -8.039 25.344 8.953 1 70.69 32 GLY B N 1
ATOM 2466 C CA . GLY B 1 32 ? -8.523 26.438 8.148 1 70.69 32 GLY B CA 1
ATOM 2467 C C . GLY B 1 32 ? -9.711 26.062 7.277 1 70.69 32 GLY B C 1
ATOM 2468 O O . GLY B 1 32 ? -10.672 25.453 7.754 1 70.69 32 GLY B O 1
ATOM 2469 N N . SER B 1 33 ? -9.555 26.203 6.078 1 69.06 33 SER B N 1
ATOM 2470 C CA . SER B 1 33 ? -10.562 26.016 5.047 1 69.06 33 SER B CA 1
ATOM 2471 C C . SER B 1 33 ? -10.828 24.547 4.797 1 69.06 33 SER B C 1
ATOM 2473 O O . SER B 1 33 ? -11.93 24.156 4.379 1 69.06 33 SER B O 1
ATOM 2475 N N . ALA B 1 34 ? -9.844 23.719 5.207 1 74.75 34 ALA B N 1
ATOM 2476 C CA . ALA B 1 34 ? -10 22.281 4.949 1 74.75 34 ALA B CA 1
ATOM 2477 C C . ALA B 1 34 ? -11.039 21.672 5.883 1 74.75 34 ALA B C 1
ATOM 2479 O O . ALA B 1 34 ? -11.594 20.609 5.594 1 74.75 34 ALA B O 1
ATOM 2480 N N . LEU B 1 35 ? -11.297 22.375 6.957 1 84.44 35 LEU B N 1
ATOM 2481 C CA . LEU B 1 35 ? -12.211 21.844 7.957 1 84.44 35 LEU B CA 1
ATOM 2482 C C . LEU B 1 35 ? -13.625 22.375 7.734 1 84.44 35 LEU B C 1
ATOM 2484 O O . LEU B 1 35 ? -14.555 21.984 8.445 1 84.44 35 LEU B O 1
ATOM 2488 N N . GLU B 1 36 ? -13.805 23.156 6.711 1 84.44 36 GLU B N 1
ATOM 2489 C CA . GLU B 1 36 ? -15.078 23.844 6.539 1 84.44 36 GLU B CA 1
ATOM 2490 C C . GLU B 1 36 ? -16.062 23 5.734 1 84.44 36 GLU B C 1
ATOM 2492 O O . GLU B 1 36 ? -17.266 23.219 5.809 1 84.44 36 GLU B O 1
ATOM 2497 N N . ASN B 1 37 ? -15.539 22.109 4.93 1 89.81 37 ASN B N 1
ATOM 2498 C CA . ASN B 1 37 ? -16.359 21.266 4.078 1 89.81 37 ASN B CA 1
ATOM 2499 C C . ASN B 1 37 ? -16.219 19.797 4.438 1 89.81 37 ASN B C 1
ATOM 2501 O O . ASN B 1 37 ? -15.125 19.219 4.312 1 89.81 37 ASN B O 1
ATOM 2505 N N . ASP B 1 38 ? -17.328 19.234 4.742 1 91.69 38 ASP B N 1
ATOM 2506 C CA . ASP B 1 38 ? -17.328 17.859 5.219 1 91.69 38 ASP B CA 1
ATOM 2507 C C . ASP B 1 38 ? -16.766 16.906 4.156 1 91.69 38 ASP B C 1
ATOM 2509 O O . ASP B 1 38 ? -16.047 15.961 4.48 1 91.69 38 ASP B O 1
ATOM 2513 N N . GLU B 1 39 ? -17.156 17.172 2.965 1 93.25 39 GLU B N 1
ATOM 2514 C CA . GLU B 1 39 ? -16.672 16.312 1.885 1 93.25 39 GLU B CA 1
ATOM 2515 C C . GLU B 1 39 ? -15.164 16.422 1.717 1 93.25 39 GLU B C 1
ATOM 2517 O O . GLU B 1 39 ? -14.477 15.422 1.501 1 93.25 39 GLU B O 1
ATOM 2522 N N . THR B 1 40 ? -14.695 17.625 1.827 1 92.38 40 THR B N 1
ATOM 2523 C CA . THR B 1 40 ? -13.258 17.859 1.737 1 92.38 40 THR B CA 1
ATOM 2524 C C . THR B 1 40 ? -12.516 17.141 2.863 1 92.38 40 THR B C 1
ATOM 2526 O O . THR B 1 40 ? -11.508 16.484 2.623 1 92.38 40 THR B O 1
ATOM 2529 N N . VAL B 1 41 ? -13.039 17.25 4.031 1 94.31 41 VAL B N 1
ATOM 2530 C CA . VAL B 1 41 ? -12.43 16.609 5.188 1 94.31 41 VAL B CA 1
ATOM 2531 C C . VAL B 1 41 ? -12.438 15.094 4.992 1 94.31 41 VAL B C 1
ATOM 2533 O O . VAL B 1 41 ? -11.422 14.43 5.223 1 94.31 41 VAL B O 1
ATOM 2536 N N . ARG B 1 42 ? -13.555 14.602 4.535 1 95.44 42 ARG B N 1
ATOM 2537 C CA . ARG B 1 42 ? -13.695 13.164 4.312 1 95.44 42 ARG B CA 1
ATOM 2538 C C . ARG B 1 42 ? -12.641 12.656 3.332 1 95.44 42 ARG B C 1
ATOM 2540 O O . ARG B 1 42 ? -11.992 11.641 3.58 1 95.44 42 ARG B O 1
ATOM 2547 N N . ASN B 1 43 ? -12.492 13.375 2.236 1 94.62 43 ASN B N 1
ATOM 2548 C CA . ASN B 1 43 ? -11.523 12.984 1.223 1 94.62 43 ASN B CA 1
ATOM 2549 C C . ASN B 1 43 ? -10.094 13.047 1.764 1 94.62 43 ASN B C 1
ATOM 2551 O O . ASN B 1 43 ? -9.289 12.156 1.49 1 94.62 43 ASN B O 1
ATOM 2555 N N . LEU B 1 44 ? -9.828 14.039 2.52 1 95.19 44 LEU B N 1
ATOM 2556 C CA . LEU B 1 44 ? -8.5 14.195 3.1 1 95.19 44 LEU B CA 1
ATOM 2557 C C . LEU B 1 44 ? -8.195 13.062 4.074 1 95.19 44 LEU B C 1
ATOM 2559 O O . LEU B 1 44 ? -7.09 12.523 4.082 1 95.19 44 LEU B O 1
ATOM 2563 N N . LEU B 1 45 ? -9.188 12.719 4.855 1 97.25 45 LEU B N 1
ATOM 2564 C CA . LEU B 1 45 ? -8.992 11.648 5.82 1 97.25 45 LEU B CA 1
ATOM 2565 C C . LEU B 1 45 ? -8.82 10.305 5.117 1 97.25 45 LEU B C 1
ATOM 2567 O O . LEU B 1 45 ? -8.062 9.445 5.578 1 97.25 45 LEU B O 1
ATOM 2571 N N . THR B 1 46 ? -9.508 10.141 3.994 1 96.56 46 THR B N 1
ATOM 2572 C CA . THR B 1 46 ? -9.289 8.953 3.178 1 96.56 46 THR B CA 1
ATOM 2573 C C . THR B 1 46 ? -7.832 8.859 2.736 1 96.56 46 THR B C 1
ATOM 2575 O O . THR B 1 46 ? -7.242 7.777 2.764 1 96.56 46 THR B O 1
ATOM 2578 N N . ASP B 1 47 ? -7.305 9.984 2.312 1 96.94 47 ASP B N 1
ATOM 2579 C CA . ASP B 1 47 ? -5.902 10.016 1.91 1 96.94 47 ASP B CA 1
ATOM 2580 C C . ASP B 1 47 ? -4.992 9.578 3.057 1 96.94 47 ASP B C 1
ATOM 2582 O O . ASP B 1 47 ? -4.062 8.797 2.855 1 96.94 47 ASP B O 1
ATOM 2586 N N . VAL B 1 48 ? -5.27 10.094 4.207 1 97.56 48 VAL B N 1
ATOM 2587 C CA . VAL B 1 48 ? -4.457 9.789 5.379 1 97.56 48 VAL B CA 1
ATOM 2588 C C . VAL B 1 48 ? -4.547 8.297 5.703 1 97.56 48 VAL B C 1
ATOM 2590 O O . VAL B 1 48 ? -3.539 7.66 6.012 1 97.56 48 VAL B O 1
ATOM 2593 N N . ILE B 1 49 ? -5.738 7.801 5.633 1 96.94 49 ILE B N 1
ATOM 2594 C CA . ILE B 1 49 ? -5.961 6.379 5.875 1 96.94 49 ILE B CA 1
ATOM 2595 C C . ILE B 1 49 ? -5.18 5.555 4.855 1 96.94 49 ILE B C 1
ATOM 2597 O O . ILE B 1 49 ? -4.559 4.551 5.211 1 96.94 49 ILE B O 1
ATOM 2601 N N . PHE B 1 50 ? -5.199 5.996 3.625 1 96.38 50 PHE B N 1
ATOM 2602 C CA . PHE B 1 50 ? -4.43 5.332 2.578 1 96.38 50 PHE B CA 1
ATOM 2603 C C . PHE B 1 50 ? -2.951 5.289 2.938 1 96.38 50 PHE B C 1
ATOM 2605 O O . PHE B 1 50 ? -2.312 4.238 2.834 1 96.38 50 PHE B O 1
ATOM 2612 N N . MET B 1 51 ? -2.432 6.391 3.346 1 96.38 51 MET B N 1
ATOM 2613 C CA . MET B 1 51 ? -1.024 6.469 3.73 1 96.38 51 MET B CA 1
ATOM 2614 C C . MET B 1 51 ? -0.692 5.434 4.801 1 96.38 51 MET B C 1
ATOM 2616 O O . MET B 1 51 ? 0.312 4.73 4.695 1 96.38 51 MET B O 1
ATOM 2620 N N . GLY B 1 52 ? -1.562 5.32 5.777 1 95.75 52 GLY B N 1
ATOM 2621 C CA . GLY B 1 52 ? -1.368 4.32 6.816 1 95.75 52 GLY B CA 1
ATOM 2622 C C . GLY B 1 52 ? -1.456 2.898 6.297 1 95.75 52 GLY B C 1
ATOM 2623 O O . GLY B 1 52 ? -0.659 2.041 6.684 1 95.75 52 GLY B O 1
ATOM 2624 N N . ALA B 1 53 ? -2.355 2.697 5.414 1 93.56 53 ALA B N 1
ATOM 2625 C CA . ALA B 1 53 ? -2.625 1.358 4.898 1 93.56 53 ALA B CA 1
ATOM 2626 C C . ALA B 1 53 ? -1.435 0.825 4.105 1 93.56 53 ALA B C 1
ATOM 2628 O O . ALA B 1 53 ? -1.19 -0.383 4.078 1 93.56 53 ALA B O 1
ATOM 2629 N N . VAL B 1 54 ? -0.699 1.734 3.482 1 93.75 54 VAL B N 1
ATOM 2630 C CA . VAL B 1 54 ? 0.382 1.258 2.625 1 93.75 54 VAL B CA 1
ATOM 2631 C C . VAL B 1 54 ? 1.716 1.384 3.357 1 93.75 54 VAL B C 1
ATOM 2633 O O . VAL B 1 54 ? 2.781 1.267 2.744 1 93.75 54 VAL B O 1
ATOM 2636 N N . GLY B 1 55 ? 1.696 1.724 4.668 1 93.25 55 GLY B N 1
ATOM 2637 C CA . GLY B 1 55 ? 2.883 1.49 5.477 1 93.25 55 GLY B CA 1
ATOM 2638 C C . GLY B 1 55 ? 3.502 2.768 6.008 1 93.25 55 GLY B C 1
ATOM 2639 O O . GLY B 1 55 ? 4.445 2.723 6.801 1 93.25 55 GLY B O 1
ATOM 2640 N N . MET B 1 56 ? 2.984 3.947 5.602 1 95.12 56 MET B N 1
ATOM 2641 C CA . MET B 1 56 ? 3.459 5.191 6.203 1 95.12 56 MET B CA 1
ATOM 2642 C C . MET B 1 56 ? 2.889 5.371 7.605 1 95.12 56 MET B C 1
ATOM 2644 O O . MET B 1 56 ? 2.02 4.605 8.031 1 95.12 56 MET B O 1
ATOM 2648 N N . ARG B 1 57 ? 3.463 6.34 8.336 1 97.62 57 ARG B N 1
ATOM 2649 C CA . ARG B 1 57 ? 3.002 6.629 9.688 1 97.62 57 ARG B CA 1
ATOM 2650 C C . ARG B 1 57 ? 2.551 8.078 9.812 1 97.62 57 ARG B C 1
ATOM 2652 O O . ARG B 1 57 ? 3.287 8.922 10.336 1 97.62 57 ARG B O 1
ATOM 2659 N N . PRO B 1 58 ? 1.312 8.297 9.359 1 98.19 58 PRO B N 1
ATOM 2660 C CA . PRO B 1 58 ? 0.825 9.68 9.367 1 98.19 58 PRO B CA 1
ATOM 2661 C C . PRO B 1 58 ? 0.403 10.141 10.766 1 98.19 58 PRO B C 1
ATOM 2663 O O . PRO B 1 58 ? -0.143 9.352 11.539 1 98.19 58 PRO B O 1
ATOM 2666 N N . ILE B 1 59 ? 0.69 11.344 11.062 1 98.69 59 ILE B N 1
ATOM 2667 C CA . ILE B 1 59 ? 0.29 12.055 12.273 1 98.69 59 ILE B CA 1
ATOM 2668 C C . ILE B 1 59 ? -0.474 13.32 11.898 1 98.69 59 ILE B C 1
ATOM 2670 O O . ILE B 1 59 ? 0.052 14.188 11.195 1 98.69 59 ILE B O 1
ATOM 2674 N N . LEU B 1 60 ? -1.692 13.414 12.352 1 98.31 60 LEU B N 1
ATOM 2675 C CA . LEU B 1 60 ? -2.537 14.547 12 1 98.31 60 LEU B CA 1
ATOM 2676 C C . LEU B 1 60 ? -2.572 15.57 13.133 1 98.31 60 LEU B C 1
ATOM 2678 O O . LEU B 1 60 ? -2.873 15.219 14.281 1 98.31 60 LEU B O 1
ATOM 2682 N N . VAL B 1 61 ? -2.172 16.719 12.852 1 98.06 61 VAL B N 1
ATOM 2683 C CA . VAL B 1 61 ? -2.307 17.859 13.766 1 98.06 61 VAL B CA 1
ATOM 2684 C C . VAL B 1 61 ? -3.332 18.844 13.219 1 98.06 61 VAL B C 1
ATOM 2686 O O . VAL B 1 61 ? -3.293 19.203 12.039 1 98.06 61 VAL B O 1
ATOM 2689 N N . HIS B 1 62 ? -4.262 19.203 14.094 1 96.94 62 HIS B N 1
ATOM 2690 C CA . HIS B 1 62 ? -5.297 20.062 13.523 1 96.94 62 HIS B CA 1
ATOM 2691 C C . HIS B 1 62 ? -5.566 21.266 14.414 1 96.94 62 HIS B C 1
ATOM 2693 O O . HIS B 1 62 ? -5.258 21.25 15.609 1 96.94 62 HIS B O 1
ATOM 2699 N N . GLY B 1 63 ? -6.07 22.359 13.789 1 94.5 63 GLY B N 1
ATOM 2700 C CA . GLY B 1 63 ? -6.625 23.516 14.453 1 94.5 63 GLY B CA 1
ATOM 2701 C C . GLY B 1 63 ? -8.133 23.625 14.32 1 94.5 63 GLY B C 1
ATOM 2702 O O . GLY B 1 63 ? -8.828 22.609 14.297 1 94.5 63 GLY B O 1
ATOM 2703 N N . GLY B 1 64 ? -8.602 24.859 14.391 1 93.06 64 GLY B N 1
ATOM 2704 C CA . GLY B 1 64 ? -10.031 25.062 14.281 1 93.06 64 GLY B CA 1
ATOM 2705 C C . GLY B 1 64 ? -10.438 26.516 14.484 1 93.06 64 GLY B C 1
ATOM 2706 O O . GLY B 1 64 ? -11.359 26.812 15.258 1 93.06 64 GLY B O 1
ATOM 2707 N N . GLY B 1 65 ? -9.742 27.375 13.875 1 90.31 65 GLY B N 1
ATOM 2708 C CA . GLY B 1 65 ? -9.938 28.797 14.094 1 90.31 65 GLY B CA 1
ATOM 2709 C C . GLY B 1 65 ? -11.367 29.25 13.891 1 90.31 65 GLY B C 1
ATOM 2710 O O . GLY B 1 65 ? -11.945 29.922 14.75 1 90.31 65 GLY B O 1
ATOM 2711 N N . LYS B 1 66 ? -11.961 28.859 12.781 1 89.44 66 LYS B N 1
ATOM 2712 C CA . LYS B 1 66 ? -13.32 29.281 12.461 1 89.44 66 LYS B CA 1
ATOM 2713 C C . LYS B 1 66 ? -14.32 28.703 13.453 1 89.44 66 LYS B C 1
ATOM 2715 O O . LYS B 1 66 ? -15.219 29.406 13.914 1 89.44 66 LYS B O 1
ATOM 2720 N N . ALA B 1 67 ? -14.164 27.484 13.719 1 92.31 67 ALA B N 1
ATOM 2721 C CA . ALA B 1 67 ? -15.047 26.844 14.688 1 92.31 67 ALA B CA 1
ATOM 2722 C C . ALA B 1 67 ? -14.922 27.5 16.062 1 92.31 67 ALA B C 1
ATOM 2724 O O . ALA B 1 67 ? -15.914 27.672 16.766 1 92.31 67 ALA B O 1
ATOM 2725 N N . ILE B 1 68 ? -13.727 27.844 16.422 1 94 68 ILE B N 1
ATOM 2726 C CA . ILE B 1 68 ? -13.484 28.484 17.703 1 94 68 ILE B CA 1
ATOM 2727 C C . ILE B 1 68 ? -14.156 29.859 17.734 1 94 68 ILE B C 1
ATOM 2729 O O . ILE B 1 68 ? -14.836 30.203 18.703 1 94 68 ILE B O 1
ATOM 2733 N N . SER B 1 69 ? -13.961 30.609 16.656 1 92.94 69 SER B N 1
ATOM 2734 C CA . SER B 1 69 ? -14.547 31.938 16.562 1 92.94 69 SER B CA 1
ATOM 2735 C C . SER B 1 69 ? -16.078 31.875 16.656 1 92.94 69 SER B C 1
ATOM 2737 O O . SER B 1 69 ? -16.703 32.688 17.328 1 92.94 69 SER B O 1
ATOM 2739 N N . GLN B 1 70 ? -16.641 30.906 16 1 92.81 70 GLN B N 1
ATOM 2740 C CA . GLN B 1 70 ? -18.078 30.719 16.047 1 92.81 70 GLN B CA 1
ATOM 2741 C C . GLN B 1 70 ? -18.547 30.375 17.469 1 92.81 70 GLN B C 1
ATOM 2743 O O . GLN B 1 70 ? -19.531 30.922 17.953 1 92.81 70 GLN B O 1
ATOM 2748 N N . ALA B 1 71 ? -17.828 29.516 18.094 1 94.38 71 ALA B N 1
ATOM 2749 C CA . ALA B 1 71 ? -18.172 29.125 19.453 1 94.38 71 ALA B CA 1
ATOM 2750 C C . ALA B 1 71 ? -18.062 30.312 20.406 1 94.38 71 ALA B C 1
ATOM 2752 O O . ALA B 1 71 ? -18.891 30.469 21.312 1 94.38 71 ALA B O 1
ATOM 2753 N N . MET B 1 72 ? -17.062 31.125 20.234 1 95.06 72 MET B N 1
ATOM 2754 C CA . MET B 1 72 ? -16.891 32.312 21.047 1 95.06 72 MET B CA 1
ATOM 2755 C C . MET B 1 72 ? -18.047 33.281 20.859 1 95.06 72 MET B C 1
ATOM 2757 O O . MET B 1 72 ? -18.594 33.812 21.828 1 95.06 72 MET B O 1
ATOM 2761 N N . GLN B 1 73 ? -18.391 33.438 19.609 1 94.06 73 GLN B N 1
ATOM 2762 C CA . GLN B 1 73 ? -19.516 34.312 19.312 1 94.06 73 GLN B CA 1
ATOM 2763 C C . GLN B 1 73 ? -20.797 33.812 19.953 1 94.06 73 GLN B C 1
ATOM 2765 O O . GLN B 1 73 ? -21.562 34.594 20.547 1 94.06 73 GLN B O 1
ATOM 2770 N N . ASP B 1 74 ? -21 32.594 19.844 1 95.69 74 ASP B N 1
ATOM 2771 C CA . ASP B 1 74 ? -22.172 31.969 20.438 1 95.69 74 ASP B CA 1
ATOM 2772 C C . ASP B 1 74 ? -22.172 32.156 21.953 1 95.69 74 ASP B C 1
ATOM 2774 O O . ASP B 1 74 ? -23.234 32.219 22.578 1 95.69 74 ASP B O 1
ATOM 2778 N N . ALA B 1 75 ? -21 32.25 22.516 1 95.25 75 ALA B N 1
ATOM 2779 C CA . ALA B 1 75 ? -20.859 32.406 23.969 1 95.25 75 ALA B CA 1
ATOM 2780 C C . ALA B 1 75 ? -20.812 33.875 24.375 1 95.25 75 ALA B C 1
ATOM 2782 O O . ALA B 1 75 ? -20.641 34.188 25.547 1 95.25 75 ALA B O 1
ATOM 2783 N N . GLY B 1 76 ? -20.844 34.75 23.375 1 94 76 GLY B N 1
ATOM 2784 C CA . GLY B 1 76 ? -20.828 36.188 23.656 1 94 76 GLY B CA 1
ATOM 2785 C C . GLY B 1 76 ? -19.438 36.719 23.891 1 94 76 GLY B C 1
ATOM 2786 O O . GLY B 1 76 ? -19.266 37.75 24.531 1 94 76 GLY B O 1
ATOM 2787 N N . ILE B 1 77 ? -18.469 36 23.516 1 93.31 77 ILE B N 1
ATOM 2788 C CA . ILE B 1 77 ? -17.078 36.406 23.656 1 93.31 77 ILE B CA 1
ATOM 2789 C C . ILE B 1 77 ? -16.562 36.969 22.312 1 93.31 77 ILE B C 1
ATOM 2791 O O . ILE B 1 77 ? -16.688 36.281 21.281 1 93.31 77 ILE B O 1
ATOM 2795 N N . GLU B 1 78 ? -16.094 38.125 22.297 1 92.06 78 GLU B N 1
ATOM 2796 C CA . GLU B 1 78 ? -15.555 38.688 21.062 1 92.06 78 GLU B CA 1
ATOM 2797 C C . GLU B 1 78 ? -14.125 38.219 20.828 1 92.06 78 GLU B C 1
ATOM 2799 O O . GLU B 1 78 ? -13.242 38.438 21.656 1 92.06 78 GLU B O 1
ATOM 2804 N N . PRO B 1 79 ? -13.891 37.594 19.766 1 91.06 79 PRO B N 1
ATOM 2805 C CA . PRO B 1 79 ? -12.516 37.188 19.453 1 91.06 79 PRO B CA 1
ATOM 2806 C C . PRO B 1 79 ? -11.57 38.375 19.297 1 91.06 79 PRO B C 1
ATOM 2808 O O . PRO B 1 79 ? -11.961 39.406 18.734 1 91.06 79 PRO B O 1
ATOM 2811 N N . ARG B 1 80 ? -10.453 38.312 19.906 1 89.5 80 ARG B N 1
ATOM 2812 C CA . ARG B 1 80 ? -9.398 39.312 19.797 1 89.5 80 ARG B CA 1
ATOM 2813 C C . ARG B 1 80 ? -8.086 38.688 19.344 1 89.5 80 ARG B C 1
ATOM 2815 O O . ARG B 1 80 ? -7.703 37.594 19.828 1 89.5 80 ARG B O 1
ATOM 2822 N N . PHE B 1 81 ? -7.52 39.312 18.344 1 89.06 81 PHE B N 1
ATOM 2823 C CA . PHE B 1 81 ? -6.25 38.812 17.844 1 89.06 81 PHE B CA 1
ATOM 2824 C C . PHE B 1 81 ? -5.137 39.812 18.062 1 89.06 81 PHE B C 1
ATOM 2826 O O . PHE B 1 81 ? -5.344 41.031 17.891 1 89.06 81 PHE B O 1
ATOM 2833 N N . VAL B 1 82 ? -4.074 39.344 18.531 1 84.75 82 VAL B N 1
ATOM 2834 C CA . VAL B 1 82 ? -2.877 40.125 18.766 1 84.75 82 VAL B CA 1
ATOM 2835 C C . VAL B 1 82 ? -1.707 39.562 17.969 1 84.75 82 VAL B C 1
ATOM 2837 O O . VAL B 1 82 ? -1.261 38.438 18.234 1 84.75 82 VAL B O 1
ATOM 2840 N N . GLN B 1 83 ? -1.219 40.25 16.953 1 78.81 83 GLN B N 1
ATOM 2841 C CA . GLN B 1 83 ? -0.123 39.812 16.094 1 78.81 83 GLN B CA 1
ATOM 2842 C C . GLN B 1 83 ? -0.42 38.438 15.477 1 78.81 83 GLN B C 1
ATOM 2844 O O . GLN B 1 83 ? 0.42 37.531 15.516 1 78.81 83 GLN B O 1
ATOM 2849 N N . GLY B 1 84 ? -1.642 38.25 15.117 1 76.62 84 GLY B N 1
ATOM 2850 C CA . GLY B 1 84 ? -2.035 37.062 14.375 1 76.62 84 GLY B CA 1
ATOM 2851 C C . GLY B 1 84 ? -2.402 35.906 15.266 1 76.62 84 GLY B C 1
ATOM 2852 O O . GLY B 1 84 ? -2.758 34.812 14.773 1 76.62 84 GLY B O 1
ATOM 2853 N N . ARG B 1 85 ? -2.309 36.125 16.547 1 86.12 85 ARG B N 1
ATOM 2854 C CA . ARG B 1 85 ? -2.641 35.062 17.5 1 86.12 85 ARG B CA 1
ATOM 2855 C C . ARG B 1 85 ? -3.885 35.406 18.297 1 86.12 85 ARG B C 1
ATOM 2857 O O . ARG B 1 85 ? -4.074 36.562 18.688 1 86.12 85 ARG B O 1
ATOM 2864 N N . ARG B 1 86 ? -4.625 34.469 18.5 1 90.56 86 ARG B N 1
ATOM 2865 C CA . ARG B 1 86 ? -5.84 34.688 19.266 1 90.56 86 ARG B CA 1
ATOM 2866 C C . ARG B 1 86 ? -5.516 34.938 20.734 1 90.56 86 ARG B C 1
ATOM 2868 O O . ARG B 1 86 ? -4.902 34.094 21.391 1 90.56 86 ARG B O 1
ATOM 2875 N N . TYR B 1 87 ? -5.875 36.125 21.156 1 93.25 87 TYR B N 1
ATOM 2876 C CA . TYR B 1 87 ? -5.785 36.344 22.594 1 93.25 87 TYR B CA 1
ATOM 2877 C C . TYR B 1 87 ? -6.664 35.344 23.344 1 93.25 87 TYR B C 1
ATOM 2879 O O . TYR B 1 87 ? -7.828 35.156 22.984 1 93.25 87 TYR B O 1
ATOM 2887 N N . THR B 1 88 ? -6.129 34.75 24.375 1 95.69 88 THR B N 1
ATOM 2888 C CA . THR B 1 88 ? -6.828 33.625 25 1 95.69 88 THR B CA 1
ATOM 2889 C C . THR B 1 88 ? -6.832 33.812 26.516 1 95.69 88 THR B C 1
ATOM 2891 O O . THR B 1 88 ? -5.863 33.438 27.203 1 95.69 88 THR B O 1
ATOM 2894 N N . ASP B 1 89 ? -7.914 34.312 27.031 1 94.38 89 ASP B N 1
ATOM 2895 C CA . ASP B 1 89 ? -8.078 34.344 28.469 1 94.38 89 ASP B CA 1
ATOM 2896 C C . ASP B 1 89 ? -8.617 33.031 29 1 94.38 89 ASP B C 1
ATOM 2898 O O . ASP B 1 89 ? -8.695 32.031 28.266 1 94.38 89 ASP B O 1
ATOM 2902 N N . GLN B 1 90 ? -8.883 32.969 30.297 1 94.31 90 GLN B N 1
ATOM 2903 C CA . GLN B 1 90 ? -9.289 31.719 30.922 1 94.31 90 GLN B CA 1
ATOM 2904 C C . GLN B 1 90 ? -10.594 31.219 30.328 1 94.31 90 GLN B C 1
ATOM 2906 O O . GLN B 1 90 ? -10.727 30.031 30.016 1 94.31 90 GLN B O 1
ATOM 2911 N N . LYS B 1 91 ? -11.523 32.094 30.141 1 94.25 91 LYS B N 1
ATOM 2912 C CA . LYS B 1 91 ? -12.797 31.703 29.547 1 94.25 91 LYS B CA 1
ATOM 2913 C C . LYS B 1 91 ? -12.609 31.203 28.109 1 94.25 91 LYS B C 1
ATOM 2915 O O . LYS B 1 91 ? -13.211 30.203 27.719 1 94.25 91 LYS B O 1
ATOM 2920 N N . THR B 1 92 ? -11.789 31.891 27.422 1 95.56 92 THR B N 1
ATOM 2921 C CA . THR B 1 92 ? -11.531 31.562 26.016 1 95.56 92 THR B CA 1
ATOM 2922 C C . THR B 1 92 ? -10.812 30.219 25.906 1 95.56 92 THR B C 1
ATOM 2924 O O . THR B 1 92 ? -11.133 29.406 25.047 1 95.56 92 THR B O 1
ATOM 2927 N N . ILE B 1 93 ? -9.883 29.922 26.781 1 97 93 ILE B N 1
ATOM 2928 C CA . ILE B 1 93 ? -9.102 28.688 26.688 1 97 93 ILE B CA 1
ATOM 2929 C C . ILE B 1 93 ? -10.008 27.484 26.953 1 97 93 ILE B C 1
ATOM 2931 O O . ILE B 1 93 ? -9.828 26.422 26.359 1 97 93 ILE B O 1
ATOM 2935 N N . ASP B 1 94 ? -10.898 27.625 27.844 1 96.38 94 ASP B N 1
ATOM 2936 C CA . ASP B 1 94 ? -11.836 26.547 28.125 1 96.38 94 ASP B CA 1
ATOM 2937 C C . ASP B 1 94 ? -12.695 26.219 26.891 1 96.38 94 ASP B C 1
ATOM 2939 O O . ASP B 1 94 ? -12.891 25.062 26.562 1 96.38 94 ASP B O 1
ATOM 2943 N N . LEU B 1 95 ? -13.109 27.25 26.297 1 96.5 95 LEU B N 1
ATOM 2944 C CA . LEU B 1 95 ? -13.922 27.078 25.094 1 96.5 95 LEU B CA 1
ATOM 2945 C C . LEU B 1 95 ? -13.094 26.516 23.938 1 96.5 95 LEU B C 1
ATOM 2947 O O . LEU B 1 95 ? -13.523 25.578 23.266 1 96.5 95 LEU B O 1
ATOM 2951 N N . VAL B 1 96 ? -11.922 27.062 23.734 1 96.19 96 VAL B N 1
ATOM 2952 C CA . VAL B 1 96 ? -11.023 26.656 22.656 1 96.19 96 VAL B CA 1
ATOM 2953 C C . VAL B 1 96 ? -10.672 25.172 22.812 1 96.19 96 VAL B C 1
ATOM 2955 O O . VAL B 1 96 ? -10.719 24.422 21.844 1 96.19 96 VAL B O 1
ATOM 2958 N N . SER B 1 97 ? -10.352 24.781 24.047 1 97.19 97 SER B N 1
ATOM 2959 C CA . SER B 1 97 ? -9.938 23.406 24.281 1 97.19 97 SER B CA 1
ATOM 2960 C C . SER B 1 97 ? -11.078 22.422 24.016 1 97.19 97 SER B C 1
ATOM 2962 O O . SER B 1 97 ? -10.859 21.344 23.484 1 97.19 97 SER B O 1
ATOM 2964 N N . GLU B 1 98 ? -12.25 22.828 24.375 1 96.62 98 GLU B N 1
ATOM 2965 C CA . GLU B 1 98 ? -13.406 21.984 24.125 1 96.62 98 GLU B CA 1
ATOM 2966 C C . GLU B 1 98 ? -13.664 21.812 22.625 1 96.62 98 GLU B C 1
ATOM 2968 O O . GLU B 1 98 ? -13.875 20.703 22.141 1 96.62 98 GLU B O 1
ATOM 2973 N N . VAL B 1 99 ? -13.625 22.938 21.922 1 96.69 99 VAL B N 1
ATOM 2974 C CA . VAL B 1 99 ? -13.891 22.922 20.5 1 96.69 99 VAL B CA 1
ATOM 2975 C C . VAL B 1 99 ? -12.836 22.078 19.781 1 96.69 99 VAL B C 1
ATOM 2977 O O . VAL B 1 99 ? -13.172 21.203 18.969 1 96.69 99 VAL B O 1
ATOM 2980 N N . LEU B 1 100 ? -11.609 22.234 20.141 1 96.94 100 LEU B N 1
ATOM 2981 C CA . LEU B 1 100 ? -10.523 21.562 19.453 1 96.94 100 LEU B CA 1
ATOM 2982 C C . LEU B 1 100 ? -10.461 20.078 19.828 1 96.94 100 LEU B C 1
ATOM 2984 O O . LEU B 1 100 ? -10.484 19.203 18.953 1 96.94 100 LEU B O 1
ATOM 2988 N N . ALA B 1 101 ? -10.445 19.75 21.125 1 96.81 101 ALA B N 1
ATOM 2989 C CA . ALA B 1 101 ? -10.164 18.391 21.578 1 96.81 101 ALA B CA 1
ATOM 2990 C C . ALA B 1 101 ? -11.422 17.531 21.531 1 96.81 101 ALA B C 1
ATOM 2992 O O . ALA B 1 101 ? -11.359 16.344 21.203 1 96.81 101 ALA B O 1
ATOM 2993 N N . LYS B 1 102 ? -12.492 18.094 21.844 1 95.56 102 LYS B N 1
ATOM 2994 C CA . LYS B 1 102 ? -13.711 17.281 21.938 1 95.56 102 LYS B CA 1
ATOM 2995 C C . LYS B 1 102 ? -14.453 17.281 20.594 1 95.56 102 LYS B C 1
ATOM 2997 O O . LYS B 1 102 ? -14.688 16.219 20.016 1 95.56 102 LYS B O 1
ATOM 3002 N N . GLU B 1 103 ? -14.727 18.469 20.078 1 96.06 103 GLU B N 1
ATOM 3003 C CA . GLU B 1 103 ? -15.602 18.547 18.922 1 96.06 103 GLU B CA 1
ATOM 3004 C C . GLU B 1 103 ? -14.852 18.188 17.641 1 96.06 103 GLU B C 1
ATOM 3006 O O . GLU B 1 103 ? -15.148 17.172 17 1 96.06 103 GLU B O 1
ATOM 3011 N N . ILE B 1 104 ? -13.82 18.953 17.359 1 96.75 104 ILE B N 1
ATOM 3012 C CA . ILE B 1 104 ? -13.141 18.766 16.078 1 96.75 104 ILE B CA 1
ATOM 3013 C C . ILE B 1 104 ? -12.367 17.438 16.094 1 96.75 104 ILE B C 1
ATOM 3015 O O . ILE B 1 104 ? -12.539 16.609 15.203 1 96.75 104 ILE B O 1
ATOM 3019 N N . CYS B 1 105 ? -11.539 17.25 17.094 1 97.62 105 CYS B N 1
ATOM 3020 C CA . CYS B 1 105 ? -10.742 16.031 17.188 1 97.62 105 CYS B CA 1
ATOM 3021 C C . CYS B 1 105 ? -11.641 14.797 17.188 1 97.62 105 CYS B C 1
ATOM 3023 O O . CYS B 1 105 ? -11.383 13.828 16.469 1 97.62 105 CYS B O 1
ATOM 3025 N N . GLY B 1 106 ? -12.672 14.875 17.969 1 96.94 106 GLY B N 1
ATOM 3026 C CA . GLY B 1 106 ? -13.617 13.773 18.016 1 96.94 106 GLY B CA 1
ATOM 3027 C C . GLY B 1 106 ? -14.266 13.484 16.672 1 96.94 106 GLY B C 1
ATOM 3028 O O . GLY B 1 106 ? -14.406 12.32 16.297 1 96.94 106 GLY B O 1
ATOM 3029 N N . SER B 1 107 ? -14.617 14.539 16 1 96.75 107 SER B N 1
ATOM 3030 C CA . SER B 1 107 ? -15.258 14.391 14.703 1 96.75 107 SER B CA 1
ATOM 3031 C C . SER B 1 107 ? -14.305 13.773 13.688 1 96.75 107 SER B C 1
ATOM 3033 O O . SER B 1 107 ? -14.703 12.906 12.898 1 96.75 107 SER B O 1
ATOM 3035 N N . LEU B 1 108 ? -13.078 14.18 13.727 1 97.62 108 LEU B N 1
ATOM 3036 C CA . LEU B 1 108 ? -12.086 13.648 12.805 1 97.62 108 LEU B CA 1
ATOM 3037 C C . LEU B 1 108 ? -11.844 12.164 13.062 1 97.62 108 LEU B C 1
ATOM 3039 O O . LEU B 1 108 ? -11.828 11.359 12.133 1 97.62 108 LEU B O 1
ATOM 3043 N N . VAL B 1 109 ? -11.688 11.82 14.32 1 97.94 109 VAL B N 1
ATOM 3044 C CA . VAL B 1 109 ? -11.477 10.43 14.703 1 97.94 109 VAL B CA 1
ATOM 3045 C C . VAL B 1 109 ? -12.695 9.594 14.312 1 97.94 109 VAL B C 1
ATOM 3047 O O . VAL B 1 109 ? -12.555 8.5 13.758 1 97.94 109 VAL B O 1
ATOM 3050 N N . GLY B 1 110 ? -13.844 10.156 14.609 1 97.56 110 GLY B N 1
ATOM 3051 C CA . GLY B 1 110 ? -15.07 9.469 14.25 1 97.56 110 GLY B CA 1
ATOM 3052 C C . GLY B 1 110 ? -15.18 9.195 12.758 1 97.56 110 GLY B C 1
ATOM 3053 O O . GLY B 1 110 ? -15.547 8.086 12.352 1 97.56 110 GLY B O 1
ATOM 3054 N N . GLU B 1 111 ? -14.891 10.195 11.984 1 97.38 111 GLU B N 1
ATOM 3055 C CA . GLU B 1 111 ? -14.969 10.047 10.531 1 97.38 111 GLU B CA 1
ATOM 3056 C C . GLU B 1 111 ? -13.969 9.008 10.023 1 97.38 111 GLU B C 1
ATOM 3058 O O . GLU B 1 111 ? -14.289 8.211 9.141 1 97.38 111 GLU B O 1
ATOM 3063 N N . MET B 1 112 ? -12.773 9 10.57 1 97.5 112 MET B N 1
ATOM 3064 C CA . MET B 1 112 ? -11.773 8.008 10.172 1 97.5 112 MET B CA 1
ATOM 3065 C C . MET B 1 112 ? -12.25 6.598 10.492 1 97.5 112 MET B C 1
ATOM 3067 O O . MET B 1 112 ? -12.055 5.676 9.703 1 97.5 112 MET B O 1
ATOM 3071 N N . ARG B 1 113 ? -12.875 6.457 11.594 1 95.38 113 ARG B N 1
ATOM 3072 C CA . ARG B 1 113 ? -13.391 5.152 11.992 1 95.38 113 ARG B CA 1
ATOM 3073 C C . ARG B 1 113 ? -14.516 4.707 11.062 1 95.38 113 ARG B C 1
ATOM 3075 O O . ARG B 1 113 ? -14.586 3.535 10.688 1 95.38 113 ARG B O 1
ATOM 3082 N N . LYS B 1 114 ? -15.312 5.66 10.695 1 96.06 114 LYS B N 1
ATOM 3083 C CA . LYS B 1 114 ? -16.391 5.363 9.75 1 96.06 114 LYS B CA 1
ATOM 3084 C C . LYS B 1 114 ? -15.828 4.836 8.438 1 96.06 114 LYS B C 1
ATOM 3086 O O . LYS B 1 114 ? -16.453 4 7.781 1 96.06 114 LYS B O 1
ATOM 3091 N N . GLN B 1 115 ? -14.695 5.32 8.125 1 95.56 115 GLN B N 1
ATOM 3092 C CA . GLN B 1 115 ? -14.047 4.91 6.879 1 95.56 115 GLN B CA 1
ATOM 3093 C C . GLN B 1 115 ? -13.172 3.682 7.094 1 95.56 115 GLN B C 1
ATOM 3095 O O . GLN B 1 115 ? -12.297 3.381 6.277 1 95.56 115 GLN B O 1
ATOM 3100 N N . ALA B 1 116 ? -13.266 3.047 8.219 1 92.12 116 ALA B N 1
ATOM 3101 C CA . ALA B 1 116 ? -12.57 1.815 8.578 1 92.12 116 ALA B CA 1
ATOM 3102 C C . ALA B 1 116 ? -11.094 2.082 8.875 1 92.12 116 ALA B C 1
ATOM 3104 O O . ALA B 1 116 ? -10.25 1.197 8.711 1 92.12 116 ALA B O 1
ATOM 3105 N N . GLY B 1 117 ? -10.797 3.359 9.164 1 93.81 117 GLY B N 1
ATOM 3106 C CA . GLY B 1 117 ? -9.469 3.684 9.656 1 93.81 117 GLY B CA 1
ATOM 3107 C C . GLY B 1 117 ? -9.336 3.559 11.164 1 93.81 117 GLY B C 1
ATOM 3108 O O . GLY B 1 117 ? -10.344 3.527 11.875 1 93.81 117 GLY B O 1
ATOM 3109 N N . HIS B 1 118 ? -8.133 3.377 11.594 1 95.38 118 HIS B N 1
ATOM 3110 C CA . HIS B 1 118 ? -7.844 3.354 13.023 1 95.38 118 HIS B CA 1
ATOM 3111 C C . HIS B 1 118 ? -7.152 4.637 13.469 1 95.38 118 HIS B C 1
ATOM 3113 O O . HIS B 1 118 ? -5.988 4.867 13.133 1 95.38 118 HIS B O 1
ATOM 3119 N N . ALA B 1 119 ? -7.883 5.422 14.148 1 97.75 119 ALA B N 1
ATOM 3120 C CA . ALA B 1 119 ? -7.359 6.707 14.617 1 97.75 119 ALA B CA 1
ATOM 3121 C C . ALA B 1 119 ? -7.652 6.914 16.094 1 97.75 119 ALA B C 1
ATOM 3123 O O . ALA B 1 119 ? -8.578 6.309 16.641 1 97.75 119 ALA B O 1
ATOM 3124 N N . MET B 1 120 ? -6.828 7.703 16.703 1 97.88 120 MET B N 1
ATOM 3125 C CA . MET B 1 120 ? -6.973 8.023 18.109 1 97.88 120 MET B CA 1
ATOM 3126 C C . MET B 1 120 ? -6.594 9.477 18.391 1 97.88 120 MET B C 1
ATOM 3128 O O . MET B 1 120 ? -5.582 9.969 17.875 1 97.88 120 MET B O 1
ATOM 3132 N N . GLY B 1 121 ? -7.492 10.094 19.125 1 98.06 121 GLY B N 1
ATOM 3133 C CA . GLY B 1 121 ? -7.141 11.43 19.562 1 98.06 121 GLY B CA 1
ATOM 3134 C C . GLY B 1 121 ? -6.148 11.43 20.719 1 98.06 121 GLY B C 1
ATOM 3135 O O . GLY B 1 121 ? -6.312 10.688 21.688 1 98.06 121 GLY B O 1
ATOM 3136 N N . LEU B 1 122 ? -5.121 12.227 20.547 1 98.38 122 LEU B N 1
ATOM 3137 C CA . LEU B 1 122 ? -4.172 12.43 21.625 1 98.38 122 LEU B CA 1
ATOM 3138 C C . LEU B 1 122 ? -4.266 13.844 22.172 1 98.38 122 LEU B C 1
ATOM 3140 O O . LEU B 1 122 ? -3.764 14.789 21.562 1 98.38 122 LEU B O 1
ATOM 3144 N N . SER B 1 123 ? -4.977 13.945 23.25 1 96.56 123 SER B N 1
ATOM 3145 C CA . SER B 1 123 ? -5.23 15.234 23.875 1 96.56 123 SER B CA 1
ATOM 3146 C C . SER B 1 123 ? -5.348 15.094 25.391 1 96.56 123 SER B C 1
ATOM 3148 O O . SER B 1 123 ? -5.148 14.008 25.938 1 96.56 123 SER B O 1
ATOM 3150 N N . TYR B 1 124 ? -5.613 16.25 26.016 1 94.88 124 TYR B N 1
ATOM 3151 C CA . TYR B 1 124 ? -5.793 16.25 27.469 1 94.88 124 TYR B CA 1
ATOM 3152 C C . TYR B 1 124 ? -7.02 15.445 27.859 1 94.88 124 TYR B C 1
ATOM 3154 O O . TYR B 1 124 ? -7.164 15.062 29.031 1 94.88 124 TYR B O 1
ATOM 3162 N N . LEU B 1 125 ? -7.93 15.086 26.922 1 94.5 125 LEU B N 1
ATOM 3163 C CA . LEU B 1 125 ? -9.141 14.32 27.203 1 94.5 125 LEU B CA 1
ATOM 3164 C C . LEU B 1 125 ? -8.836 12.82 27.219 1 94.5 125 LEU B C 1
ATOM 3166 O O . LEU B 1 125 ? -9.633 12.031 27.719 1 94.5 125 LEU B O 1
ATOM 3170 N N . SER B 1 126 ? -7.789 12.445 26.625 1 93.94 126 SER B N 1
ATOM 3171 C CA . SER B 1 126 ? -7.355 11.055 26.562 1 93.94 126 SER B CA 1
ATOM 3172 C C . SER B 1 126 ? -5.926 10.891 27.062 1 93.94 126 SER B C 1
ATOM 3174 O O . SER B 1 126 ? -5.676 10.953 28.266 1 93.94 126 SER B O 1
ATOM 3176 N N . GLN B 1 127 ? -4.969 10.805 26.141 1 95.06 127 GLN B N 1
ATOM 3177 C CA . GLN B 1 127 ? -3.547 10.805 26.484 1 95.06 127 GLN B CA 1
ATOM 3178 C C . GLN B 1 127 ? -2.836 12 25.844 1 95.06 127 GLN B C 1
ATOM 3180 O O . GLN B 1 127 ? -2.625 12.016 24.625 1 95.06 127 GLN B O 1
ATOM 3185 N N . ASN B 1 128 ? -2.469 12.867 26.703 1 96.19 128 ASN B N 1
ATOM 3186 C CA . ASN B 1 128 ? -1.829 14.086 26.219 1 96.19 128 ASN B CA 1
ATOM 3187 C C . ASN B 1 128 ? -0.423 13.812 25.688 1 96.19 128 ASN B C 1
ATOM 3189 O O . ASN B 1 128 ? 0.333 13.055 26.297 1 96.19 128 ASN B O 1
ATOM 3193 N N . CYS B 1 129 ? -0.129 14.57 24.562 1 98.06 129 CYS B N 1
ATOM 3194 C CA . CYS B 1 129 ? 1.206 14.32 24.031 1 98.06 129 CYS B CA 1
ATOM 3195 C C . CYS B 1 129 ? 1.954 15.625 23.797 1 98.06 129 CYS B C 1
ATOM 3197 O O . CYS B 1 129 ? 3.133 15.617 23.438 1 98.06 129 CYS B O 1
ATOM 3199 N N . LEU B 1 130 ? 1.323 16.781 23.984 1 98.5 130 LEU B N 1
ATOM 3200 C CA . LEU B 1 130 ? 1.966 18.062 23.75 1 98.5 130 LEU B CA 1
ATOM 3201 C C . LEU B 1 130 ? 2.262 18.781 25.062 1 98.5 130 LEU B C 1
ATOM 3203 O O . LEU B 1 130 ? 1.366 18.969 25.891 1 98.5 130 LEU B O 1
ATOM 3207 N N . VAL B 1 131 ? 3.49 19.188 25.188 1 98.44 131 VAL B N 1
ATOM 3208 C CA . VAL B 1 131 ? 3.93 19.969 26.328 1 98.44 131 VAL B CA 1
ATOM 3209 C C . VAL B 1 131 ? 4.336 21.375 25.875 1 98.44 131 VAL B C 1
ATOM 3211 O O . VAL B 1 131 ? 5.121 21.516 24.938 1 98.44 131 VAL B O 1
ATOM 3214 N N . GLY B 1 132 ? 3.746 22.375 26.547 1 97.81 132 GLY B N 1
ATOM 3215 C CA . GLY B 1 132 ? 4.02 23.734 26.094 1 97.81 132 GLY B CA 1
ATOM 3216 C C . GLY B 1 132 ? 4.391 24.672 27.219 1 97.81 132 GLY B C 1
ATOM 3217 O O . GLY B 1 132 ? 4.414 24.281 28.391 1 97.81 132 GLY B O 1
ATOM 3218 N N . GLU B 1 133 ? 4.793 25.828 26.844 1 97.19 133 GLU B N 1
ATOM 3219 C CA . GLU B 1 133 ? 5.023 26.984 27.719 1 97.19 133 GLU B CA 1
ATOM 3220 C C . GLU B 1 133 ? 4.355 28.234 27.172 1 97.19 133 GLU B C 1
ATOM 3222 O O . GLU B 1 133 ? 4.094 28.328 25.969 1 97.19 133 GLU B O 1
ATOM 3227 N N . LYS B 1 134 ? 4.066 29.109 28.078 1 94.81 134 LYS B N 1
ATOM 3228 C CA . LYS B 1 134 ? 3.432 30.359 27.656 1 94.81 134 LYS B CA 1
ATOM 3229 C C . LYS B 1 134 ? 4.332 31.141 26.703 1 94.81 134 LYS B C 1
ATOM 3231 O O . LYS B 1 134 ? 5.543 31.219 26.906 1 94.81 134 LYS B O 1
ATOM 3236 N N . LEU B 1 135 ? 3.689 31.578 25.703 1 91.38 135 LEU B N 1
ATOM 3237 C CA . LEU B 1 135 ? 4.387 32.375 24.703 1 91.38 135 LEU B CA 1
ATOM 3238 C C . LEU B 1 135 ? 4.309 33.875 25.047 1 91.38 135 LEU B C 1
ATOM 3240 O O . LEU B 1 135 ? 3.25 34.375 25.438 1 91.38 135 LEU B O 1
ATOM 3244 N N . THR B 1 136 ? 5.445 34.5 25.094 1 85.44 136 THR B N 1
ATOM 3245 C CA . THR B 1 136 ? 5.484 35.938 25.281 1 85.44 136 THR B CA 1
ATOM 3246 C C . THR B 1 136 ? 6.031 36.625 24.031 1 85.44 136 THR B C 1
ATOM 3248 O O . THR B 1 136 ? 7.074 36.25 23.5 1 85.44 136 THR B O 1
ATOM 3251 N N . LEU B 1 137 ? 5.223 37.406 23.438 1 81.94 137 LEU B N 1
ATOM 3252 C CA . LEU B 1 137 ? 5.668 38.156 22.266 1 81.94 137 LEU B CA 1
ATOM 3253 C C . LEU B 1 137 ? 6.258 39.5 22.656 1 81.94 137 LEU B C 1
ATOM 3255 O O . LEU B 1 137 ? 5.93 40.031 23.703 1 81.94 137 LEU B O 1
ATOM 3259 N N . THR B 1 138 ? 7.289 39.844 21.938 1 79.31 138 THR B N 1
ATOM 3260 C CA . THR B 1 138 ? 7.867 41.156 22.141 1 79.31 138 THR B CA 1
ATOM 3261 C C . THR B 1 138 ? 7.23 42.188 21.203 1 79.31 138 THR B C 1
ATOM 3263 O O . THR B 1 138 ? 7.172 41.969 20 1 79.31 138 THR B O 1
ATOM 3266 N N . GLY B 1 139 ? 6.59 43.188 21.797 1 73.5 139 GLY B N 1
ATOM 3267 C CA . GLY B 1 139 ? 5.969 44.25 21.016 1 73.5 139 GLY B CA 1
ATOM 3268 C C . GLY B 1 139 ? 6.973 45.094 20.266 1 73.5 139 GLY B C 1
ATOM 3269 O O . GLY B 1 139 ? 8.18 44.875 20.359 1 73.5 139 GLY B O 1
ATOM 3270 N N . GLU B 1 140 ? 6.445 45.906 19.312 1 66.81 140 GLU B N 1
ATOM 3271 C CA . GLU B 1 140 ? 7.266 46.781 18.5 1 66.81 140 GLU B CA 1
ATOM 3272 C C . GLU B 1 140 ? 8.211 47.625 19.375 1 66.81 140 GLU B C 1
ATOM 3274 O O . GLU B 1 140 ? 9.336 47.906 18.969 1 66.81 140 GLU B O 1
ATOM 3279 N N . LYS B 1 141 ? 7.883 48.125 20.578 1 78.44 141 LYS B N 1
ATOM 3280 C CA . LYS B 1 141 ? 8.695 48.969 21.438 1 78.44 141 LYS B CA 1
ATOM 3281 C C . LYS B 1 141 ? 9.469 48.156 22.469 1 78.44 141 LYS B C 1
ATOM 3283 O O . LYS B 1 141 ? 9.984 48.719 23.438 1 78.44 141 LYS B O 1
ATOM 3288 N N . GLY B 1 142 ? 9.422 46.875 22.219 1 75.38 142 GLY B N 1
ATOM 3289 C CA . GLY B 1 142 ? 10.188 46.031 23.109 1 75.38 142 GLY B CA 1
ATOM 3290 C C . GLY B 1 142 ? 9.375 45.531 24.297 1 75.38 142 GLY B C 1
ATOM 3291 O O . GLY B 1 142 ? 9.891 44.812 25.141 1 75.38 142 GLY B O 1
ATOM 3292 N N . ASP B 1 143 ? 8.18 45.969 24.344 1 80.62 143 ASP B N 1
ATOM 3293 C CA . ASP B 1 143 ? 7.352 45.594 25.469 1 80.62 143 ASP B CA 1
ATOM 3294 C C . ASP B 1 143 ? 6.82 44.156 25.312 1 80.62 143 ASP B C 1
ATOM 3296 O O . ASP B 1 143 ? 6.656 43.688 24.188 1 80.62 143 ASP B O 1
ATOM 3300 N N . LYS B 1 144 ? 6.727 43.562 26.469 1 85.25 144 LYS B N 1
ATOM 3301 C CA . LYS B 1 144 ? 6.172 42.188 26.469 1 85.25 144 LYS B CA 1
ATOM 3302 C C . LYS B 1 144 ? 4.652 42.219 26.312 1 85.25 144 LYS B C 1
ATOM 3304 O O . LYS B 1 144 ? 3.961 42.969 27.031 1 85.25 144 LYS B O 1
ATOM 3309 N N . ILE B 1 145 ? 4.18 41.5 25.297 1 86.5 145 ILE B N 1
ATOM 3310 C CA . ILE B 1 145 ? 2.746 41.438 25.031 1 86.5 145 ILE B CA 1
ATOM 3311 C C . ILE B 1 145 ? 2.182 40.156 25.641 1 86.5 145 ILE B C 1
ATOM 3313 O O . ILE B 1 145 ? 2.68 39.062 25.375 1 86.5 145 ILE B O 1
ATOM 3317 N N . ASP B 1 146 ? 1.237 40.375 26.531 1 85 146 ASP B N 1
ATOM 3318 C CA . ASP B 1 146 ? 0.556 39.219 27.141 1 85 146 ASP B CA 1
ATOM 3319 C C . ASP B 1 146 ? -0.556 38.688 26.234 1 85 146 ASP B C 1
ATOM 3321 O O . ASP B 1 146 ? -1.5 39.438 25.922 1 85 146 ASP B O 1
ATOM 3325 N N . LEU B 1 147 ? -0.467 37.5 25.797 1 91.56 147 LEU B N 1
ATOM 3326 C CA . LEU B 1 147 ? -1.45 36.875 24.922 1 91.56 147 LEU B CA 1
ATOM 3327 C C . LEU B 1 147 ? -2.395 35.969 25.703 1 91.56 147 LEU B C 1
ATOM 3329 O O . LEU B 1 147 ? -3.234 35.281 25.109 1 91.56 147 LEU B O 1
ATOM 3333 N N . GLY B 1 148 ? -2.248 36.031 27.094 1 93.81 148 GLY B N 1
ATOM 3334 C CA . GLY B 1 148 ? -3.027 35.125 27.906 1 93.81 148 GLY B CA 1
ATOM 3335 C C . GLY B 1 148 ? -2.498 33.688 27.875 1 93.81 148 GLY B C 1
ATOM 3336 O O . GLY B 1 148 ? -1.297 33.469 28.031 1 93.81 148 GLY B O 1
ATOM 3337 N N . ARG B 1 149 ? -3.4 32.688 27.734 1 96.06 149 ARG B N 1
ATOM 3338 C CA . ARG B 1 149 ? -3.039 31.281 27.75 1 96.06 149 ARG B CA 1
ATOM 3339 C C . ARG B 1 149 ? -2.674 30.797 26.344 1 96.06 149 ARG B C 1
ATOM 3341 O O . ARG B 1 149 ? -3.199 29.797 25.875 1 96.06 149 ARG B O 1
ATOM 3348 N N . VAL B 1 150 ? -1.841 31.578 25.734 1 96.38 150 VAL B N 1
ATOM 3349 C CA . VAL B 1 150 ? -1.241 31.203 24.469 1 96.38 150 VAL B CA 1
ATOM 3350 C C . VAL B 1 150 ? 0.159 30.641 24.688 1 96.38 150 VAL B C 1
ATOM 3352 O O . VAL B 1 150 ? 0.917 31.172 25.516 1 96.38 150 VAL B O 1
ATOM 3355 N N . GLY B 1 151 ? 0.461 29.5 24.016 1 95.5 151 GLY B N 1
ATOM 3356 C CA . GLY B 1 151 ? 1.744 28.875 24.297 1 95.5 151 GLY B CA 1
ATOM 3357 C C . GLY B 1 151 ? 2.467 28.391 23.062 1 95.5 151 GLY B C 1
ATOM 3358 O O . GLY B 1 151 ? 2.027 28.656 21.938 1 95.5 151 GLY B O 1
ATOM 3359 N N . ARG B 1 152 ? 3.619 27.844 23.266 1 94.56 152 ARG B N 1
ATOM 3360 C CA . ARG B 1 152 ? 4.434 27.141 22.281 1 94.56 152 ARG B CA 1
ATOM 3361 C C . ARG B 1 152 ? 4.801 25.734 22.75 1 94.56 152 ARG B C 1
ATOM 3363 O O . ARG B 1 152 ? 4.91 25.5 23.953 1 94.56 152 ARG B O 1
ATOM 3370 N N . ILE B 1 153 ? 4.969 24.875 21.781 1 96.94 153 ILE B N 1
ATOM 3371 C CA . ILE B 1 153 ? 5.34 23.5 22.125 1 96.94 153 ILE B CA 1
ATOM 3372 C C . ILE B 1 153 ? 6.832 23.438 22.453 1 96.94 153 ILE B C 1
ATOM 3374 O O . ILE B 1 153 ? 7.66 23.922 21.656 1 96.94 153 ILE B O 1
ATOM 3378 N N . VAL B 1 154 ? 7.16 22.844 23.562 1 96.88 154 VAL B N 1
ATOM 3379 C CA . VAL B 1 154 ? 8.57 22.734 23.922 1 96.88 154 VAL B CA 1
ATOM 3380 C C . VAL B 1 154 ? 8.984 21.266 23.969 1 96.88 154 VAL B C 1
ATOM 3382 O O . VAL B 1 154 ? 10.172 20.953 23.922 1 96.88 154 VAL B O 1
ATOM 3385 N N . ASP B 1 155 ? 7.996 20.453 24.109 1 97.94 155 ASP B N 1
ATOM 3386 C CA . ASP B 1 155 ? 8.25 19.016 24.172 1 97.94 155 ASP B CA 1
ATOM 3387 C C . ASP B 1 155 ? 7.012 18.219 23.781 1 97.94 155 ASP B C 1
ATOM 3389 O O . ASP B 1 155 ? 5.918 18.781 23.672 1 97.94 155 ASP B O 1
ATOM 3393 N N . ILE B 1 156 ? 7.258 16.938 23.484 1 98.25 156 ILE B N 1
ATOM 3394 C CA . ILE B 1 156 ? 6.16 16.031 23.172 1 98.25 156 ILE B CA 1
ATOM 3395 C C . ILE B 1 156 ? 6.406 14.68 23.844 1 98.25 156 ILE B C 1
ATOM 3397 O O . ILE B 1 156 ? 7.527 14.375 24.25 1 98.25 156 ILE B O 1
ATOM 3401 N N . ASP B 1 157 ? 5.348 13.93 23.984 1 98.19 157 ASP B N 1
ATOM 3402 C CA . ASP B 1 157 ? 5.504 12.523 24.344 1 98.19 157 ASP B CA 1
ATOM 3403 C C . ASP B 1 157 ? 5.797 11.672 23.109 1 98.19 157 ASP B C 1
ATOM 3405 O O . ASP B 1 157 ? 4.891 11.047 22.547 1 98.19 157 ASP B O 1
ATOM 3409 N N . GLU B 1 158 ? 7.043 11.648 22.812 1 97.88 158 GLU B N 1
ATOM 3410 C CA . GLU B 1 158 ? 7.488 10.977 21.594 1 97.88 158 GLU B CA 1
ATOM 3411 C C . GLU B 1 158 ? 7.125 9.492 21.609 1 97.88 158 GLU B C 1
ATOM 3413 O O . GLU B 1 158 ? 6.664 8.945 20.609 1 97.88 158 GLU B O 1
ATOM 3418 N N . ASP B 1 159 ? 7.359 8.883 22.719 1 97.81 159 ASP B N 1
ATOM 3419 C CA . ASP B 1 159 ? 7.105 7.453 22.859 1 97.81 159 ASP B CA 1
ATOM 3420 C C . ASP B 1 159 ? 5.633 7.129 22.609 1 97.81 159 ASP B C 1
ATOM 3422 O O . ASP B 1 159 ? 5.309 6.156 21.922 1 97.81 159 ASP B O 1
ATOM 3426 N N . LEU B 1 160 ? 4.809 7.957 23.156 1 97.44 160 LEU B N 1
ATOM 3427 C CA . LEU B 1 160 ? 3.375 7.75 22.969 1 97.44 160 LEU B CA 1
ATOM 3428 C C . LEU B 1 160 ? 2.992 7.84 21.5 1 97.44 160 LEU B C 1
ATOM 3430 O O . LEU B 1 160 ? 2.279 6.977 20.984 1 97.44 160 LEU B O 1
ATOM 3434 N N . ILE B 1 161 ? 3.498 8.859 20.844 1 98.44 161 ILE B N 1
ATOM 3435 C CA . ILE B 1 161 ? 3.162 9.078 19.438 1 98.44 161 ILE B CA 1
ATOM 3436 C C . ILE B 1 161 ? 3.699 7.93 18.594 1 98.44 161 ILE B C 1
ATOM 3438 O O . ILE B 1 161 ? 2.971 7.355 17.781 1 98.44 161 ILE B O 1
ATOM 3442 N N . ARG B 1 162 ? 4.898 7.508 18.844 1 97.56 162 ARG B N 1
ATOM 3443 C CA . ARG B 1 162 ? 5.531 6.453 18.062 1 97.56 162 ARG B CA 1
ATOM 3444 C C . ARG B 1 162 ? 4.84 5.113 18.297 1 97.56 162 ARG B C 1
ATOM 3446 O O . ARG B 1 162 ? 4.586 4.367 17.344 1 97.56 162 ARG B O 1
ATOM 3453 N N . ARG B 1 163 ? 4.543 4.797 19.516 1 96.62 163 ARG B N 1
ATOM 3454 C CA . ARG B 1 163 ? 3.865 3.543 19.828 1 96.62 163 ARG B CA 1
ATOM 3455 C C . ARG B 1 163 ? 2.486 3.494 19.188 1 96.62 163 ARG B C 1
ATOM 3457 O O . ARG B 1 163 ? 2.051 2.441 18.719 1 96.62 163 ARG B O 1
ATOM 3464 N N . THR B 1 164 ? 1.815 4.633 19.219 1 97.56 164 THR B N 1
ATOM 3465 C CA . THR B 1 164 ? 0.506 4.715 18.594 1 97.56 164 THR B CA 1
ATOM 3466 C C . THR B 1 164 ? 0.611 4.422 17.094 1 97.56 164 THR B C 1
ATOM 3468 O O . THR B 1 164 ? -0.138 3.598 16.562 1 97.56 164 THR B O 1
ATOM 3471 N N . CYS B 1 165 ? 1.61 4.996 16.422 1 97.38 165 CYS B N 1
ATOM 3472 C CA . CYS B 1 165 ? 1.834 4.777 15 1 97.38 165 CYS B CA 1
ATOM 3473 C C . CYS B 1 165 ? 2.217 3.326 14.727 1 97.38 165 CYS B C 1
ATOM 3475 O O . CYS B 1 165 ? 1.731 2.725 13.766 1 97.38 165 CYS B O 1
ATOM 3477 N N . GLU B 1 166 ? 3.062 2.771 15.594 1 94.62 166 GLU B N 1
ATOM 3478 C CA . GLU B 1 166 ? 3.549 1.406 15.414 1 94.62 166 GLU B CA 1
ATOM 3479 C C . GLU B 1 166 ? 2.412 0.395 15.523 1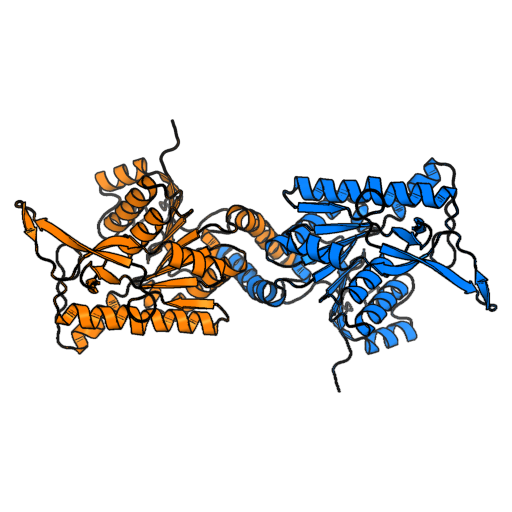 94.62 166 GLU B C 1
ATOM 3481 O O . GLU B 1 166 ? 2.467 -0.679 14.922 1 94.62 166 GLU B O 1
ATOM 3486 N N . ALA B 1 167 ? 1.412 0.75 16.266 1 94.38 167 ALA B N 1
ATOM 3487 C CA . ALA B 1 167 ? 0.248 -0.116 16.438 1 94.38 167 ALA B CA 1
ATOM 3488 C C . ALA B 1 167 ? -0.703 0.003 15.25 1 94.38 167 ALA B C 1
ATOM 3490 O O . ALA B 1 167 ? -1.765 -0.624 15.227 1 94.38 167 ALA B O 1
ATOM 3491 N N . GLY B 1 168 ? -0.412 0.807 14.281 1 93 168 GLY B N 1
ATOM 3492 C CA . GLY B 1 168 ? -1.254 0.993 13.117 1 93 168 GLY B CA 1
ATOM 3493 C C . GLY B 1 168 ? -2.369 1.996 13.336 1 93 168 GLY B C 1
ATOM 3494 O O . GLY B 1 168 ? -3.355 2.01 12.594 1 93 168 GLY B O 1
ATOM 3495 N N . ILE B 1 169 ? -2.238 2.818 14.375 1 97.12 169 ILE B N 1
ATOM 3496 C CA . ILE B 1 169 ? -3.252 3.807 14.734 1 97.12 169 ILE B CA 1
ATOM 3497 C C . ILE B 1 169 ? -2.777 5.199 14.328 1 97.12 169 ILE B C 1
ATOM 3499 O O . ILE B 1 169 ? -1.612 5.547 14.531 1 97.12 169 ILE B O 1
ATOM 3503 N N . ILE B 1 170 ? -3.592 5.977 13.703 1 98.44 170 ILE B N 1
ATOM 3504 C CA . ILE B 1 170 ? -3.254 7.332 13.281 1 98.44 170 ILE B CA 1
ATOM 3505 C C . ILE B 1 170 ? -3.529 8.312 14.422 1 98.44 170 ILE B C 1
ATOM 3507 O O . ILE B 1 170 ? -4.68 8.5 14.82 1 98.44 170 ILE B O 1
ATOM 3511 N N . PRO B 1 171 ? -2.506 8.914 14.938 1 98.75 171 PRO B N 1
ATOM 3512 C CA . PRO B 1 171 ? -2.742 9.938 15.961 1 98.75 171 PRO B CA 1
ATOM 3513 C C . PRO B 1 171 ? -3.373 11.203 15.398 1 98.75 171 PRO B C 1
ATOM 3515 O O . PRO B 1 171 ? -2.941 11.695 14.352 1 98.75 171 PRO B O 1
ATOM 3518 N N . VAL B 1 172 ? -4.379 11.68 16.047 1 98.69 172 VAL B N 1
ATOM 3519 C CA . VAL B 1 172 ? -4.996 12.969 15.773 1 98.69 172 VAL B CA 1
ATOM 3520 C C . VAL B 1 172 ? -4.777 13.906 16.953 1 98.69 172 VAL B C 1
ATOM 3522 O O . VAL B 1 172 ? -5.246 13.641 18.062 1 98.69 172 VAL B O 1
ATOM 3525 N N . ILE B 1 173 ? -4.098 14.992 16.688 1 98.69 173 ILE B N 1
ATOM 3526 C CA . ILE B 1 173 ? -3.609 15.828 17.781 1 98.69 173 ILE B CA 1
ATOM 3527 C C . ILE B 1 173 ? -4.168 17.25 17.641 1 98.69 173 ILE B C 1
ATOM 3529 O O . ILE B 1 173 ? -3.809 17.969 16.703 1 98.69 173 ILE B O 1
ATOM 3533 N N . PRO B 1 174 ? -5.027 17.625 18.547 1 98.31 174 PRO B N 1
ATOM 3534 C CA . PRO B 1 174 ? -5.414 19.031 18.562 1 98.31 174 PRO B CA 1
ATOM 3535 C C . PRO B 1 174 ? -4.281 19.953 19.031 1 98.31 174 PRO B C 1
ATOM 3537 O O . PRO B 1 174 ? -3.441 19.531 19.844 1 98.31 174 PRO B O 1
ATOM 3540 N N . SER B 1 175 ? -4.285 21.172 18.578 1 96.94 175 SER B N 1
ATOM 3541 C CA . SER B 1 175 ? -3.205 22.094 18.906 1 96.94 175 SER B CA 1
ATOM 3542 C C . SER B 1 175 ? -3.404 22.719 20.281 1 96.94 175 SER B C 1
ATOM 3544 O O . SER B 1 175 ? -3.436 23.953 20.406 1 96.94 175 SER B O 1
ATOM 3546 N N . ILE B 1 176 ? -3.516 21.875 21.266 1 97.81 176 ILE B N 1
ATOM 3547 C CA . ILE B 1 176 ? -3.596 22.25 22.688 1 97.81 176 ILE B CA 1
ATOM 3548 C C . ILE B 1 176 ? -2.477 21.562 23.453 1 97.81 176 ILE B C 1
ATOM 3550 O O . ILE B 1 176 ? -2.322 20.344 23.391 1 97.81 176 ILE B O 1
ATOM 3554 N N . ALA B 1 177 ? -1.735 22.375 24.141 1 98.25 177 ALA B N 1
ATOM 3555 C CA . ALA B 1 177 ? -0.657 21.828 24.953 1 98.25 177 ALA B CA 1
ATOM 3556 C C . ALA B 1 177 ? -0.958 21.984 26.438 1 98.25 177 ALA B C 1
ATOM 3558 O O . ALA B 1 177 ? -1.836 22.766 26.828 1 98.25 177 ALA B O 1
ATOM 3559 N N . LEU B 1 178 ? -0.331 21.219 27.25 1 98.25 178 LEU B N 1
ATOM 3560 C CA . LEU B 1 178 ? -0.356 21.406 28.703 1 98.25 178 LEU B CA 1
ATOM 3561 C C . LEU B 1 178 ? 0.987 21.922 29.203 1 98.25 178 LEU B C 1
ATOM 3563 O O . LEU B 1 178 ? 2.041 21.484 28.75 1 98.25 178 LEU B O 1
ATOM 3567 N N . ASP B 1 179 ? 0.948 22.891 30.094 1 97.38 179 ASP B N 1
ATOM 3568 C CA . ASP B 1 179 ? 2.193 23.375 30.688 1 97.38 179 ASP B CA 1
ATOM 3569 C C . ASP B 1 179 ? 2.592 22.516 31.891 1 97.38 179 ASP B C 1
ATOM 3571 O O . ASP B 1 179 ? 1.982 21.469 32.156 1 97.38 179 ASP B O 1
ATOM 3575 N N . SER B 1 180 ? 3.631 22.922 32.594 1 95.94 180 SER B N 1
ATOM 3576 C CA . SER B 1 180 ? 4.184 22.109 33.688 1 95.94 180 SER B CA 1
ATOM 3577 C C . SER B 1 180 ? 3.178 21.969 34.812 1 95.94 180 SER B C 1
ATOM 3579 O O . SER B 1 180 ? 3.25 21.016 35.594 1 95.94 180 SER B O 1
ATOM 3581 N N . ALA B 1 181 ? 2.227 22.891 34.906 1 96.25 181 ALA B N 1
ATOM 3582 C CA . ALA B 1 181 ? 1.214 22.844 35.938 1 96.25 181 ALA B CA 1
ATOM 3583 C C . ALA B 1 181 ? -0.023 22.078 35.5 1 96.25 181 ALA B C 1
ATOM 3585 O O . ALA B 1 181 ? -0.989 21.938 36.25 1 96.25 181 ALA B O 1
ATOM 3586 N N . GLY B 1 182 ? -0.023 21.641 34.281 1 96.06 182 GLY B N 1
ATOM 3587 C CA . GLY B 1 182 ? -1.158 20.906 33.75 1 96.06 182 GLY B CA 1
ATOM 3588 C C . GLY B 1 182 ? -2.24 21.797 33.188 1 96.06 182 GLY B C 1
ATOM 3589 O O . GLY B 1 182 ? -3.357 21.344 32.906 1 96.06 182 GLY B O 1
ATOM 3590 N N . GLU B 1 183 ? -1.873 23.062 33.031 1 96.94 183 GLU B N 1
ATOM 3591 C CA . GLU B 1 183 ? -2.84 24 32.469 1 96.94 183 GLU B CA 1
ATOM 3592 C C . GLU B 1 183 ? -2.779 24.031 30.953 1 96.94 183 GLU B C 1
ATOM 3594 O O . GLU B 1 183 ? -1.7 23.938 30.375 1 96.94 183 GLU B O 1
ATOM 3599 N N . LYS B 1 184 ? -3.906 24.297 30.375 1 98.06 184 LYS B N 1
ATOM 3600 C CA . LYS B 1 184 ? -4.035 24.25 28.922 1 98.06 184 LYS B CA 1
ATOM 3601 C C . LYS B 1 184 ? -3.457 25.516 28.281 1 98.06 184 LYS B C 1
ATOM 3603 O O . LYS B 1 184 ? -3.596 26.609 28.828 1 98.06 184 LYS B O 1
ATOM 3608 N N . LEU B 1 185 ? -2.846 25.344 27.156 1 97.81 185 LEU B N 1
ATOM 3609 C CA . LEU B 1 185 ? -2.334 26.438 26.328 1 97.81 185 LEU B CA 1
ATOM 3610 C C . LEU B 1 185 ? -2.844 26.328 24.906 1 97.81 185 LEU B C 1
ATOM 3612 O O . LEU B 1 185 ? -2.811 25.25 24.312 1 97.81 185 LEU B O 1
ATOM 3616 N N . ASN B 1 186 ? -3.369 27.438 24.438 1 96.94 186 ASN B N 1
ATOM 3617 C CA . ASN B 1 186 ? -3.742 27.531 23.031 1 96.94 186 ASN B CA 1
ATOM 3618 C C . ASN B 1 186 ? -2.518 27.719 22.141 1 96.94 186 ASN B C 1
ATOM 3620 O O . ASN B 1 186 ? -1.747 28.656 22.328 1 96.94 186 ASN B O 1
ATOM 3624 N N . VAL B 1 187 ? -2.344 26.75 21.234 1 95.25 187 VAL B N 1
ATOM 3625 C CA . VAL B 1 187 ? -1.175 26.797 20.359 1 95.25 187 VAL B CA 1
ATOM 3626 C C . VAL B 1 187 ? -1.62 26.875 18.906 1 95.25 187 VAL B C 1
ATOM 3628 O O . VAL B 1 187 ? -2.582 26.219 18.5 1 95.25 187 VAL B O 1
ATOM 3631 N N . ASN B 1 188 ? -0.953 27.734 18.141 1 91.69 188 ASN B N 1
ATOM 3632 C CA . ASN B 1 188 ? -1.197 27.781 16.703 1 91.69 188 ASN B CA 1
ATOM 3633 C C . ASN B 1 188 ? -0.968 26.422 16.062 1 91.69 188 ASN B C 1
ATOM 3635 O O . ASN B 1 188 ? 0.032 25.75 16.344 1 91.69 188 ASN B O 1
ATOM 3639 N N . ALA B 1 189 ? -1.864 26.062 15.195 1 93.06 189 ALA B N 1
ATOM 3640 C CA . ALA B 1 189 ? -1.831 24.703 14.648 1 93.06 189 ALA B CA 1
ATOM 3641 C C . ALA B 1 189 ? -0.614 24.5 13.75 1 93.06 189 ALA B C 1
ATOM 3643 O O . ALA B 1 189 ? -0.033 23.422 13.719 1 93.06 189 ALA B O 1
ATOM 3644 N N . ASP B 1 190 ? -0.197 25.484 12.938 1 91.31 190 ASP B N 1
ATOM 3645 C CA . ASP B 1 190 ? 0.966 25.375 12.062 1 91.31 190 ASP B CA 1
ATOM 3646 C C . ASP B 1 190 ? 2.246 25.172 12.875 1 91.31 190 ASP B C 1
ATOM 3648 O O . ASP B 1 190 ? 3.047 24.281 12.57 1 91.31 190 ASP B O 1
ATOM 3652 N N . THR B 1 191 ? 2.367 25.938 13.961 1 91.88 191 THR B N 1
ATOM 3653 C CA . THR B 1 191 ? 3.57 25.844 14.781 1 91.88 191 THR B CA 1
ATOM 3654 C C . THR B 1 191 ? 3.566 24.547 15.594 1 91.88 191 THR B C 1
ATOM 3656 O O . THR B 1 191 ? 4.621 23.969 15.844 1 91.88 191 THR B O 1
ATOM 3659 N N . ALA B 1 192 ? 2.352 24.141 15.992 1 95 192 ALA B N 1
ATOM 3660 C CA . ALA B 1 192 ? 2.254 22.859 16.688 1 95 192 ALA B CA 1
ATOM 3661 C C . ALA B 1 192 ? 2.713 21.719 15.789 1 95 192 ALA B C 1
ATOM 3663 O O . ALA B 1 192 ? 3.512 20.875 16.219 1 95 192 ALA B O 1
ATOM 3664 N N . ALA B 1 193 ? 2.248 21.703 14.57 1 96.56 193 ALA B N 1
ATOM 3665 C CA . ALA B 1 193 ? 2.625 20.672 13.617 1 96.56 193 ALA B CA 1
ATOM 3666 C C . ALA B 1 193 ? 4.129 20.688 13.352 1 96.56 193 ALA B C 1
ATOM 3668 O O . ALA B 1 193 ? 4.773 19.641 13.312 1 96.56 193 ALA B O 1
ATOM 3669 N N . ALA B 1 194 ? 4.629 21.875 13.18 1 95.44 194 ALA B N 1
ATOM 3670 C CA . ALA B 1 194 ? 6.062 22.016 12.938 1 95.44 194 ALA B CA 1
ATOM 3671 C C . ALA B 1 194 ? 6.875 21.516 14.125 1 95.44 194 ALA B C 1
ATOM 3673 O O . ALA B 1 194 ? 7.906 20.859 13.945 1 95.44 194 ALA B O 1
ATOM 3674 N N . ALA B 1 195 ? 6.422 21.812 15.312 1 95.75 195 ALA B N 1
ATOM 3675 C CA . ALA B 1 195 ? 7.117 21.359 16.516 1 95.75 195 ALA B CA 1
ATOM 3676 C C . ALA B 1 195 ? 7.09 19.828 16.609 1 95.75 195 ALA B C 1
ATOM 3678 O O . ALA B 1 195 ? 8.117 19.203 16.906 1 95.75 195 ALA B O 1
ATOM 3679 N N . VAL B 1 196 ? 5.926 19.281 16.359 1 97.75 196 VAL B N 1
ATOM 3680 C CA . VAL B 1 196 ? 5.805 17.828 16.391 1 97.75 196 VAL B CA 1
ATOM 3681 C C . VAL B 1 196 ? 6.746 17.219 15.352 1 97.75 196 VAL B C 1
ATOM 3683 O O . VAL B 1 196 ? 7.461 16.25 15.648 1 97.75 196 VAL B O 1
ATOM 3686 N N . ALA B 1 197 ? 6.789 17.781 14.172 1 97.75 197 ALA B N 1
ATOM 3687 C CA . ALA B 1 197 ? 7.648 17.297 13.094 1 97.75 197 ALA B CA 1
ATOM 3688 C C . ALA B 1 197 ? 9.117 17.375 13.492 1 97.75 197 ALA B C 1
ATOM 3690 O O . ALA B 1 197 ? 9.875 16.422 13.281 1 97.75 197 ALA B O 1
ATOM 3691 N N . ARG B 1 198 ? 9.414 18.469 14.102 1 95.06 198 ARG B N 1
ATOM 3692 C CA . ARG B 1 198 ? 10.797 18.703 14.508 1 95.06 198 ARG B CA 1
ATOM 3693 C C . ARG B 1 198 ? 11.219 17.734 15.602 1 95.06 198 ARG B C 1
ATOM 3695 O O . ARG B 1 198 ? 12.258 17.078 15.508 1 95.06 198 ARG B O 1
ATOM 3702 N N . LEU B 1 199 ? 10.43 17.625 16.578 1 95.31 199 LEU B N 1
ATOM 3703 C CA . LEU B 1 199 ? 10.773 16.844 17.75 1 95.31 199 LEU B CA 1
ATOM 3704 C C . LEU B 1 199 ? 10.766 15.352 17.438 1 95.31 199 LEU B C 1
ATOM 3706 O O . LEU B 1 199 ? 11.508 14.578 18.047 1 95.31 199 LEU B O 1
ATOM 3710 N N . LEU B 1 200 ? 10.016 14.953 16.484 1 95.69 200 LEU B N 1
ATOM 3711 C CA . LEU B 1 200 ? 9.961 13.555 16.062 1 95.69 200 LEU B CA 1
ATOM 3712 C C . LEU B 1 200 ? 10.969 13.281 14.945 1 95.69 200 LEU B C 1
ATOM 3714 O O . LEU B 1 200 ? 11.203 12.125 14.586 1 95.69 200 LEU B O 1
ATOM 3718 N N . ASN B 1 201 ? 11.547 14.336 14.43 1 92.94 201 ASN B N 1
ATOM 3719 C CA . ASN B 1 201 ? 12.461 14.203 13.297 1 92.94 201 ASN B CA 1
ATOM 3720 C C . ASN B 1 201 ? 11.828 13.391 12.164 1 92.94 201 ASN B C 1
ATOM 3722 O O . ASN B 1 201 ? 12.398 12.398 11.719 1 92.94 201 ASN B O 1
ATOM 3726 N N . VAL B 1 202 ? 10.703 13.898 11.688 1 95.5 202 VAL B N 1
ATOM 3727 C CA . VAL B 1 202 ? 9.922 13.141 10.719 1 95.5 202 VAL B CA 1
ATOM 3728 C C . VAL B 1 202 ? 10.492 13.352 9.32 1 95.5 202 VAL B C 1
ATOM 3730 O O . VAL B 1 202 ? 11.289 14.266 9.094 1 95.5 202 VAL B O 1
ATOM 3733 N N . GLU B 1 203 ? 10.039 12.523 8.375 1 93.69 203 GLU B N 1
ATOM 3734 C CA . GLU B 1 203 ? 10.453 12.57 6.977 1 93.69 203 GLU B CA 1
ATOM 3735 C C . GLU B 1 203 ? 9.82 13.75 6.246 1 93.69 203 GLU B C 1
ATOM 3737 O O . GLU B 1 203 ? 10.477 14.422 5.453 1 93.69 203 GLU B O 1
ATOM 3742 N N . LYS B 1 204 ? 8.562 13.992 6.543 1 95.69 204 LYS B N 1
ATOM 3743 C CA . LYS B 1 204 ? 7.801 15.016 5.832 1 95.69 204 LYS B CA 1
ATOM 3744 C C . LYS B 1 204 ? 6.855 15.75 6.777 1 95.69 204 LYS B C 1
ATOM 3746 O O . LYS B 1 204 ? 6.266 15.141 7.676 1 95.69 204 LYS B O 1
ATOM 3751 N N . LEU B 1 205 ? 6.793 16.984 6.566 1 97.56 205 LEU B N 1
ATOM 3752 C CA . LEU B 1 205 ? 5.746 17.844 7.117 1 97.56 205 LEU B CA 1
ATOM 3753 C C . LEU B 1 205 ? 4.887 18.438 6.008 1 97.56 205 LEU B C 1
ATOM 3755 O O . LEU B 1 205 ? 5.41 19.016 5.055 1 97.56 205 LEU B O 1
ATOM 3759 N N . ILE B 1 206 ? 3.578 18.25 6.117 1 96.62 206 ILE B N 1
ATOM 3760 C CA . ILE B 1 206 ? 2.678 18.734 5.074 1 96.62 206 ILE B CA 1
ATOM 3761 C C . ILE B 1 206 ? 1.688 19.734 5.668 1 96.62 206 ILE B C 1
ATOM 3763 O O . ILE B 1 206 ? 0.92 19.406 6.57 1 96.62 206 ILE B O 1
ATOM 3767 N N . PHE B 1 207 ? 1.72 20.922 5.125 1 95.06 207 PHE B N 1
ATOM 3768 C CA . PHE B 1 207 ? 0.722 21.922 5.465 1 95.06 207 PHE B CA 1
ATOM 3769 C C . PHE B 1 207 ? -0.414 21.922 4.449 1 95.06 207 PHE B C 1
ATOM 3771 O O . PHE B 1 207 ? -0.212 22.281 3.285 1 95.06 207 PHE B O 1
ATOM 3778 N N . LEU B 1 208 ? -1.559 21.484 4.91 1 93.69 208 LEU B N 1
ATOM 3779 C CA . LEU B 1 208 ? -2.734 21.656 4.066 1 93.69 208 LEU B CA 1
ATOM 3780 C C . LEU B 1 208 ? -3.277 23.078 4.168 1 93.69 208 LEU B C 1
ATOM 3782 O O . LEU B 1 208 ? -3.502 23.578 5.27 1 93.69 208 LEU B O 1
ATOM 3786 N N . SER B 1 209 ? -3.436 23.672 3 1 87.44 209 SER B N 1
ATOM 3787 C CA . SER B 1 209 ? -3.834 25.062 2.938 1 87.44 209 SER B CA 1
ATOM 3788 C C . SER B 1 209 ? -4.934 25.281 1.903 1 87.44 209 SER B C 1
ATOM 3790 O O . SER B 1 209 ? -5.414 24.328 1.292 1 87.44 209 SER B O 1
ATOM 3792 N N . ASP B 1 210 ? -5.41 26.531 1.825 1 85.81 210 ASP B N 1
ATOM 3793 C CA . ASP B 1 210 ? -6.43 26.891 0.842 1 85.81 210 ASP B CA 1
ATOM 3794 C C . ASP B 1 210 ? -5.805 27.516 -0.398 1 85.81 210 ASP B C 1
ATOM 3796 O O . ASP B 1 210 ? -6.496 28.156 -1.191 1 85.81 210 ASP B O 1
ATOM 3800 N N . VAL B 1 211 ? -4.504 27.359 -0.438 1 84.19 211 VAL B N 1
ATOM 3801 C CA . VAL B 1 211 ? -3.787 27.828 -1.618 1 84.19 211 VAL B CA 1
ATOM 3802 C C . VAL B 1 211 ? -2.977 26.672 -2.219 1 84.19 211 VAL B C 1
ATOM 3804 O O . VAL B 1 211 ? -2.504 25.797 -1.496 1 84.19 211 VAL B O 1
ATOM 3807 N N . PRO B 1 212 ? -2.75 26.688 -3.494 1 87.38 212 PRO B N 1
ATOM 3808 C CA . PRO B 1 212 ? -2.047 25.594 -4.164 1 87.38 212 PRO B CA 1
ATOM 3809 C C . PRO B 1 212 ? -0.584 25.484 -3.738 1 87.38 212 PRO B C 1
ATOM 3811 O O . PRO B 1 212 ? 0.013 24.406 -3.838 1 87.38 212 PRO B O 1
ATOM 3814 N N . GLY B 1 213 ? -0.065 26.578 -3.305 1 91.06 213 GLY B N 1
ATOM 3815 C CA . GLY B 1 213 ? 1.339 26.641 -2.928 1 91.06 213 GLY B CA 1
ATOM 3816 C C . GLY B 1 213 ? 1.912 28.047 -2.967 1 91.06 213 GLY B C 1
ATOM 3817 O O . GLY B 1 213 ? 1.203 29.016 -2.701 1 91.06 213 GLY B O 1
ATOM 3818 N N . ILE B 1 214 ? 3.145 28.078 -3.18 1 91.44 214 ILE B N 1
ATOM 3819 C CA . ILE B 1 214 ? 3.826 29.359 -3.234 1 91.44 214 ILE B CA 1
ATOM 3820 C C . ILE B 1 214 ? 3.938 29.828 -4.688 1 91.44 214 ILE B C 1
ATOM 3822 O O . ILE B 1 214 ? 4.422 29.094 -5.543 1 91.44 214 ILE B O 1
ATOM 3826 N N . PHE B 1 215 ? 3.461 31 -4.914 1 91.25 215 PHE B N 1
ATOM 3827 C CA . PHE B 1 215 ? 3.523 31.609 -6.238 1 91.25 215 PHE B CA 1
ATOM 3828 C C . PHE B 1 215 ? 4.562 32.719 -6.273 1 91.25 215 PHE B C 1
ATOM 3830 O O . PHE B 1 215 ? 4.734 33.438 -5.293 1 91.25 215 PHE B O 1
ATOM 3837 N N . LEU B 1 216 ? 5.168 32.812 -7.34 1 91 216 LEU B N 1
ATOM 3838 C CA . LEU B 1 216 ? 6.012 34 -7.543 1 91 216 LEU B CA 1
ATOM 3839 C C . LEU B 1 216 ? 5.168 35.219 -7.82 1 91 216 LEU B C 1
ATOM 3841 O O . LEU B 1 216 ? 5.555 36.344 -7.457 1 91 216 LEU B O 1
ATOM 3845 N N . ASP B 1 217 ? 4.086 34.938 -8.539 1 88.38 217 ASP B N 1
ATOM 3846 C CA . ASP B 1 217 ? 3.037 35.938 -8.781 1 88.38 217 ASP B CA 1
ATOM 3847 C C . ASP B 1 217 ? 1.66 35.375 -8.445 1 88.38 217 ASP B C 1
ATOM 3849 O O . ASP B 1 217 ? 1.134 34.531 -9.172 1 88.38 217 ASP B O 1
ATOM 3853 N N . GLN B 1 218 ? 1.087 35.844 -7.449 1 82.5 218 GLN B N 1
ATOM 3854 C CA . GLN B 1 218 ? -0.155 35.312 -6.918 1 82.5 218 GLN B CA 1
ATOM 3855 C C . GLN B 1 218 ? -1.272 35.375 -7.953 1 82.5 218 GLN B C 1
ATOM 3857 O O . GLN B 1 218 ? -2.271 34.656 -7.84 1 82.5 218 GLN B O 1
ATOM 3862 N N . HIS B 1 219 ? -1.094 36.219 -8.922 1 86.12 219 HIS B N 1
ATOM 3863 C CA . HIS B 1 219 ? -2.141 36.406 -9.922 1 86.12 219 HIS B CA 1
ATOM 3864 C C . HIS B 1 219 ? -1.869 35.562 -11.164 1 86.12 219 HIS B C 1
ATOM 3866 O O . HIS B 1 219 ? -2.66 35.594 -12.109 1 86.12 219 HIS B O 1
ATOM 3872 N N . ASP B 1 220 ? -0.812 34.844 -11.109 1 90.19 220 ASP B N 1
ATOM 3873 C CA . ASP B 1 220 ? -0.439 34 -12.242 1 90.19 220 ASP B CA 1
ATOM 3874 C C . ASP B 1 220 ? -0.259 32.531 -11.812 1 90.19 220 ASP B C 1
ATOM 3876 O O . ASP B 1 220 ? 0.785 32.188 -11.266 1 90.19 220 ASP B O 1
ATOM 3880 N N . PRO B 1 221 ? -1.176 31.781 -12.133 1 86.38 221 PRO B N 1
ATOM 3881 C CA . PRO B 1 221 ? -1.12 30.375 -11.703 1 86.38 221 PRO B CA 1
ATOM 3882 C C . PRO B 1 221 ? 0.092 29.641 -12.266 1 86.38 221 PRO B C 1
ATOM 3884 O O . PRO B 1 221 ? 0.513 28.625 -11.703 1 86.38 221 PRO B O 1
ATOM 3887 N N . GLU B 1 222 ? 0.651 30.094 -13.242 1 89.81 222 GLU B N 1
ATOM 3888 C CA . GLU B 1 222 ? 1.782 29.438 -13.883 1 89.81 222 GLU B CA 1
ATOM 3889 C C . GLU B 1 222 ? 3.07 29.656 -13.094 1 89.81 222 GLU B C 1
ATOM 3891 O O . GLU B 1 222 ? 4.086 29 -13.367 1 89.81 222 GLU B O 1
ATOM 3896 N N . THR B 1 223 ? 2.928 30.453 -12.102 1 91.25 223 THR B N 1
ATOM 3897 C CA . THR B 1 223 ? 4.152 30.781 -11.383 1 91.25 223 THR B CA 1
ATOM 3898 C C . THR B 1 223 ? 4.266 29.953 -10.102 1 91.25 223 THR B C 1
ATOM 3900 O O . THR B 1 223 ? 5.098 30.25 -9.242 1 91.25 223 THR B O 1
ATOM 3903 N N . LEU B 1 224 ? 3.385 28.984 -9.992 1 92.19 224 LEU B N 1
ATOM 3904 C CA . LEU B 1 224 ? 3.465 28.094 -8.844 1 92.19 224 LEU B CA 1
ATOM 3905 C C . LEU B 1 224 ? 4.84 27.438 -8.758 1 92.19 224 LEU B C 1
ATOM 3907 O O . LEU B 1 224 ? 5.355 26.938 -9.766 1 92.19 224 LEU B O 1
ATOM 3911 N N . GLN B 1 225 ? 5.438 27.516 -7.613 1 92.94 225 GLN B N 1
ATOM 3912 C CA . GLN B 1 225 ? 6.73 26.875 -7.395 1 92.94 225 GLN B CA 1
ATOM 3913 C C . GLN B 1 225 ? 6.555 25.484 -6.785 1 92.94 225 GLN B C 1
ATOM 3915 O O . GLN B 1 225 ? 6.18 25.344 -5.621 1 92.94 225 GLN B O 1
ATOM 3920 N N . ASN B 1 226 ? 6.938 24.484 -7.57 1 93.06 226 ASN B N 1
ATOM 3921 C CA . ASN B 1 226 ? 6.766 23.125 -7.078 1 93.06 226 ASN B CA 1
ATOM 3922 C C . ASN B 1 226 ? 7.914 22.703 -6.164 1 93.06 226 ASN B C 1
ATOM 3924 O O . ASN B 1 226 ? 7.797 21.734 -5.418 1 93.06 226 ASN B O 1
ATOM 3928 N N . HIS B 1 227 ? 8.977 23.438 -6.312 1 94.25 227 HIS B N 1
ATOM 3929 C CA . HIS B 1 227 ? 10.172 23.109 -5.547 1 94.25 227 HIS B CA 1
ATOM 3930 C C . HIS B 1 227 ? 10.922 24.375 -5.141 1 94.25 227 HIS B C 1
ATOM 3932 O O . HIS B 1 227 ? 11.203 25.234 -5.98 1 94.25 227 HIS B O 1
ATOM 3938 N N . LEU B 1 228 ? 11.172 24.484 -3.871 1 95.25 228 LEU B N 1
ATOM 3939 C CA . LEU B 1 228 ? 11.953 25.594 -3.324 1 95.25 228 LEU B CA 1
ATOM 3940 C C . LEU B 1 228 ? 12.922 25.094 -2.262 1 95.25 228 LEU B C 1
ATOM 3942 O O . LEU B 1 228 ? 12.648 24.109 -1.573 1 95.25 228 LEU B O 1
ATOM 3946 N N . ASP B 1 229 ? 14.023 25.672 -2.121 1 95.62 229 ASP B N 1
ATOM 3947 C CA . ASP B 1 229 ? 14.859 25.406 -0.961 1 95.62 229 ASP B CA 1
ATOM 39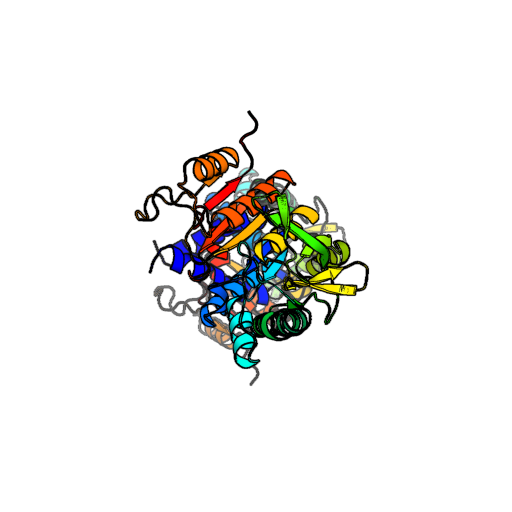48 C C . ASP B 1 229 ? 14.773 26.531 0.06 1 95.62 229 ASP B C 1
ATOM 3950 O O . ASP B 1 229 ? 14.133 27.562 -0.193 1 95.62 229 ASP B O 1
ATOM 3954 N N . VAL B 1 230 ? 15.391 26.359 1.156 1 95.06 230 VAL B N 1
ATOM 3955 C CA . VAL B 1 230 ? 15.273 27.266 2.295 1 95.06 230 VAL B CA 1
ATOM 3956 C C . VAL B 1 230 ? 15.781 28.656 1.907 1 95.06 230 VAL B C 1
ATOM 3958 O O . VAL B 1 230 ? 15.172 29.672 2.271 1 95.06 230 VAL B O 1
ATOM 3961 N N . ASN B 1 231 ? 16.812 28.703 1.134 1 95.38 231 ASN B N 1
ATOM 3962 C CA . ASN B 1 231 ? 17.391 30 0.746 1 95.38 231 ASN B CA 1
ATOM 3963 C C . ASN B 1 231 ? 16.453 30.781 -0.164 1 95.38 231 ASN B C 1
ATOM 3965 O O . ASN B 1 231 ? 16.266 31.984 0.027 1 95.38 231 ASN B O 1
ATOM 3969 N N . ARG B 1 232 ? 15.969 30.047 -1.068 1 95.12 232 ARG B N 1
ATOM 3970 C CA . ARG B 1 232 ? 15.039 30.703 -1.984 1 95.12 232 ARG B CA 1
ATOM 3971 C C . ARG B 1 232 ? 13.805 31.203 -1.244 1 95.12 232 ARG B C 1
ATOM 3973 O O . ARG B 1 232 ? 13.297 32.281 -1.531 1 95.12 232 ARG B O 1
ATOM 3980 N N . CYS B 1 233 ? 13.328 30.469 -0.319 1 95 233 CYS B N 1
ATOM 3981 C CA . CYS B 1 233 ? 12.188 30.875 0.486 1 95 233 CYS B CA 1
ATOM 3982 C C . CYS B 1 233 ? 12.492 32.156 1.242 1 95 233 CYS B C 1
ATOM 3984 O O . CYS B 1 233 ? 11.672 33.094 1.264 1 95 233 CYS B O 1
ATOM 3986 N N . ARG B 1 234 ? 13.625 32.219 1.793 1 93.81 234 ARG B N 1
ATOM 3987 C CA . ARG B 1 234 ? 14.023 33.406 2.537 1 93.81 234 ARG B CA 1
ATOM 3988 C C . ARG B 1 234 ? 14.086 34.625 1.623 1 93.81 234 ARG B C 1
ATOM 3990 O O . ARG B 1 234 ? 13.672 35.719 2.01 1 93.81 234 ARG B O 1
ATOM 3997 N N . GLN B 1 235 ? 14.57 34.438 0.415 1 94.94 235 GLN B N 1
ATOM 3998 C CA . GLN B 1 235 ? 14.641 35.5 -0.573 1 94.94 235 GLN B CA 1
ATOM 3999 C C . GLN B 1 235 ? 13.25 36 -0.945 1 94.94 235 GLN B C 1
ATOM 4001 O O . GLN B 1 235 ? 13.023 37.219 -1.044 1 94.94 235 GLN B O 1
ATOM 4006 N N . LEU B 1 236 ? 12.422 35.031 -1.1 1 94.25 236 LEU B N 1
ATOM 4007 C CA . LEU B 1 236 ? 11.062 35.375 -1.516 1 94.25 236 LEU B CA 1
ATOM 4008 C C . LEU B 1 236 ? 10.32 36.125 -0.402 1 94.25 236 LEU B C 1
ATOM 4010 O O . LEU B 1 236 ? 9.477 36.969 -0.671 1 94.25 236 LEU B O 1
ATOM 4014 N N . ILE B 1 237 ? 10.586 35.781 0.833 1 91.19 237 ILE B N 1
ATOM 4015 C CA . ILE B 1 237 ? 10.023 36.531 1.965 1 91.19 237 ILE B CA 1
ATOM 4016 C C . ILE B 1 237 ? 10.586 37.938 2.008 1 91.19 237 ILE B C 1
ATOM 4018 O O . ILE B 1 237 ? 9.844 38.906 2.152 1 91.19 237 ILE B O 1
ATOM 4022 N N . ALA B 1 238 ? 11.844 38.062 1.826 1 91.44 238 ALA B N 1
ATOM 4023 C CA . ALA B 1 238 ? 12.562 39.344 1.916 1 91.44 238 ALA B CA 1
ATOM 4024 C C . ALA B 1 238 ? 12.094 40.312 0.832 1 91.44 238 ALA B C 1
ATOM 4026 O O . ALA B 1 238 ? 12 41.5 1.066 1 91.44 238 ALA B O 1
ATOM 4027 N N . ASP B 1 239 ? 11.805 39.781 -0.282 1 91.94 239 ASP B N 1
ATOM 4028 C CA . ASP B 1 239 ? 11.453 40.656 -1.38 1 91.94 239 ASP B CA 1
ATOM 4029 C C . ASP B 1 239 ? 9.945 40.906 -1.439 1 91.94 239 ASP B C 1
ATOM 4031 O O . ASP B 1 239 ? 9.453 41.594 -2.328 1 91.94 239 ASP B O 1
ATOM 4035 N N . GLY B 1 240 ? 9.203 40.25 -0.507 1 89.75 240 GLY B N 1
ATOM 4036 C CA . GLY B 1 240 ? 7.781 40.531 -0.352 1 89.75 240 GLY B CA 1
ATOM 4037 C C . GLY B 1 240 ? 6.906 39.625 -1.208 1 89.75 240 GLY B C 1
ATOM 4038 O O . GLY B 1 240 ? 5.676 39.75 -1.179 1 89.75 240 GLY B O 1
ATOM 4039 N N . THR B 1 241 ? 7.531 38.781 -2.002 1 90.69 241 THR B N 1
ATOM 4040 C CA . THR B 1 241 ? 6.758 37.844 -2.824 1 90.69 241 THR B CA 1
ATOM 4041 C C . THR B 1 241 ? 5.879 36.969 -1.954 1 90.69 241 THR B C 1
ATOM 4043 O O . THR B 1 241 ? 4.699 36.75 -2.256 1 90.69 241 THR B O 1
ATOM 4046 N N . ILE B 1 242 ? 6.539 36.406 -0.965 1 87.81 242 ILE B N 1
ATOM 4047 C CA . ILE B 1 242 ? 5.781 35.688 0.059 1 87.81 242 ILE B CA 1
ATOM 4048 C C . ILE B 1 242 ? 5.32 36.656 1.134 1 87.81 242 ILE B C 1
ATOM 4050 O O . ILE B 1 242 ? 6.141 37.281 1.81 1 87.81 242 ILE B O 1
ATOM 4054 N N . ALA B 1 243 ? 4.027 36.906 1.179 1 76.44 243 ALA B N 1
ATOM 4055 C CA . ALA B 1 243 ? 3.535 37.906 2.133 1 76.44 243 ALA B CA 1
ATOM 4056 C C . ALA B 1 243 ? 2.326 37.375 2.896 1 76.44 243 ALA B C 1
ATOM 4058 O O . ALA B 1 243 ? 1.808 36.281 2.584 1 76.44 243 ALA B O 1
ATOM 4059 N N . THR B 1 244 ? 1.989 38.031 4.008 1 72.56 244 THR B N 1
ATOM 4060 C CA . THR B 1 244 ? 0.748 37.906 4.762 1 72.56 244 THR B CA 1
ATOM 4061 C C . THR B 1 244 ? 0.666 36.531 5.426 1 72.56 244 THR B C 1
ATOM 4063 O O . THR B 1 244 ? 1.504 36.188 6.266 1 72.56 244 THR B O 1
ATOM 4066 N N . GLY B 1 245 ? -0.369 35.781 5.168 1 71.06 245 GLY B N 1
ATOM 4067 C CA . GLY B 1 245 ? -0.725 34.531 5.824 1 71.06 245 GLY B CA 1
ATOM 4068 C C . GLY B 1 245 ? 0.224 33.406 5.496 1 71.06 245 GLY B C 1
ATOM 4069 O O . GLY B 1 245 ? 0.323 32.438 6.254 1 71.06 245 GLY B O 1
ATOM 4070 N N . MET B 1 246 ? 1.059 33.625 4.504 1 83 246 MET B N 1
ATOM 4071 C CA . MET B 1 246 ? 1.964 32.562 4.035 1 83 246 MET B CA 1
ATOM 4072 C C . MET B 1 246 ? 3.291 32.625 4.789 1 83 246 MET B C 1
ATOM 4074 O O . MET B 1 246 ? 3.959 31.609 4.949 1 83 246 MET B O 1
ATOM 4078 N N . VAL B 1 247 ? 3.617 33.75 5.312 1 84.19 247 VAL B N 1
ATOM 4079 C CA . VAL B 1 247 ? 4.918 33.938 5.949 1 84.19 247 VAL B CA 1
ATOM 4080 C C . VAL B 1 247 ? 5.027 33.031 7.172 1 84.19 247 VAL B C 1
ATOM 4082 O O . VAL B 1 247 ? 5.988 32.281 7.309 1 84.19 247 VAL B O 1
ATOM 4085 N N . PRO B 1 248 ? 4.004 33.094 8.055 1 78 248 PRO B N 1
ATOM 4086 C CA . PRO B 1 248 ? 4.105 32.188 9.219 1 78 248 PRO B CA 1
ATOM 4087 C C . PRO B 1 248 ? 4.246 30.734 8.828 1 78 248 PRO B C 1
ATOM 4089 O O . PRO B 1 248 ? 4.977 29.984 9.477 1 78 248 PRO B O 1
ATOM 4092 N N . LYS B 1 249 ? 3.564 30.328 7.828 1 85.75 249 LYS B N 1
ATOM 4093 C CA . LYS B 1 249 ? 3.627 28.953 7.355 1 85.75 249 LYS B CA 1
ATOM 4094 C C . LYS B 1 249 ? 5.02 28.609 6.836 1 85.75 249 LYS B C 1
ATOM 4096 O O . LYS B 1 249 ? 5.566 27.547 7.16 1 85.75 249 LYS B O 1
ATOM 4101 N N . VAL B 1 250 ? 5.555 29.453 6.055 1 91.38 250 VAL B N 1
ATOM 4102 C CA . VAL B 1 250 ? 6.879 29.234 5.484 1 91.38 250 VAL B CA 1
ATOM 4103 C C . VAL B 1 250 ? 7.934 29.281 6.594 1 91.38 250 VAL B C 1
ATOM 4105 O O . VAL B 1 250 ? 8.852 28.469 6.617 1 91.38 250 VAL B O 1
ATOM 4108 N N . ASP B 1 251 ? 7.742 30.188 7.484 1 88.94 251 ASP B N 1
ATOM 4109 C CA . ASP B 1 251 ? 8.672 30.266 8.609 1 88.94 251 ASP B CA 1
ATOM 4110 C C . ASP B 1 251 ? 8.664 28.984 9.422 1 88.94 251 ASP B C 1
ATOM 4112 O O . ASP B 1 251 ? 9.719 28.484 9.812 1 88.94 251 ASP B O 1
ATOM 4116 N N . ALA B 1 252 ? 7.48 28.547 9.648 1 86.88 252 ALA B N 1
ATOM 4117 C CA . ALA B 1 252 ? 7.355 27.266 10.359 1 86.88 252 ALA B CA 1
ATOM 4118 C C . ALA B 1 252 ? 8.047 26.141 9.594 1 86.88 252 ALA B C 1
ATOM 4120 O O . ALA B 1 252 ? 8.703 25.297 10.195 1 86.88 252 ALA B O 1
ATOM 4121 N N . ALA B 1 253 ? 7.926 26.156 8.305 1 91.75 253 ALA B N 1
ATOM 4122 C CA . ALA B 1 253 ? 8.562 25.156 7.449 1 91.75 253 ALA B CA 1
ATOM 4123 C C . ALA B 1 253 ? 10.086 25.25 7.547 1 91.75 253 ALA B C 1
ATOM 4125 O O . ALA B 1 253 ? 10.766 24.234 7.688 1 91.75 253 ALA B O 1
ATOM 4126 N N . LEU B 1 254 ? 10.539 26.469 7.484 1 93.5 254 LEU B N 1
ATOM 4127 C CA . LEU B 1 254 ? 11.977 26.688 7.547 1 93.5 254 LEU B CA 1
ATOM 4128 C C . LEU B 1 254 ? 12.547 26.219 8.883 1 93.5 254 LEU B C 1
ATOM 4130 O O . LEU B 1 254 ? 13.609 25.609 8.93 1 93.5 254 LEU B O 1
ATOM 4134 N N . GLU B 1 255 ? 11.805 26.5 9.883 1 90.44 255 GLU B N 1
ATOM 4135 C CA . GLU B 1 255 ? 12.227 26.062 11.203 1 90.44 255 GLU B CA 1
ATOM 4136 C C . GLU B 1 255 ? 12.273 24.531 11.297 1 90.44 255 GLU B C 1
ATOM 4138 O O . GLU B 1 255 ? 13.195 23.969 11.883 1 90.44 255 GLU B O 1
ATOM 4143 N N . ALA B 1 256 ? 11.281 23.922 10.773 1 92 256 ALA B N 1
ATOM 4144 C CA . ALA B 1 256 ? 11.227 22.469 10.789 1 92 256 ALA B CA 1
ATOM 4145 C C . ALA B 1 256 ? 12.406 21.859 10.031 1 92 256 ALA B C 1
ATOM 4147 O O . ALA B 1 256 ? 13.039 20.906 10.508 1 92 256 ALA B O 1
ATOM 4148 N N . ILE B 1 257 ? 12.727 22.422 8.906 1 94.69 257 ILE B N 1
ATOM 4149 C CA . ILE B 1 257 ? 13.828 21.922 8.086 1 94.69 257 ILE B CA 1
ATOM 4150 C C . ILE B 1 257 ? 15.148 22.125 8.812 1 94.69 257 ILE B C 1
ATOM 4152 O O . ILE B 1 257 ? 16.016 21.25 8.812 1 94.69 257 ILE B O 1
ATOM 4156 N N . ALA B 1 258 ? 15.25 23.25 9.414 1 92.19 258 ALA B N 1
ATOM 4157 C CA . ALA B 1 258 ? 16.453 23.531 10.18 1 92.19 258 ALA B CA 1
ATOM 4158 C C . ALA B 1 258 ? 16.641 22.516 11.305 1 92.19 258 ALA B C 1
ATOM 4160 O O . ALA B 1 258 ? 17.781 22.234 11.711 1 92.19 258 ALA B O 1
ATOM 4161 N N . ALA B 1 259 ? 15.578 22.016 11.727 1 90.75 259 ALA B N 1
ATOM 4162 C CA . ALA B 1 259 ? 15.625 21.062 12.836 1 90.75 259 ALA B CA 1
ATOM 4163 C C . ALA B 1 259 ? 15.789 19.625 12.336 1 90.75 259 ALA B C 1
ATOM 4165 O O . ALA B 1 259 ? 15.812 18.688 13.125 1 90.75 259 ALA B O 1
ATOM 4166 N N . GLY B 1 260 ? 15.82 19.406 11.047 1 90.5 260 GLY B N 1
ATOM 4167 C CA . GLY B 1 260 ? 16.141 18.078 10.547 1 90.5 260 GLY B CA 1
ATOM 4168 C C . GLY B 1 260 ? 15.047 17.469 9.703 1 90.5 260 GLY B C 1
ATOM 4169 O O . GLY B 1 260 ? 15.219 16.375 9.141 1 90.5 260 GLY B O 1
ATOM 4170 N N . VAL B 1 261 ? 13.898 18.141 9.688 1 92.75 261 VAL B N 1
ATOM 4171 C CA . VAL B 1 261 ? 12.852 17.641 8.797 1 92.75 261 VAL B CA 1
ATOM 4172 C C . VAL B 1 261 ? 13.32 17.703 7.352 1 92.75 261 VAL B C 1
ATOM 4174 O O . VAL B 1 261 ? 13.789 18.75 6.891 1 92.75 261 VAL B O 1
ATOM 4177 N N . ARG B 1 262 ? 13.172 16.641 6.629 1 91.25 262 ARG B N 1
ATOM 4178 C CA . ARG B 1 262 ? 13.797 16.547 5.316 1 91.25 262 ARG B CA 1
ATOM 4179 C C . ARG B 1 262 ? 13.031 17.359 4.277 1 91.25 262 ARG B C 1
ATOM 4181 O O . ARG B 1 262 ? 13.633 18 3.424 1 91.25 262 ARG B O 1
ATOM 4188 N N . LYS B 1 263 ? 11.727 17.297 4.348 1 95.19 263 LYS B N 1
ATOM 4189 C CA . LYS B 1 263 ? 10.906 17.969 3.354 1 95.19 263 LYS B CA 1
ATOM 4190 C C . LYS B 1 263 ? 9.641 18.547 3.986 1 95.19 263 LYS B C 1
ATOM 4192 O O . LYS B 1 263 ? 9.031 17.922 4.852 1 95.19 263 LYS B O 1
ATOM 4197 N N . VAL B 1 264 ? 9.312 19.703 3.553 1 96.44 264 VAL B N 1
ATOM 4198 C CA . VAL B 1 264 ? 8.047 20.312 3.934 1 96.44 264 VAL B CA 1
ATOM 4199 C C . VAL B 1 264 ? 7.215 20.609 2.686 1 96.44 264 VAL B C 1
ATOM 4201 O O . VAL B 1 264 ? 7.742 21.062 1.672 1 96.44 264 VAL B O 1
ATOM 4204 N N . HIS B 1 265 ? 5.941 20.297 2.783 1 95.94 265 HIS B N 1
ATOM 4205 C CA . HIS B 1 265 ? 5.047 20.5 1.647 1 95.94 265 HIS B CA 1
ATOM 4206 C C . HIS B 1 265 ? 3.902 21.438 2.006 1 95.94 265 HIS B C 1
ATOM 4208 O O . HIS B 1 265 ? 3.357 21.359 3.109 1 95.94 265 HIS B O 1
ATOM 4214 N N . ILE B 1 266 ? 3.658 22.297 1.114 1 93.56 266 ILE B N 1
ATOM 4215 C CA . ILE B 1 266 ? 2.441 23.094 1.159 1 93.56 266 ILE B CA 1
ATOM 4216 C C . ILE B 1 266 ? 1.489 22.656 0.051 1 93.56 266 ILE B C 1
ATOM 4218 O O . ILE B 1 266 ? 1.814 22.766 -1.134 1 93.56 266 ILE B O 1
ATOM 4222 N N . VAL B 1 267 ? 0.336 22.203 0.442 1 93.44 267 VAL B N 1
ATOM 4223 C CA . VAL B 1 267 ? -0.568 21.562 -0.505 1 93.44 267 VAL B CA 1
ATOM 4224 C C . VAL B 1 267 ? -1.972 22.141 -0.359 1 93.44 267 VAL B C 1
ATOM 4226 O O . VAL B 1 267 ? -2.412 22.438 0.753 1 93.44 267 VAL B O 1
ATOM 4229 N N . ASP B 1 268 ? -2.672 22.266 -1.503 1 91.38 268 ASP B N 1
ATOM 4230 C CA . ASP B 1 268 ? -4.055 22.734 -1.498 1 91.38 268 ASP B CA 1
ATOM 4231 C C . ASP B 1 268 ? -4.996 21.656 -0.96 1 91.38 268 ASP B C 1
ATOM 4233 O O . ASP B 1 268 ? -5.277 20.672 -1.646 1 91.38 268 ASP B O 1
ATOM 4237 N N . GLY B 1 269 ? -5.488 21.875 0.234 1 89.75 269 GLY B N 1
ATOM 4238 C CA . GLY B 1 269 ? -6.355 20.906 0.883 1 89.75 269 GLY B CA 1
ATOM 4239 C C . GLY B 1 269 ? -7.75 20.859 0.286 1 89.75 269 GLY B C 1
ATOM 4240 O O . GLY B 1 269 ? -8.523 19.938 0.579 1 89.75 269 GLY B O 1
ATOM 4241 N N . ARG B 1 270 ? -8.102 21.797 -0.613 1 87.31 270 ARG B N 1
ATOM 4242 C CA . ARG B 1 270 ? -9.43 21.844 -1.215 1 87.31 270 ARG B CA 1
ATOM 4243 C C . ARG B 1 270 ? -9.539 20.875 -2.385 1 87.31 270 ARG B C 1
ATOM 4245 O O . ARG B 1 270 ? -10.641 20.484 -2.779 1 87.31 270 ARG B O 1
ATOM 4252 N N . LYS B 1 271 ? -8.391 20.547 -2.922 1 86.81 271 LYS B N 1
ATOM 4253 C CA . LYS B 1 271 ? -8.383 19.594 -4.023 1 86.81 271 LYS B CA 1
ATOM 4254 C C . LYS B 1 271 ? -8.586 18.172 -3.516 1 86.81 271 LYS B C 1
ATOM 4256 O O . LYS B 1 271 ? -7.93 17.75 -2.561 1 86.81 271 LYS B O 1
ATOM 4261 N N . SER B 1 272 ? -9.445 17.484 -4.25 1 88.12 272 SER B N 1
ATOM 4262 C CA . SER B 1 272 ? -9.758 16.125 -3.838 1 88.12 272 SER B CA 1
ATOM 4263 C C . SER B 1 272 ? -8.523 15.227 -3.91 1 88.12 272 SER B C 1
ATOM 4265 O O . SER B 1 272 ? -7.828 15.203 -4.926 1 88.12 272 SER B O 1
ATOM 4267 N N . HIS B 1 273 ? -8.234 14.609 -2.73 1 92.81 273 HIS B N 1
ATOM 4268 C CA . HIS B 1 273 ? -7.176 13.625 -2.604 1 92.81 273 HIS B CA 1
ATOM 4269 C C . HIS B 1 273 ? -5.812 14.227 -2.928 1 92.81 273 HIS B C 1
ATOM 4271 O O . HIS B 1 273 ? -4.973 13.578 -3.555 1 92.81 273 HIS B O 1
ATOM 4277 N N . SER B 1 274 ? -5.633 15.445 -2.523 1 91.56 274 SER B N 1
ATOM 4278 C CA . SER B 1 274 ? -4.414 16.203 -2.799 1 91.56 274 SER B CA 1
ATOM 4279 C C . SER B 1 274 ? -3.203 15.555 -2.133 1 91.56 274 SER B C 1
ATOM 4281 O O . SER B 1 274 ? -2.102 15.57 -2.688 1 91.56 274 SER B O 1
ATOM 4283 N N . LEU B 1 275 ? -3.381 14.938 -1.004 1 93.88 275 LEU B N 1
ATOM 4284 C CA . LEU B 1 275 ? -2.266 14.328 -0.29 1 93.88 275 LEU B CA 1
ATOM 4285 C C . LEU B 1 275 ? -1.685 13.164 -1.085 1 93.88 275 LEU B C 1
ATOM 4287 O O . LEU B 1 275 ? -0.464 13.016 -1.176 1 93.88 275 LEU B O 1
ATOM 4291 N N . LEU B 1 276 ? -2.57 12.359 -1.696 1 93 276 LEU B N 1
ATOM 4292 C CA . LEU B 1 276 ? -2.121 11.219 -2.48 1 93 276 LEU B CA 1
ATOM 4293 C C . LEU B 1 276 ? -1.328 11.672 -3.701 1 93 276 LEU B C 1
ATOM 4295 O O . LEU B 1 276 ? -0.27 11.109 -4.004 1 93 276 LEU B O 1
ATOM 4299 N N . LEU B 1 277 ? -1.863 12.648 -4.281 1 91.25 277 LEU B N 1
ATOM 4300 C CA . LEU B 1 277 ? -1.238 13.164 -5.496 1 91.25 277 LEU B CA 1
ATOM 4301 C C . LEU B 1 277 ? 0.121 13.781 -5.188 1 91.25 277 LEU B C 1
ATOM 4303 O O . LEU B 1 277 ? 1.053 13.672 -5.988 1 91.25 277 LEU B O 1
ATOM 4307 N N . GLU B 1 278 ? 0.193 14.367 -4.039 1 92 278 GLU B N 1
ATOM 4308 C CA . GLU B 1 278 ? 1.447 15 -3.645 1 92 278 GLU B CA 1
ATOM 4309 C C . GLU B 1 278 ? 2.512 13.961 -3.309 1 92 278 GLU B C 1
ATOM 4311 O O . GLU B 1 278 ? 3.678 14.117 -3.678 1 92 278 GLU B O 1
ATOM 4316 N N . ILE B 1 279 ? 2.133 12.875 -2.68 1 91.19 279 ILE B N 1
ATOM 4317 C CA . ILE B 1 279 ? 3.098 11.953 -2.092 1 91.19 279 ILE B CA 1
ATOM 4318 C C . ILE B 1 279 ? 3.377 10.805 -3.064 1 91.19 279 ILE B C 1
ATOM 4320 O O . ILE B 1 279 ? 4.512 10.336 -3.166 1 91.19 279 ILE B O 1
ATOM 4324 N N . TYR B 1 280 ? 2.328 10.344 -3.848 1 90.69 280 TYR B N 1
ATOM 4325 C CA . TYR B 1 280 ? 2.471 9.086 -4.57 1 90.69 280 TYR B CA 1
ATOM 4326 C C . TYR B 1 280 ? 2.451 9.32 -6.078 1 90.69 280 TYR B C 1
ATOM 4328 O O . TYR B 1 280 ? 2.029 8.445 -6.84 1 90.69 280 TYR B O 1
ATOM 4336 N N . SER B 1 281 ? 2.768 10.516 -6.43 1 87.19 281 SER B N 1
ATOM 4337 C CA . SER B 1 281 ? 2.949 10.844 -7.84 1 87.19 281 SER B CA 1
ATOM 4338 C C . SER B 1 281 ? 4.309 11.492 -8.086 1 87.19 281 SER B C 1
ATOM 4340 O O . SER B 1 281 ? 4.922 12.031 -7.164 1 87.19 281 SER B O 1
ATOM 4342 N N . ASP B 1 282 ? 4.703 11.352 -9.328 1 84 282 ASP B N 1
ATOM 4343 C CA . ASP B 1 282 ? 6.008 11.898 -9.688 1 84 282 ASP B CA 1
ATOM 4344 C C . ASP B 1 282 ? 5.992 13.422 -9.672 1 84 282 ASP B C 1
ATOM 4346 O O . ASP B 1 282 ? 7 14.055 -9.344 1 84 282 ASP B O 1
ATOM 4350 N N . HIS B 1 283 ? 4.789 13.922 -10.07 1 83.44 283 HIS B N 1
ATOM 4351 C CA . HIS B 1 283 ? 4.684 15.375 -10.133 1 83.44 283 HIS B CA 1
ATOM 4352 C C . HIS B 1 283 ? 3.789 15.914 -9.023 1 83.44 283 HIS B C 1
ATOM 4354 O O . HIS B 1 283 ? 2.562 15.805 -9.102 1 83.44 283 HIS B O 1
ATOM 4360 N N . GLY B 1 284 ? 4.273 16.125 -7.875 1 84.75 284 GLY B N 1
ATOM 4361 C CA . GLY B 1 284 ? 3.512 16.719 -6.793 1 84.75 284 GLY B CA 1
ATOM 4362 C C . GLY B 1 284 ? 2.545 17.797 -7.262 1 84.75 284 GLY B C 1
ATOM 4363 O O . GLY B 1 284 ? 2.449 18.062 -8.461 1 84.75 284 GLY B O 1
ATOM 4364 N N . ILE B 1 285 ? 1.665 18.281 -6.379 1 87.81 285 ILE B N 1
ATOM 4365 C CA . ILE B 1 285 ? 0.657 19.25 -6.777 1 87.81 285 ILE B CA 1
ATOM 4366 C C . ILE B 1 285 ? 0.856 20.547 -6 1 87.81 285 ILE B C 1
ATOM 4368 O O . ILE B 1 285 ? 0.208 21.562 -6.289 1 87.81 285 ILE B O 1
ATOM 4372 N N . GLY B 1 286 ? 1.695 20.594 -5.047 1 93.12 286 GLY B N 1
ATOM 4373 C CA . GLY B 1 286 ? 1.953 21.781 -4.246 1 93.12 286 GLY B CA 1
ATOM 4374 C C . GLY B 1 286 ? 3.396 22.234 -4.316 1 93.12 286 GLY B C 1
ATOM 4375 O O . GLY B 1 286 ? 4.012 22.219 -5.383 1 93.12 286 GLY B O 1
ATOM 4376 N N . THR B 1 287 ? 3.881 22.891 -3.246 1 95.38 287 THR B N 1
ATOM 4377 C CA . THR B 1 287 ? 5.262 23.359 -3.143 1 95.38 287 THR B CA 1
ATOM 4378 C C . THR B 1 287 ? 6.035 22.516 -2.129 1 95.38 287 THR B C 1
ATOM 4380 O O . THR B 1 287 ? 5.594 22.344 -0.991 1 95.38 287 THR B O 1
ATOM 4383 N N . GLU B 1 288 ? 7.047 21.969 -2.625 1 95.31 288 GLU B N 1
ATOM 4384 C CA . GLU B 1 288 ? 7.98 21.266 -1.747 1 95.31 288 GLU B CA 1
ATOM 4385 C C . GLU B 1 288 ? 9.141 22.172 -1.346 1 95.31 288 GLU B C 1
ATOM 4387 O O . GLU B 1 288 ? 9.75 22.828 -2.197 1 95.31 288 GLU B O 1
ATOM 4392 N N . ILE B 1 289 ? 9.383 22.281 -0.063 1 95.81 289 ILE B N 1
ATOM 4393 C CA . ILE B 1 289 ? 10.508 23.047 0.471 1 95.81 289 ILE B CA 1
ATOM 4394 C C . ILE B 1 289 ? 11.555 22.094 1.044 1 95.81 289 ILE B C 1
ATOM 4396 O O . ILE B 1 289 ? 11.242 21.234 1.861 1 95.81 289 ILE B O 1
ATOM 4400 N N . VAL B 1 290 ? 12.844 22.234 0.642 1 95.69 290 VAL B N 1
ATOM 4401 C CA . VAL B 1 290 ? 13.906 21.312 1.04 1 95.69 290 VAL B CA 1
ATOM 4402 C C . VAL B 1 290 ? 15.102 22.109 1.576 1 95.69 290 VAL B C 1
ATOM 4404 O O . VAL B 1 290 ? 15.164 23.328 1.418 1 95.69 290 VAL B O 1
ATOM 4407 N N . PRO B 1 291 ? 15.969 21.406 2.305 1 93.62 291 PRO B N 1
ATOM 4408 C CA . PRO B 1 291 ? 17.203 22.078 2.711 1 93.62 291 PRO B CA 1
ATOM 4409 C C . PRO B 1 291 ? 18.047 22.547 1.521 1 93.62 291 PRO B C 1
ATOM 4411 O O . PRO B 1 291 ? 17.828 22.078 0.396 1 93.62 291 PRO B O 1
ATOM 4414 N N . PRO B 1 292 ? 18.891 23.453 1.797 1 89.75 292 PRO B N 1
ATOM 4415 C CA . PRO B 1 292 ? 19.766 23.875 0.701 1 89.75 292 PRO B CA 1
ATOM 4416 C C . PRO B 1 292 ? 20.656 22.75 0.193 1 89.75 292 PRO B C 1
ATOM 4418 O O . PRO B 1 292 ? 21 21.844 0.958 1 89.75 292 PRO B O 1
ATOM 4421 N N . ALA B 1 293 ? 20.688 22.609 -1.164 1 74.62 293 ALA B N 1
ATOM 4422 C CA . ALA B 1 293 ? 21.562 21.594 -1.739 1 74.62 293 ALA B CA 1
ATOM 4423 C C . ALA B 1 293 ? 22.953 21.672 -1.14 1 74.62 293 ALA B C 1
ATOM 4425 O O . ALA B 1 293 ? 23.438 22.75 -0.804 1 74.62 293 ALA B O 1
ATOM 4426 N N . SER B 1 294 ? 23.5 20.703 -0.336 1 59 294 SER B N 1
ATOM 4427 C CA . SER B 1 294 ? 24.891 20.766 0.096 1 59 294 SER B CA 1
ATOM 4428 C C . SER B 1 294 ? 25.781 21.312 -1.008 1 59 294 SER B C 1
ATOM 4430 O O . SER B 1 294 ? 25.719 20.859 -2.152 1 59 294 SER B O 1
ATOM 4432 N N . ALA B 1 295 ? 26.297 22.406 -0.848 1 39.03 295 ALA B N 1
ATOM 4433 C CA . ALA B 1 295 ? 27.359 22.875 -1.73 1 39.03 295 ALA B CA 1
ATOM 4434 C C . ALA B 1 295 ? 28.484 21.844 -1.814 1 39.03 295 ALA B C 1
ATOM 4436 O O . ALA B 1 295 ? 28.781 21.156 -0.836 1 39.03 295 ALA B O 1
#

Solvent-accessible surface area (backbone atoms only — not comparable to full-atom values): 29884 Å² total; per-residue (Å²): 127,57,71,65,57,52,48,44,49,46,54,56,54,24,44,60,39,41,65,70,40,45,74,34,39,30,32,34,29,46,33,66,68,36,70,72,36,69,67,43,37,52,37,47,46,50,33,50,43,45,42,41,62,38,38,27,33,48,33,39,23,27,47,46,61,67,63,36,50,50,52,30,50,76,70,72,41,78,86,46,70,55,95,87,35,64,50,17,48,75,72,48,44,56,50,42,50,43,43,30,51,51,51,48,36,41,50,52,34,50,52,32,42,74,70,74,33,52,49,40,60,34,25,88,89,67,52,62,36,44,29,24,42,76,44,72,46,69,40,96,87,64,43,79,40,81,35,58,42,20,26,42,70,77,46,62,42,59,66,61,55,49,53,40,36,73,71,65,28,32,44,34,30,35,32,53,21,29,30,96,87,66,45,72,21,49,30,58,28,67,55,39,34,28,42,53,25,27,76,65,51,20,52,32,36,34,41,40,34,88,43,52,48,49,37,70,38,87,89,36,81,85,37,53,36,56,67,41,30,50,63,57,49,52,49,33,42,73,73,52,52,44,48,77,84,47,39,63,54,50,50,32,43,47,52,18,37,74,54,56,20,53,32,30,33,32,30,26,36,74,44,83,36,38,63,45,40,40,63,41,38,94,67,50,70,27,17,36,38,30,63,62,76,81,126,126,57,70,64,56,53,47,43,50,47,53,54,54,24,44,60,39,41,64,71,40,46,73,34,38,30,32,34,28,46,34,64,66,35,70,72,36,68,65,42,38,52,37,47,48,50,33,50,41,45,41,42,63,38,38,29,33,50,33,39,24,28,47,46,62,65,62,38,50,52,52,30,49,75,69,70,40,78,86,46,71,57,96,88,36,65,51,18,47,73,72,48,44,56,51,42,49,44,43,29,52,53,51,49,36,41,48,52,34,50,52,32,41,73,70,74,33,51,50,41,59,32,24,87,89,65,51,60,36,44,28,26,43,76,45,72,46,70,41,97,88,65,43,78,40,82,34,59,41,21,26,41,71,78,46,62,42,58,65,59,54,50,52,40,37,73,70,64,29,31,45,35,30,36,34,52,22,30,30,96,84,66,45,73,21,49,30,58,30,65,55,39,34,28,43,52,25,28,77,65,53,21,53,33,36,36,40,39,34,88,44,52,49,49,36,71,38,88,89,37,81,84,37,54,37,56,66,41,31,49,64,56,50,52,51,34,42,72,72,51,53,43,50,77,83,48,40,63,53,50,51,33,43,49,52,18,37,75,54,57,21,53,32,31,33,33,29,27,37,74,45,83,35,38,64,44,41,39,62,42,38,94,67,50,69,26,17,35,38,31,64,63,76,81,126

Secondary structure (DSSP, 8-state):
--HHHHHHHHHHHHHHHHHHTTT-EEEEEE-GGGGS-HHHHHHHHHHHHHHHHTT-EEEEEE--HHHHHHHHHHTTPPP-EETTEE-B-HHHHHHHHIIIIIIIHHHHHHHHHHTT--EEE-STTS---EEEEEEEEEPTTSPEEEEEEEEEEEEE-HHHHHHHHHTT-EEEEESEEE-TTS-EEE--HHHHHHHHHHHHT-SEEEEEESS-SEESSTT-GGGEESEEEHHHHHHHHHTTSS-TTHHHHHHHHHHHHHTT--EEEEEETTSTTHHHHHHSSSS-SSEEEE-----/--HHHHHHHHHHHHHHHHHHTTT-EEEEEE-GGGGS-HHHHHHHHHHHHHHHHTT-EEEEEE--HHHHHHHHHHTTPPP-EETTEE-B-HHHHHHHHIIIIIIIHHHHHHHHHHTT--EEE-STTS---EEEEEEEEEPTTSPEEEEEEEEEEEEE-HHHHHHHHHTT-EEEEESEEE-TTS-EEE--HHHHHHHHHHHHT-SEEEEEESSSSEESSTT-GGGEESEEEHHHHHHHHHTTSS-TTHHHHHHHHHHHHHTT--EEEEEETTSTTHHHHHHSSSS-SSEEEE-----

InterPro domains:
  IPR001048 Aspartate/glutamate/uridylate kinase [PF00696] (26-268)
  IPR001057 Glutamate/acetylglutamate kinase [PR00474] (55-69)
  IPR001057 Glutamate/acetylglutamate kinase [PR00474] (188-215)
  IPR001057 Glutamate/acetylglutamate kinase [PR00474] (241-261)
  IPR004662 Acetylglutamate kinase family [PIRSF000728] (11-289)
  IPR004662 Acetylglutamate kinase family [TIGR00761] (26-266)
  IPR036393 Acetylglutamate kinase-like superfamily [G3DSA:3.40.1160.10] (1-293)
  IPR036393 Acetylglutamate kinase-like superfamily [SSF53633] (3-291)
  IPR037528 Acetylglutamate kinase ArgB [MF_00082] (23-284)